Protein AF-0000000083203405 (afdb_homodimer)

Secondary structure (DSSP, 8-state):
---TTTTSS-HHHHHHHHHHHHHHHHHGGGT---HHHHHHHHHHHHHHHHHTT-THHHHHHHHHHHHHHHHHHHTT--HHHHHTTTTTHHHHHHHHHHHHHS---HHHHHHHHHHHHHHHHHHHHHHHHHGGGT---TTHHHHHHHHHHHHHHTTBTTS--TTSPPP-------B-----HHHHHHHHHHHHHGGGT---HHHHHHHHHHHHHH-HHHHHHHHHHHHHHHHHHHHTT-BHHHHHTTTTTHHHHHHHHIIIIISS-SSHHHHHHHHHHHHHHHHHHHHHHHHHTTTT---TTHHHHHHHHHHHTT---SSTT-----S---GGG-HHHHTTSTT----/---TTTTSS-HHHHHHHHHHHHHHHHHGGGT---HHHHHHHHHHHHHHHHHTT-THHHHHHHHHHHHHHHHHHHHT--HHHHHTTTTTHHHHHHHHHHHHHS---HHHHHHHHHHHHHHHHHHHHHHHHHGGGT---TTHHHHHHHHHHHHHHTT-TTS--TTSPPP------PBP----HHHHHHHHHHHHHGGGT---HHHHHHHHHHHHHH-HHHHHHHHHHHHHHHHHHHHTTBBHHHHHTTTTTHHHHHHHHIIIIISS-SSHHHHHHHHHHHHHHHHHHHHHHHHHTTTT---TTHHHHHHHHHHHTT---SSTT-----S---TTT-HHHHTTSTT----

pLDDT: mean 90.59, std 15.43, range [21.64, 98.94]

Organism: NCBI:txid214856

InterPro domains:
  IPR004937 Urea transporter [PF03253] (19-314)
  IPR004937 Urea transporter [PIRSF016502] (16-333)
  IPR004937 Urea transporter [PTHR10464] (16-335)
  IPR017807 Urea transporter, bacteria [TIGR03441] (17-313)
  IPR029020 Ammonium/urea transporter [G3DSA:1.10.3430.10] (13-340)

Radius of gyration: 26.74 Å; Cα contacts (8 Å, |Δi|>4): 1389; chains: 2; bounding box: 56×80×56 Å

Structure (mmCIF, N/CA/C/O backbone):
data_AF-0000000083203405-model_v1
#
loop_
_entity.id
_entity.type
_entity.pdbx_description
1 polymer 'Urea transporter'
#
loop_
_atom_site.group_PDB
_atom_site.id
_atom_site.type_symbol
_atom_site.label_atom_id
_atom_site.label_alt_id
_atom_site.label_comp_id
_atom_site.label_asym_id
_atom_site.label_entity_id
_atom_site.label_seq_id
_atom_site.pdbx_PDB_ins_code
_atom_site.Cartn_x
_atom_site.Cartn_y
_atom_site.Cartn_z
_atom_site.occupancy
_atom_site.B_iso_or_equiv
_atom_site.auth_seq_id
_atom_site.auth_comp_id
_atom_site.auth_asym_id
_atom_site.auth_atom_id
_atom_site.pdbx_PDB_model_num
ATOM 1 N N . MET A 1 1 ? -23.594 -15.969 16.453 1 22.7 1 MET A N 1
ATOM 2 C CA . MET A 1 1 ? -23.453 -17.312 15.914 1 22.7 1 MET A CA 1
ATOM 3 C C . MET A 1 1 ? -21.984 -17.672 15.727 1 22.7 1 MET A C 1
ATOM 5 O O . MET A 1 1 ? -21.328 -17.156 14.812 1 22.7 1 MET A O 1
ATOM 9 N N . ALA A 1 2 ? -21.234 -17.875 16.875 1 31.77 2 ALA A N 1
ATOM 10 C CA . ALA A 1 2 ? -19.938 -18.547 17.016 1 31.77 2 ALA A CA 1
ATOM 11 C C . ALA A 1 2 ? -19.844 -19.734 16.047 1 31.77 2 ALA A C 1
ATOM 13 O O . ALA A 1 2 ? -20.734 -20.594 16.016 1 31.77 2 ALA A O 1
ATOM 14 N N . ASN A 1 3 ? -19.094 -19.547 14.992 1 31.86 3 ASN A N 1
ATOM 15 C CA . ASN A 1 3 ? -18.953 -20.469 13.859 1 31.86 3 ASN A CA 1
ATOM 16 C C . ASN A 1 3 ? -18.766 -21.906 14.32 1 31.86 3 ASN A C 1
ATOM 18 O O . ASN A 1 3 ? -18.031 -22.172 15.266 1 31.86 3 ASN A O 1
ATOM 22 N N . THR A 1 4 ? -19.844 -22.766 14.07 1 33.94 4 THR A N 1
ATOM 23 C CA . THR A 1 4 ? -20.141 -24.172 14.328 1 33.94 4 THR A CA 1
ATOM 24 C C . THR A 1 4 ? -18.938 -25.062 14 1 33.94 4 THR A C 1
ATOM 26 O O 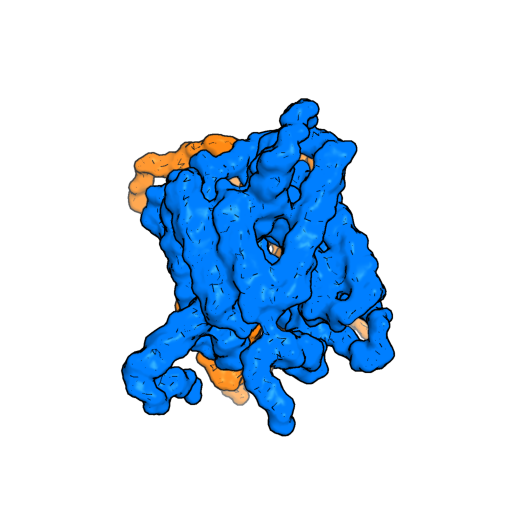. THR A 1 4 ? -19.047 -26.281 14 1 33.94 4 THR A O 1
ATOM 29 N N . ILE A 1 5 ? -17.938 -24.625 13.516 1 35.41 5 ILE A N 1
ATOM 30 C CA . ILE A 1 5 ? -16.938 -25.672 13.375 1 35.41 5 ILE A CA 1
ATOM 31 C C . ILE A 1 5 ? -16.656 -26.297 14.734 1 35.41 5 ILE A C 1
ATOM 33 O O . ILE A 1 5 ? -16.047 -27.375 14.812 1 35.41 5 ILE A O 1
ATOM 37 N N . ALA A 1 6 ? -16.875 -25.562 15.828 1 36.56 6 ALA A N 1
ATOM 38 C CA . ALA A 1 6 ? -16.609 -26.188 17.125 1 36.56 6 ALA A CA 1
ATOM 39 C C . ALA A 1 6 ? -17.656 -27.25 17.438 1 36.56 6 ALA A C 1
ATOM 41 O O . ALA A 1 6 ? -17.516 -27.984 18.422 1 36.56 6 ALA A O 1
ATOM 42 N N . ARG A 1 7 ? -18.859 -27.016 17.141 1 33.47 7 ARG A N 1
ATOM 43 C CA . ARG A 1 7 ? -19.828 -27.812 17.891 1 33.47 7 ARG A CA 1
ATOM 44 C C . ARG A 1 7 ? -19.859 -29.25 17.375 1 33.47 7 ARG A C 1
ATOM 46 O O . ARG A 1 7 ? -20.281 -30.172 18.078 1 33.47 7 ARG A O 1
ATOM 53 N N . SER A 1 8 ? -20.234 -29.453 16.125 1 33.41 8 SER A N 1
ATOM 54 C CA . SER A 1 8 ? -20.828 -30.781 16.047 1 33.41 8 SER A CA 1
ATOM 55 C C . SER A 1 8 ? -19.781 -31.875 16.188 1 33.41 8 SER A C 1
ATOM 57 O O . SER A 1 8 ? -20.016 -32.875 16.844 1 33.41 8 SER A O 1
ATOM 59 N N . GLY A 1 9 ? -18.875 -32.281 15.102 1 36.19 9 GLY A N 1
ATOM 60 C CA . GLY A 1 9 ? -18.234 -33.594 15.18 1 36.19 9 GLY A CA 1
ATOM 61 C C . GLY A 1 9 ? -17.016 -33.594 16.078 1 36.19 9 GLY A C 1
ATOM 62 O O . GLY A 1 9 ? -16.516 -32.531 16.484 1 36.19 9 GLY A O 1
ATOM 63 N N . GLY A 1 10 ? -16.484 -34.812 16.547 1 40.06 10 GLY A N 1
ATOM 64 C CA . GLY A 1 10 ? -15.352 -35.062 17.422 1 40.06 10 GLY A CA 1
ATOM 65 C C . GLY A 1 10 ? -14.156 -34.188 17.109 1 40.06 10 GLY A C 1
ATOM 66 O O . GLY A 1 10 ? -14.055 -33.625 16.016 1 40.06 10 GLY A O 1
ATOM 67 N N . ALA A 1 11 ? -13.469 -33.719 18.172 1 44.75 11 ALA A N 1
ATOM 68 C CA . ALA A 1 11 ? -12.227 -32.938 18.156 1 44.75 11 ALA A CA 1
ATOM 69 C C . ALA A 1 11 ? -11.414 -33.25 16.906 1 44.75 11 ALA A C 1
ATOM 71 O O . ALA A 1 11 ? -10.75 -32.375 16.359 1 44.75 11 ALA A O 1
ATOM 72 N N . GLY A 1 12 ? -11.344 -34.5 16.484 1 45 12 GLY A N 1
ATOM 73 C CA . GLY A 1 12 ? -10.602 -35 15.336 1 45 12 GLY A CA 1
ATOM 74 C C . GLY A 1 12 ? -11.172 -34.531 14.008 1 45 12 GLY A C 1
ATOM 75 O O . GLY A 1 12 ? -10.43 -34.281 13.062 1 45 12 GLY A O 1
ATOM 76 N N . GLY A 1 13 ? -12.398 -34.5 13.828 1 48.53 13 GLY A N 1
ATOM 77 C CA . GLY A 1 13 ? -13.117 -34.031 12.648 1 48.53 13 GLY A CA 1
ATOM 78 C C . GLY A 1 13 ? -12.844 -32.594 12.312 1 48.53 13 GLY A C 1
ATOM 79 O O . GLY A 1 13 ? -12.656 -32.25 11.141 1 48.53 13 GLY A O 1
ATOM 80 N N . GLY A 1 14 ? -12.625 -31.828 13.383 1 63.66 14 GLY A N 1
ATOM 81 C CA . GLY A 1 14 ? -12.383 -30.406 13.25 1 63.66 14 GLY A CA 1
ATOM 82 C C . GLY A 1 14 ? -11.016 -30.078 12.68 1 63.66 14 GLY A C 1
ATOM 83 O O . GLY A 1 14 ? -10.883 -29.234 11.805 1 63.66 14 GLY A O 1
ATOM 84 N N . SER A 1 15 ? -10.109 -30.922 13.156 1 74.5 15 SER A N 1
ATOM 85 C CA . SER A 1 15 ? -8.742 -30.719 12.695 1 74.5 15 SER A CA 1
ATOM 86 C C . SER A 1 15 ? -8.57 -31.156 11.242 1 74.5 15 SER A C 1
ATOM 88 O O . SER A 1 15 ? -7.93 -30.469 10.453 1 74.5 15 SER A O 1
ATOM 90 N N . PHE A 1 16 ? -9.125 -32.344 10.945 1 78.62 16 PHE A N 1
ATOM 91 C CA . PHE A 1 16 ? -9.016 -32.844 9.586 1 78.62 16 PHE A CA 1
ATOM 92 C C . PHE A 1 16 ? -9.711 -31.922 8.602 1 78.62 16 PHE A C 1
ATOM 94 O O . PHE A 1 16 ? -9.219 -31.703 7.496 1 78.62 16 PHE A O 1
ATOM 101 N N . ASP A 1 17 ? -10.734 -31.344 9.039 1 90.31 17 ASP A N 1
ATOM 102 C CA . ASP A 1 17 ? -11.461 -30.391 8.195 1 90.31 17 ASP A CA 1
ATOM 103 C C . ASP A 1 17 ? -10.648 -29.125 7.98 1 90.31 17 ASP A C 1
ATOM 105 O O . ASP A 1 17 ? -10.672 -28.547 6.895 1 90.31 17 ASP A O 1
ATOM 109 N N . PHE A 1 18 ? -9.898 -28.859 9.031 1 95.06 18 PHE A N 1
ATOM 110 C CA . PHE A 1 18 ? -9.07 -27.672 8.922 1 95.06 18 PHE A CA 1
ATOM 111 C C . PHE A 1 18 ? -7.922 -27.891 7.949 1 95.06 18 PHE A C 1
ATOM 113 O O . PHE A 1 18 ? -7.617 -27.016 7.125 1 95.06 18 PHE A O 1
ATOM 120 N N . ILE A 1 19 ? -7.293 -29.062 8.016 1 96.56 19 ILE A N 1
ATOM 121 C CA . ILE A 1 19 ? -6.195 -29.391 7.113 1 96.56 19 ILE A CA 1
ATOM 122 C C . ILE A 1 19 ? -6.703 -29.422 5.672 1 96.56 19 ILE A C 1
ATOM 124 O O . ILE A 1 19 ? -6.02 -28.953 4.758 1 96.56 19 ILE A O 1
ATOM 128 N N . LYS A 1 20 ? -7.848 -29.969 5.48 1 97.06 20 LYS A N 1
ATOM 129 C CA . LYS A 1 20 ? -8.461 -30 4.152 1 97.06 20 LYS A CA 1
ATOM 130 C C . LYS A 1 20 ? -8.664 -28.578 3.609 1 97.06 20 LYS A C 1
ATOM 132 O O . LYS A 1 20 ? -8.422 -28.328 2.43 1 97.06 20 LYS A O 1
ATOM 137 N N . ILE A 1 21 ? -9.07 -27.719 4.461 1 97.19 21 ILE A N 1
ATOM 138 C CA . ILE A 1 21 ? -9.305 -26.328 4.074 1 97.19 21 ILE A CA 1
ATOM 139 C C . ILE A 1 21 ? -7.98 -25.672 3.686 1 97.19 21 ILE A C 1
ATOM 141 O O . ILE A 1 21 ? -7.906 -24.953 2.688 1 97.19 21 ILE A O 1
ATOM 145 N N . LEU A 1 22 ? -6.922 -25.969 4.406 1 98.38 22 LEU A N 1
ATOM 146 C CA . LEU A 1 22 ? -5.602 -25.422 4.105 1 98.38 22 LEU A CA 1
ATOM 147 C C . LEU A 1 22 ? -5.109 -25.922 2.75 1 98.38 22 LEU A C 1
ATOM 149 O O . LEU A 1 22 ? -4.582 -25.125 1.956 1 98.38 22 LEU A O 1
ATOM 153 N N . LEU A 1 23 ? -5.309 -27.188 2.535 1 98.44 23 LEU A N 1
ATOM 154 C CA . LEU A 1 23 ? -4.844 -27.797 1.288 1 98.44 23 LEU A CA 1
ATOM 155 C C . LEU A 1 23 ? -5.66 -27.281 0.105 1 98.44 23 LEU A C 1
ATOM 157 O O . LEU A 1 23 ? -5.113 -27.031 -0.97 1 98.44 23 LEU A O 1
ATOM 161 N N . ARG A 1 24 ? -6.934 -27.094 0.305 1 97.56 24 ARG A N 1
ATOM 162 C CA . ARG A 1 24 ? -7.75 -26.484 -0.742 1 97.56 24 ARG A CA 1
ATOM 163 C C . ARG A 1 24 ? -7.293 -25.062 -1.04 1 97.56 24 ARG A C 1
ATOM 165 O O . ARG A 1 24 ? -7.309 -24.641 -2.193 1 97.56 24 ARG A O 1
ATOM 172 N N . GLY A 1 25 ? -6.902 -24.375 0.038 1 98.25 25 GLY A N 1
ATOM 173 C CA . GLY A 1 25 ? -6.352 -23.047 -0.161 1 98.25 25 GLY A CA 1
ATOM 174 C C . GLY A 1 25 ? -5.129 -23.047 -1.059 1 98.25 25 GLY A C 1
ATOM 175 O O . GLY A 1 25 ? -5 -22.172 -1.927 1 98.25 25 GLY A O 1
ATOM 176 N N . THR A 1 26 ? -4.32 -24 -0.891 1 98.75 26 THR A N 1
ATOM 177 C CA . THR A 1 26 ? -3.127 -24.141 -1.719 1 98.75 26 THR A CA 1
ATOM 178 C C . THR A 1 26 ? -3.5 -24.484 -3.154 1 98.75 26 THR A C 1
ATOM 180 O O . THR A 1 26 ? -2.924 -23.953 -4.102 1 98.75 26 THR A O 1
ATOM 183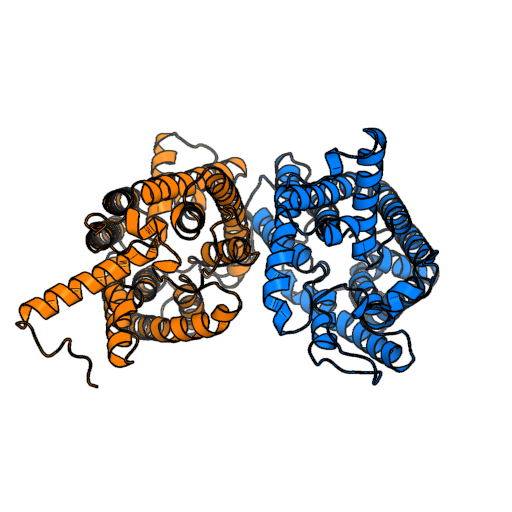 N N . GLY A 1 27 ? -4.504 -25.359 -3.299 1 98.31 27 GLY A N 1
ATOM 184 C CA . GLY A 1 27 ? -4.977 -25.719 -4.625 1 98.31 27 GLY A CA 1
ATOM 185 C C . GLY A 1 27 ? -5.613 -24.562 -5.371 1 98.31 27 GLY A C 1
ATOM 186 O O . GLY A 1 27 ? -5.461 -24.438 -6.586 1 98.31 27 GLY A O 1
ATOM 187 N N . GLN A 1 28 ? -6.191 -23.625 -4.609 1 97.06 28 GLN A N 1
ATOM 188 C CA . GLN A 1 28 ? -6.945 -22.516 -5.18 1 97.06 28 GLN A CA 1
ATOM 189 C C . GLN A 1 28 ? -6.016 -21.5 -5.852 1 97.06 28 GLN A C 1
ATOM 191 O O . GLN A 1 28 ? -6.469 -20.656 -6.617 1 97.06 28 GLN A O 1
ATOM 196 N N . VAL A 1 29 ? -4.727 -21.609 -5.625 1 98.62 29 VAL A N 1
ATOM 197 C CA . VAL A 1 29 ? -3.793 -20.719 -6.316 1 98.62 29 VAL A CA 1
ATOM 198 C C . VAL A 1 29 ? -3.924 -20.906 -7.824 1 98.62 29 VAL A C 1
ATOM 200 O O . VAL A 1 29 ? -3.812 -19.938 -8.586 1 98.62 29 VAL A O 1
ATOM 203 N N . MET A 1 30 ? -4.16 -22.156 -8.195 1 98.19 30 MET A N 1
ATOM 204 C CA . MET A 1 30 ? -4.367 -22.422 -9.617 1 98.19 30 MET A CA 1
ATOM 205 C C . MET A 1 30 ? -5.816 -22.812 -9.891 1 98.19 30 MET A C 1
ATOM 207 O O . MET A 1 30 ? -6.09 -23.656 -10.75 1 98.19 30 MET A O 1
ATOM 211 N N . PHE A 1 31 ? -6.777 -22.359 -9.055 1 96.25 31 PHE A N 1
ATOM 212 C CA . PHE A 1 31 ? -8.219 -22.406 -9.25 1 96.25 31 PHE A CA 1
ATOM 213 C C . PHE A 1 31 ? -8.742 -23.828 -9.047 1 96.25 31 PHE A C 1
ATOM 215 O O . PHE A 1 31 ? -9.719 -24.234 -9.688 1 96.25 31 PHE A O 1
ATOM 222 N N . GLN A 1 32 ? -8.047 -24.625 -8.203 1 95.56 32 GLN A N 1
ATOM 223 C CA . GLN A 1 32 ? -8.508 -25.984 -7.969 1 95.56 32 GLN A CA 1
ATOM 224 C C . GLN A 1 32 ? -9.078 -26.141 -6.562 1 95.56 32 GLN A C 1
ATOM 226 O O . GLN A 1 32 ? -8.344 -26.062 -5.574 1 95.56 32 GLN A O 1
ATOM 231 N N . ASN A 1 33 ? -10.367 -26.375 -6.477 1 94 33 ASN A N 1
ATOM 232 C CA . ASN A 1 33 ? -11 -26.672 -5.195 1 94 33 ASN A CA 1
ATOM 233 C C . ASN A 1 33 ? -10.812 -28.141 -4.809 1 94 33 ASN A C 1
ATOM 235 O O . ASN A 1 33 ? -11.781 -28.906 -4.754 1 94 33 ASN A O 1
ATOM 239 N N . SER A 1 34 ? -9.586 -28.516 -4.531 1 96.25 34 SER A N 1
ATOM 240 C CA . SER A 1 34 ? -9.242 -29.906 -4.234 1 96.25 34 SER A CA 1
ATOM 241 C C . SER A 1 34 ? -8.117 -29.984 -3.215 1 96.25 34 SER A C 1
ATOM 243 O O . SER A 1 34 ? -7.031 -29.438 -3.434 1 96.25 34 SER A O 1
ATOM 245 N N . ALA A 1 35 ? -8.383 -30.688 -2.143 1 97.44 35 ALA A N 1
ATOM 246 C CA . ALA A 1 35 ? -7.363 -30.891 -1.115 1 97.44 35 ALA A CA 1
ATOM 247 C C . ALA A 1 35 ? -6.219 -31.766 -1.637 1 97.44 35 ALA A C 1
ATOM 249 O O . ALA A 1 35 ? -5.062 -31.562 -1.26 1 97.44 35 ALA A O 1
ATOM 250 N N . TRP A 1 36 ? -6.523 -32.688 -2.508 1 97.62 36 TRP A N 1
ATOM 251 C CA . TRP A 1 36 ? -5.496 -33.531 -3.082 1 97.62 36 TRP A CA 1
ATOM 252 C C . TRP A 1 36 ? -4.543 -32.75 -3.961 1 97.62 36 TRP A C 1
ATOM 254 O O . TRP A 1 36 ? -3.328 -32.938 -3.92 1 97.62 36 TRP A O 1
ATOM 264 N N . THR A 1 37 ? -5.125 -31.875 -4.785 1 98.19 37 THR A N 1
ATOM 265 C CA . THR A 1 37 ? -4.297 -30.969 -5.578 1 98.19 37 THR A CA 1
ATOM 266 C C . THR A 1 37 ? -3.402 -30.125 -4.68 1 98.19 37 THR A C 1
ATOM 268 O O . THR A 1 37 ? -2.199 -30.016 -4.918 1 98.19 37 THR A O 1
ATOM 271 N N . GLY A 1 38 ? -3.98 -29.594 -3.592 1 98.69 38 GLY A N 1
ATOM 272 C CA . GLY A 1 38 ? -3.211 -28.797 -2.65 1 98.69 38 GLY A CA 1
ATOM 273 C C . GLY A 1 38 ? -2.088 -29.578 -1.99 1 98.69 38 GLY A C 1
ATOM 274 O O . GLY A 1 38 ? -1.008 -29.031 -1.749 1 98.69 38 GLY A O 1
ATOM 275 N N . LEU A 1 39 ? -2.354 -30.797 -1.694 1 98.56 39 LEU A N 1
ATOM 276 C CA . LEU A 1 39 ? -1.334 -31.641 -1.077 1 98.56 39 LEU A CA 1
ATOM 277 C C . LEU A 1 39 ? -0.151 -31.844 -2.02 1 98.56 39 LEU A C 1
ATOM 279 O O . LEU A 1 39 ? 1.005 -31.734 -1.603 1 98.56 39 LEU A O 1
ATOM 283 N N . LEU A 1 40 ? -0.413 -32.125 -3.256 1 98.75 40 LEU A N 1
ATOM 284 C CA . LEU A 1 40 ? 0.665 -32.344 -4.215 1 98.75 40 LEU A CA 1
ATOM 285 C C . LEU A 1 40 ? 1.427 -31.047 -4.465 1 98.75 40 LEU A C 1
ATOM 287 O O . LEU A 1 40 ? 2.639 -31.062 -4.691 1 98.75 40 LEU A O 1
ATOM 291 N N . PHE A 1 41 ? 0.672 -29.906 -4.449 1 98.88 41 PHE A N 1
ATOM 292 C CA . PHE A 1 41 ? 1.351 -28.625 -4.539 1 98.88 41 PHE A CA 1
ATOM 293 C C . PHE A 1 41 ? 2.293 -28.422 -3.359 1 98.88 41 PHE A C 1
ATOM 295 O O . PHE A 1 41 ? 3.447 -28.031 -3.539 1 98.88 41 PHE A O 1
ATOM 302 N N . MET A 1 42 ? 1.809 -28.766 -2.168 1 98.88 42 MET A N 1
ATOM 303 C CA . MET A 1 42 ? 2.623 -28.578 -0.97 1 98.88 42 MET A CA 1
ATOM 304 C C . MET A 1 42 ? 3.846 -29.5 -0.998 1 98.88 42 MET A C 1
ATOM 306 O O . MET A 1 42 ? 4.945 -29.078 -0.636 1 98.88 42 MET A O 1
ATOM 310 N N . ILE A 1 43 ? 3.688 -30.703 -1.433 1 98.81 43 ILE A N 1
ATOM 311 C CA . ILE A 1 43 ? 4.805 -31.625 -1.581 1 98.81 43 ILE A CA 1
ATOM 312 C C . ILE A 1 43 ? 5.82 -31.062 -2.57 1 98.81 43 ILE A C 1
ATOM 314 O O . ILE A 1 43 ? 7.023 -31.062 -2.305 1 98.81 43 ILE A O 1
ATOM 318 N N . GLY A 1 44 ? 5.328 -30.609 -3.709 1 98.81 44 GLY A N 1
ATOM 319 C CA . GLY A 1 44 ? 6.199 -29.984 -4.691 1 98.81 44 GLY A CA 1
ATOM 320 C C . GLY A 1 44 ? 6.945 -28.781 -4.152 1 98.81 44 GLY A C 1
ATOM 321 O O . GLY A 1 44 ? 8.133 -28.609 -4.426 1 98.81 44 GLY A O 1
ATOM 322 N N . ILE A 1 45 ? 6.309 -27.922 -3.371 1 98.81 45 ILE A N 1
ATOM 323 C CA . ILE A 1 45 ? 6.914 -26.734 -2.771 1 98.81 45 ILE A CA 1
ATOM 324 C C . ILE A 1 45 ? 8.039 -27.156 -1.831 1 98.81 45 ILE A C 1
ATOM 326 O O . ILE A 1 45 ? 9.164 -26.656 -1.946 1 98.81 45 ILE A O 1
ATOM 330 N N . PHE A 1 46 ? 7.734 -28.078 -0.924 1 98.81 46 PHE A N 1
ATOM 331 C CA . PHE A 1 46 ? 8.742 -28.516 0.035 1 98.81 46 PHE A CA 1
ATOM 332 C C . PHE A 1 46 ? 9.922 -29.172 -0.676 1 98.81 46 PHE A C 1
ATOM 334 O O . PHE A 1 46 ? 11.078 -28.859 -0.377 1 98.81 46 PHE A O 1
ATOM 341 N N . TRP A 1 47 ? 9.641 -30.047 -1.641 1 98.56 47 TRP A N 1
ATOM 342 C CA . TRP A 1 47 ? 10.719 -30.719 -2.359 1 98.56 47 TRP A CA 1
ATOM 343 C C . TRP A 1 47 ? 11.609 -29.703 -3.076 1 98.56 47 TRP A C 1
ATOM 345 O O . TRP A 1 47 ? 12.836 -29.719 -2.904 1 98.56 47 TRP A O 1
ATOM 355 N N . GLY A 1 48 ? 10.984 -28.875 -3.869 1 98.56 48 GLY A N 1
ATOM 356 C CA . GLY A 1 48 ? 11.742 -27.906 -4.637 1 98.56 48 GLY A CA 1
ATOM 357 C C . GLY A 1 48 ? 12.492 -26.906 -3.768 1 98.56 48 GLY A C 1
ATOM 358 O O . GLY A 1 48 ? 13.633 -26.547 -4.066 1 98.56 48 GLY A O 1
ATOM 359 N N . ALA A 1 49 ? 11.867 -26.453 -2.727 1 98.19 49 ALA A N 1
ATOM 360 C CA . ALA A 1 49 ? 12.492 -25.5 -1.823 1 98.19 49 ALA A CA 1
ATOM 361 C C . ALA A 1 49 ? 13.766 -26.078 -1.209 1 98.19 49 ALA A C 1
ATOM 363 O O . ALA A 1 49 ? 14.805 -25.422 -1.182 1 98.19 49 ALA A O 1
ATOM 364 N N . TYR A 1 50 ? 13.703 -27.297 -0.733 1 98 50 TYR A N 1
ATOM 365 C CA . TYR A 1 50 ? 14.875 -27.922 -0.129 1 98 50 TYR A CA 1
ATOM 366 C C . TYR A 1 50 ? 15.922 -28.25 -1.186 1 98 50 TYR A C 1
ATOM 368 O O . TYR A 1 50 ? 17.125 -28.078 -0.955 1 98 50 TYR A O 1
ATOM 376 N N . ALA A 1 51 ? 15.492 -28.734 -2.33 1 97.75 51 ALA A N 1
ATOM 377 C CA . ALA A 1 51 ? 16.422 -29.078 -3.408 1 97.75 51 ALA A CA 1
ATOM 378 C C . ALA A 1 51 ? 17.188 -27.859 -3.883 1 97.75 51 ALA A C 1
ATOM 380 O O . ALA A 1 51 ? 18.359 -27.969 -4.281 1 97.75 51 ALA A O 1
ATOM 381 N N . GLU A 1 52 ? 16.547 -26.703 -3.824 1 96.12 52 GLU A N 1
ATOM 382 C CA . GLU A 1 52 ? 17.172 -25.484 -4.332 1 96.12 52 GLU A CA 1
ATOM 383 C C . GLU A 1 52 ? 17.844 -24.703 -3.215 1 96.12 52 GLU A C 1
ATOM 385 O O . GLU A 1 52 ? 18.25 -23.547 -3.412 1 96.12 52 GLU A O 1
ATOM 390 N N . GLY A 1 53 ? 17.906 -25.25 -1.983 1 95.5 53 GLY A N 1
ATOM 391 C CA . GLY A 1 53 ? 18.656 -24.656 -0.889 1 95.5 53 GLY A CA 1
ATOM 392 C C . GLY A 1 53 ? 17.891 -23.562 -0.157 1 95.5 53 GLY A C 1
ATOM 393 O O . GLY A 1 53 ? 18.484 -22.766 0.565 1 95.5 53 GLY A O 1
ATOM 394 N N . GLN A 1 54 ? 16.625 -23.484 -0.392 1 96.44 54 GLN A N 1
ATOM 395 C CA . GLN A 1 54 ? 15.773 -22.5 0.274 1 96.44 54 GLN A CA 1
ATOM 396 C C . GLN A 1 54 ? 14.609 -23.188 0.988 1 96.44 54 GLN A C 1
ATOM 398 O O . GLN A 1 54 ? 13.445 -22.844 0.773 1 96.44 54 GLN A O 1
ATOM 403 N N . GLY A 1 55 ? 14.906 -24.094 1.874 1 97.81 55 GLY A N 1
ATOM 404 C CA . GLY A 1 55 ? 13.914 -24.938 2.514 1 97.81 55 GLY A CA 1
ATOM 405 C C . GLY A 1 55 ? 12.898 -24.156 3.326 1 97.81 55 GLY A C 1
ATOM 406 O O . GLY A 1 55 ? 11.75 -24.578 3.471 1 97.81 55 GLY A O 1
ATOM 407 N N . LEU A 1 56 ? 13.234 -22.953 3.82 1 98.19 56 LEU A N 1
ATOM 408 C CA . LEU A 1 56 ? 12.344 -22.125 4.641 1 98.19 56 LEU A CA 1
ATOM 409 C C . LEU A 1 56 ? 11.102 -21.719 3.852 1 98.19 56 LEU A C 1
ATOM 411 O O . LEU A 1 56 ? 10.07 -21.391 4.441 1 98.19 56 LEU A O 1
ATOM 415 N N . VAL A 1 57 ? 11.188 -21.75 2.523 1 98.56 57 VAL A N 1
ATOM 416 C CA . VAL A 1 57 ? 10.062 -21.375 1.676 1 98.56 57 VAL A CA 1
ATOM 417 C C . VAL A 1 57 ? 8.891 -22.328 1.924 1 98.56 57 VAL A C 1
ATOM 419 O O . VAL A 1 57 ? 7.738 -21.891 1.982 1 98.56 57 VAL A O 1
ATOM 422 N N . GLY A 1 58 ? 9.195 -23.641 2.076 1 98.81 58 GLY A N 1
ATOM 423 C CA . GLY A 1 58 ? 8.141 -24.594 2.385 1 98.81 58 GLY A CA 1
ATOM 424 C C . GLY A 1 58 ? 7.414 -24.281 3.682 1 98.81 58 GLY A C 1
ATOM 425 O O . GLY A 1 58 ? 6.184 -24.312 3.734 1 98.81 58 GLY A O 1
ATOM 426 N N . TRP A 1 59 ? 8.117 -23.922 4.715 1 98.81 59 TRP A N 1
ATOM 427 C CA . TRP A 1 59 ? 7.535 -23.594 6.012 1 98.81 59 TRP A CA 1
ATOM 428 C C . TRP A 1 59 ? 6.801 -22.25 5.961 1 98.81 59 TRP A C 1
ATOM 430 O O . TRP A 1 59 ? 5.785 -22.078 6.637 1 98.81 59 TRP A O 1
ATOM 440 N N . GLY A 1 60 ? 7.348 -21.359 5.199 1 98.88 60 GLY A N 1
ATOM 441 C CA . GLY A 1 60 ? 6.625 -20.125 4.965 1 98.88 60 GLY A CA 1
ATOM 442 C C . GLY A 1 60 ? 5.273 -20.328 4.305 1 98.88 60 GLY A C 1
ATOM 443 O O . GLY A 1 60 ? 4.277 -19.734 4.719 1 98.88 60 GLY A O 1
ATOM 444 N N . ALA A 1 61 ? 5.277 -21.188 3.283 1 98.94 61 ALA A N 1
ATOM 445 C CA . ALA A 1 61 ? 4.027 -21.516 2.602 1 98.94 61 ALA A CA 1
ATOM 446 C C . ALA A 1 61 ? 2.984 -22.031 3.584 1 98.94 61 ALA A C 1
ATOM 448 O O . ALA A 1 61 ? 1.827 -21.609 3.559 1 98.94 61 ALA A O 1
ATOM 449 N N . LEU A 1 62 ? 3.393 -22.906 4.469 1 98.81 62 LEU A N 1
ATOM 450 C CA . LEU A 1 62 ? 2.494 -23.484 5.461 1 98.81 62 LEU A CA 1
ATOM 451 C C . LEU A 1 62 ? 2.004 -22.422 6.434 1 98.81 62 LEU A C 1
ATOM 453 O O . LEU A 1 62 ? 0.815 -22.359 6.758 1 98.81 62 LEU A O 1
ATOM 457 N N . LEU A 1 63 ? 2.904 -21.578 6.887 1 98.88 63 LEU A N 1
ATOM 458 C CA . LEU A 1 63 ? 2.516 -20.516 7.797 1 98.88 63 LEU A CA 1
ATOM 459 C C . LEU A 1 63 ? 1.552 -19.547 7.121 1 98.88 63 LEU A C 1
ATOM 461 O O . LEU A 1 63 ? 0.537 -19.172 7.707 1 98.88 63 LEU A O 1
ATOM 465 N N . GLY A 1 64 ? 1.874 -19.156 5.914 1 98.94 64 GLY A N 1
ATOM 466 C CA . GLY A 1 64 ? 1.055 -18.203 5.195 1 98.94 64 GLY A CA 1
ATOM 467 C C . GLY A 1 64 ? -0.372 -18.672 4.98 1 98.94 64 GLY A C 1
ATOM 468 O O . GLY A 1 64 ? -1.321 -17.922 5.242 1 98.94 64 GLY A O 1
ATOM 469 N N . VAL A 1 65 ? -0.528 -19.938 4.492 1 98.88 65 VAL A N 1
ATOM 470 C CA . VAL A 1 65 ? -1.867 -20.453 4.242 1 98.88 65 VAL A CA 1
ATOM 471 C C . VAL A 1 65 ? -2.619 -20.609 5.566 1 98.88 65 VAL A C 1
ATOM 473 O O . VAL A 1 65 ? -3.828 -20.375 5.625 1 98.88 65 VAL A O 1
ATOM 476 N N . THR A 1 66 ? -1.947 -20.938 6.656 1 98.81 66 THR A N 1
ATOM 477 C CA . THR A 1 66 ? -2.568 -21.094 7.965 1 98.81 66 THR A CA 1
ATOM 478 C C . THR A 1 66 ? -3.047 -19.75 8.508 1 98.81 66 THR A C 1
ATOM 480 O O . THR A 1 66 ? -4.207 -19.609 8.898 1 98.81 66 THR A O 1
ATOM 483 N N . VAL A 1 67 ? -2.199 -18.766 8.438 1 98.81 67 VAL A N 1
ATOM 484 C CA . VAL A 1 67 ? -2.514 -17.469 9.023 1 98.81 67 VAL A CA 1
ATOM 485 C C . VAL A 1 67 ? -3.662 -16.828 8.25 1 98.81 67 VAL A C 1
ATOM 487 O O . VAL A 1 67 ? -4.602 -16.297 8.852 1 98.81 67 VAL A O 1
ATOM 490 N N . SER A 1 68 ? -3.564 -16.828 6.945 1 98.81 68 SER A N 1
ATOM 491 C CA . SER A 1 68 ? -4.629 -16.203 6.164 1 98.81 68 SER A CA 1
ATOM 492 C C . SER A 1 68 ? -5.957 -16.922 6.367 1 98.81 68 SER A C 1
ATOM 494 O O . SER A 1 68 ? -7.008 -16.281 6.445 1 98.81 68 SER A O 1
ATOM 496 N N . THR A 1 69 ? -5.949 -18.266 6.469 1 98.44 69 THR A N 1
ATOM 497 C CA . THR A 1 69 ? -7.16 -19.047 6.711 1 98.44 69 THR A CA 1
ATOM 498 C C . THR A 1 69 ? -7.734 -18.734 8.086 1 98.44 69 THR A C 1
ATOM 500 O O . THR A 1 69 ? -8.938 -18.5 8.227 1 98.44 69 THR A O 1
ATOM 503 N N . VAL A 1 70 ? -6.898 -18.703 9.125 1 98.25 70 VAL A N 1
ATOM 504 C CA . VAL A 1 70 ? -7.34 -18.406 10.484 1 98.25 70 VAL A CA 1
ATOM 505 C C . VAL A 1 70 ? -7.914 -16.984 10.531 1 98.25 70 VAL A C 1
ATOM 507 O O . VAL A 1 70 ? -8.883 -16.734 11.25 1 98.25 70 VAL A O 1
ATOM 510 N N . THR A 1 71 ? -7.34 -16.094 9.773 1 98.12 71 THR A N 1
ATOM 511 C CA . THR A 1 71 ? -7.824 -14.719 9.719 1 98.12 71 THR A CA 1
ATOM 512 C C . THR A 1 71 ? -9.25 -14.672 9.188 1 98.12 71 THR A C 1
ATOM 514 O O . THR A 1 71 ? -10.07 -13.883 9.664 1 98.12 71 THR A O 1
ATOM 517 N N . GLY A 1 72 ? -9.555 -15.469 8.18 1 97.06 72 GLY A N 1
ATOM 518 C CA . GLY A 1 72 ? -10.922 -15.555 7.699 1 97.06 72 GLY A CA 1
ATOM 519 C C . GLY A 1 72 ? -11.914 -15.961 8.773 1 97.06 72 GLY A C 1
ATOM 520 O O . GLY A 1 72 ? -13.008 -15.406 8.867 1 97.06 72 GLY A O 1
ATOM 521 N N . TYR A 1 73 ? -11.477 -16.891 9.656 1 95.19 73 TYR A N 1
ATOM 522 C CA . TYR A 1 73 ? -12.312 -17.328 10.773 1 95.19 73 TYR A CA 1
ATOM 523 C C . TYR A 1 73 ? -12.492 -16.203 11.781 1 95.19 73 TYR A C 1
ATOM 525 O O . TYR A 1 73 ? -13.617 -15.922 12.219 1 95.19 73 TYR A O 1
ATOM 533 N N . LEU A 1 74 ? -11.422 -15.523 12.07 1 94.81 74 LEU A N 1
ATOM 534 C CA . LEU A 1 74 ? -11.438 -14.492 13.102 1 94.81 74 LEU A CA 1
ATOM 535 C C . LEU A 1 74 ? -12.305 -13.312 12.68 1 94.81 74 LEU A C 1
ATOM 537 O O . LEU A 1 74 ? -12.953 -12.68 13.516 1 94.81 74 LEU A O 1
ATOM 541 N N . LEU A 1 75 ? -12.391 -13.047 11.398 1 94.5 75 LEU A N 1
ATOM 542 C CA . LEU A 1 75 ? -13.125 -11.883 10.898 1 94.5 75 LEU A CA 1
ATOM 543 C C . LEU A 1 75 ? -14.562 -12.266 10.547 1 94.5 75 LEU A C 1
ATOM 545 O O . LEU A 1 75 ? -15.352 -11.406 10.156 1 94.5 75 LEU A O 1
ATOM 549 N N . GLY A 1 76 ? -14.945 -13.492 10.602 1 92.69 76 GLY A N 1
ATOM 550 C CA . GLY A 1 76 ? -16.312 -13.953 10.367 1 92.69 76 GLY A CA 1
ATOM 551 C C . GLY A 1 76 ? -16.719 -13.891 8.914 1 92.69 76 GLY A C 1
ATOM 552 O O . GLY A 1 76 ? -17.859 -13.586 8.594 1 92.69 76 GLY A O 1
ATOM 553 N N . PHE A 1 77 ? -15.758 -14.133 8.07 1 93.94 77 PHE A N 1
ATOM 554 C CA . PHE A 1 77 ? -16.078 -14.133 6.648 1 93.94 77 PHE A CA 1
ATOM 555 C C . PHE A 1 77 ? -16.906 -15.352 6.277 1 93.94 77 PHE A C 1
ATOM 557 O O . PHE A 1 77 ? -16.984 -16.312 7.047 1 93.94 77 PHE A O 1
ATOM 564 N N . PRO A 1 78 ? -17.578 -15.383 5.102 1 90.44 78 PRO A N 1
ATOM 565 C CA . PRO A 1 78 ? -18.516 -16.469 4.746 1 90.44 78 PRO A CA 1
ATOM 566 C C . PRO A 1 78 ? -17.844 -17.844 4.766 1 90.44 78 PRO A C 1
ATOM 568 O O . PRO A 1 78 ? -16.844 -18.047 4.094 1 90.44 78 PRO A O 1
ATOM 571 N N . ALA A 1 79 ? -18.422 -18.672 5.418 1 90.44 79 ALA A N 1
ATOM 572 C CA . ALA A 1 79 ? -17.891 -20.016 5.621 1 90.44 79 ALA A CA 1
ATOM 573 C C . ALA A 1 79 ? -17.719 -20.75 4.289 1 90.44 79 ALA A C 1
ATOM 575 O O . ALA A 1 79 ? -16.781 -21.531 4.117 1 90.44 79 ALA A O 1
ATOM 576 N N . LYS A 1 80 ? -18.641 -20.5 3.414 1 89.38 80 LYS A N 1
ATOM 577 C CA . LYS A 1 80 ? -18.578 -21.156 2.111 1 89.38 80 LYS A CA 1
ATOM 578 C C . LYS A 1 80 ? -17.266 -20.844 1.403 1 89.38 80 LYS A C 1
ATOM 580 O O . LYS A 1 80 ? -16.672 -21.719 0.765 1 89.38 80 LYS A O 1
ATOM 585 N N . ASP A 1 81 ? -16.797 -19.625 1.507 1 92 81 ASP A N 1
ATOM 586 C CA . ASP A 1 81 ? -15.516 -19.25 0.921 1 92 81 ASP A CA 1
ATOM 587 C C . ASP A 1 81 ? -14.359 -19.984 1.592 1 92 81 ASP A C 1
ATOM 589 O O . ASP A 1 81 ? -13.438 -20.453 0.917 1 92 81 ASP A O 1
ATOM 593 N N . GLY A 1 82 ? -14.445 -20.062 2.875 1 92.5 82 GLY A N 1
ATOM 594 C CA . GLY A 1 82 ? -13.422 -20.766 3.631 1 92.5 82 GLY A CA 1
ATOM 595 C C . GLY A 1 82 ? -13.336 -22.234 3.301 1 92.5 82 GLY A C 1
ATOM 596 O O . GLY A 1 82 ? -12.242 -22.781 3.115 1 92.5 82 GLY A O 1
ATOM 597 N N . GLU A 1 83 ? -14.492 -22.859 3.176 1 92 83 GLU A N 1
ATOM 598 C CA . GLU A 1 83 ? -14.562 -24.281 2.887 1 92 83 GLU A CA 1
ATOM 599 C C . GLU A 1 83 ? -14.023 -24.594 1.495 1 92 83 GLU A C 1
ATOM 601 O O . GLU A 1 83 ? -13.492 -25.688 1.261 1 92 83 GLU A O 1
ATOM 606 N N . GLN A 1 84 ? -14.102 -23.625 0.681 1 92.44 84 GLN A N 1
ATOM 607 C CA . GLN A 1 84 ? -13.602 -23.812 -0.68 1 92.44 84 GLN A CA 1
ATOM 608 C C . GLN A 1 84 ? -12.133 -23.406 -0.79 1 92.44 84 GLN A C 1
ATOM 610 O O . GLN A 1 84 ? -11.555 -23.469 -1.875 1 92.44 84 GLN A O 1
ATOM 615 N N . GLY A 1 85 ? -11.539 -23 0.295 1 95.12 85 GLY A N 1
ATOM 616 C CA . GLY A 1 85 ? -10.117 -22.672 0.323 1 95.12 85 GLY A CA 1
ATOM 617 C C . GLY A 1 85 ? -9.812 -21.266 -0.132 1 95.12 85 GLY A C 1
ATOM 618 O O . GLY A 1 85 ? -8.648 -20.891 -0.283 1 95.12 85 GLY A O 1
ATOM 619 N N . LEU A 1 86 ? -10.781 -20.391 -0.237 1 95.56 86 LEU A N 1
ATOM 620 C CA . LEU A 1 86 ? -10.602 -19.094 -0.866 1 95.56 86 LEU A CA 1
ATOM 621 C C . LEU A 1 86 ? -9.945 -18.109 0.099 1 95.56 86 LEU A C 1
ATOM 623 O O . LEU A 1 86 ? -9.461 -17.047 -0.317 1 95.56 86 LEU A O 1
ATOM 627 N N . TRP A 1 87 ? -9.844 -18.438 1.369 1 96.88 87 TRP A N 1
ATOM 628 C CA . TRP A 1 87 ? -9.18 -17.578 2.338 1 96.88 87 TRP A CA 1
ATOM 629 C C . TRP A 1 87 ? -7.664 -17.766 2.295 1 96.88 87 TRP A C 1
ATOM 631 O O . TRP A 1 87 ? -6.91 -16.891 2.734 1 96.88 87 TRP A O 1
ATOM 641 N N . GLY A 1 88 ? -7.227 -18.906 1.73 1 97.94 88 GLY A N 1
ATOM 642 C CA . GLY A 1 88 ? -5.859 -19.328 1.986 1 97.94 88 GLY A CA 1
ATOM 643 C C . GLY A 1 88 ? -4.926 -19.062 0.821 1 97.94 88 GLY A C 1
ATOM 644 O O . GLY A 1 88 ? -3.707 -18.984 0.998 1 97.94 88 GLY A O 1
ATOM 645 N N . PHE A 1 89 ? -5.395 -18.922 -0.409 1 98.06 89 PHE A N 1
ATOM 646 C CA . PHE A 1 89 ? -4.535 -19.016 -1.584 1 98.06 89 PHE A CA 1
ATOM 647 C C . PHE A 1 89 ? -3.602 -17.812 -1.675 1 98.06 89 PHE A C 1
ATOM 649 O O . PHE A 1 89 ? -2.461 -17.938 -2.123 1 98.06 89 PHE A O 1
ATOM 656 N N . ASN A 1 90 ? -4.02 -16.609 -1.177 1 98.81 90 ASN A N 1
ATOM 657 C CA . ASN A 1 90 ? -3.098 -15.477 -1.157 1 98.81 90 ASN A CA 1
ATOM 658 C C . ASN A 1 90 ? -2.016 -15.648 -0.097 1 98.81 90 ASN A C 1
ATOM 660 O O . ASN A 1 90 ? -0.856 -15.297 -0.324 1 98.81 90 ASN A O 1
ATOM 664 N N . GLY A 1 91 ? -2.41 -16.203 0.998 1 98.94 91 GLY A N 1
ATOM 665 C CA . GLY A 1 91 ? -1.472 -16.391 2.096 1 98.94 91 GLY A CA 1
ATOM 666 C C . GLY A 1 91 ? -0.353 -17.359 1.775 1 98.94 91 GLY A C 1
ATOM 667 O O . GLY A 1 91 ? 0.8 -17.125 2.148 1 98.94 91 GLY A O 1
ATOM 668 N N . VAL A 1 92 ? -0.659 -18.438 1.121 1 98.94 92 VAL A N 1
ATOM 669 C CA . VAL A 1 92 ? 0.371 -19.422 0.788 1 98.94 92 VAL A CA 1
ATOM 670 C C . VAL A 1 92 ? 1.412 -18.781 -0.129 1 98.94 92 VAL A C 1
ATOM 672 O O . VAL A 1 92 ? 2.607 -19.062 -0.008 1 98.94 92 VAL A O 1
ATOM 675 N N . LEU A 1 93 ? 0.993 -17.938 -1.042 1 98.88 93 LEU A N 1
ATOM 676 C CA . LEU A 1 93 ? 1.915 -17.266 -1.95 1 98.88 93 LEU A CA 1
ATOM 677 C C . LEU A 1 93 ? 2.785 -16.266 -1.197 1 98.88 93 LEU A C 1
ATOM 679 O O . LEU A 1 93 ? 3.979 -16.125 -1.479 1 98.88 93 LEU A O 1
ATOM 683 N N . VAL A 1 94 ? 2.152 -15.539 -0.23 1 98.94 94 VAL A N 1
ATOM 684 C CA . VAL A 1 94 ? 2.951 -14.672 0.631 1 98.94 94 VAL A CA 1
ATOM 685 C C . VAL A 1 94 ? 4.02 -15.5 1.343 1 98.94 94 VAL A C 1
ATOM 687 O O . VAL A 1 94 ? 5.184 -15.094 1.416 1 98.94 94 VAL A O 1
ATOM 690 N N . GLY A 1 95 ? 3.629 -16.609 1.833 1 98.88 95 GLY A N 1
ATOM 691 C CA . GLY A 1 95 ? 4.527 -17.516 2.547 1 98.88 95 GLY A CA 1
ATOM 692 C C . GLY A 1 95 ? 5.695 -17.984 1.7 1 98.88 95 GLY A C 1
ATOM 693 O O . GLY A 1 95 ? 6.801 -18.172 2.209 1 98.88 95 GLY A O 1
ATOM 694 N N . CYS A 1 96 ? 5.449 -18.203 0.447 1 98.81 96 CYS A N 1
ATOM 695 C CA . CYS A 1 96 ? 6.523 -18.562 -0.469 1 98.81 96 CYS A CA 1
ATOM 696 C C . CYS A 1 96 ? 7.422 -17.375 -0.766 1 98.81 96 CYS A C 1
ATOM 698 O O . CYS A 1 96 ? 8.648 -17.516 -0.804 1 98.81 96 CYS A O 1
ATOM 700 N N . ALA A 1 97 ? 6.898 -16.219 -0.889 1 98.75 97 ALA A N 1
ATOM 701 C CA . ALA A 1 97 ? 7.605 -15.039 -1.379 1 98.75 97 ALA A CA 1
ATOM 702 C C . ALA A 1 97 ? 8.578 -14.508 -0.328 1 98.75 97 ALA A C 1
ATOM 704 O O . ALA A 1 97 ? 9.703 -14.133 -0.652 1 98.75 97 ALA A O 1
ATOM 705 N N . PHE A 1 98 ? 8.172 -14.469 0.91 1 98.69 98 PHE A N 1
ATOM 706 C CA . PHE A 1 98 ? 8.953 -13.758 1.916 1 98.69 98 PHE A CA 1
ATOM 707 C C . PHE A 1 98 ? 10.289 -14.438 2.152 1 98.69 98 PHE A C 1
ATOM 709 O O . PHE A 1 98 ? 11.344 -13.812 2.027 1 98.69 98 PHE A O 1
ATOM 716 N N . PRO A 1 99 ? 10.367 -15.758 2.428 1 98.19 99 PRO A N 1
ATOM 717 C CA . PRO A 1 99 ? 11.68 -16.391 2.576 1 98.19 99 PRO A CA 1
ATOM 718 C C . PRO A 1 99 ? 12.461 -16.453 1.265 1 98.19 99 PRO A C 1
ATOM 720 O O . PRO A 1 99 ? 13.688 -16.578 1.276 1 98.19 99 PRO A O 1
ATOM 723 N N . THR A 1 100 ? 11.742 -16.438 0.127 1 97.94 100 THR A N 1
ATOM 724 C CA . THR A 1 100 ? 12.414 -16.422 -1.167 1 97.94 100 THR A CA 1
ATOM 725 C C . THR A 1 100 ? 13.203 -15.133 -1.354 1 97.94 100 THR A C 1
ATOM 727 O O . THR A 1 100 ? 14.312 -15.148 -1.895 1 97.94 100 THR A O 1
ATOM 730 N N . PHE A 1 101 ? 12.688 -13.992 -0.865 1 97.62 101 PHE A N 1
ATOM 731 C CA . PHE A 1 101 ? 13.25 -12.703 -1.252 1 97.62 101 PHE A CA 1
ATOM 732 C C . PHE A 1 101 ? 13.961 -12.039 -0.073 1 97.62 101 PHE A C 1
ATOM 734 O O . PHE A 1 101 ? 14.781 -11.141 -0.259 1 97.62 101 PHE A O 1
ATOM 741 N N . MET A 1 102 ? 13.672 -12.469 1.164 1 97.44 102 MET A N 1
ATOM 742 C CA . MET A 1 102 ? 14.219 -11.781 2.334 1 97.44 102 MET A CA 1
ATOM 743 C C . MET A 1 102 ? 15.047 -12.734 3.188 1 97.44 102 MET A C 1
ATOM 745 O O . MET A 1 102 ? 14.883 -13.953 3.1 1 97.44 102 MET A O 1
ATOM 749 N N . GLY A 1 103 ? 15.93 -12.227 4.039 1 96.88 103 GLY A N 1
ATOM 750 C CA . GLY A 1 103 ? 16.734 -13.008 4.969 1 96.88 103 GLY A CA 1
ATOM 751 C C . GLY A 1 103 ? 15.93 -13.57 6.125 1 96.88 103 GLY A C 1
ATOM 752 O O . GLY A 1 103 ? 14.852 -13.062 6.441 1 96.88 103 GLY A O 1
ATOM 753 N N . ASN A 1 104 ? 16.5 -14.562 6.676 1 97.06 104 ASN A N 1
ATOM 754 C CA . ASN A 1 104 ? 15.852 -15.289 7.77 1 97.06 104 ASN A CA 1
ATOM 755 C C . ASN A 1 104 ? 16.016 -14.555 9.094 1 97.06 104 ASN A C 1
ATOM 757 O O . ASN A 1 104 ? 17.047 -14.68 9.75 1 97.06 104 ASN A O 1
ATOM 761 N N . THR A 1 105 ? 15.055 -13.773 9.547 1 97.88 105 THR A N 1
ATOM 762 C CA . THR A 1 105 ? 14.984 -13.102 10.836 1 97.88 105 THR A CA 1
ATOM 763 C C . THR A 1 105 ? 13.602 -13.273 11.461 1 97.88 105 THR A C 1
ATOM 765 O O . THR A 1 105 ? 12.664 -13.711 10.797 1 97.88 105 THR A O 1
ATOM 768 N N . VAL A 1 106 ? 13.523 -13.031 12.75 1 98.12 106 VAL A N 1
ATOM 769 C CA . VAL A 1 106 ? 12.234 -13.07 13.438 1 98.12 106 VAL A CA 1
ATOM 770 C C . VAL A 1 106 ? 11.289 -12.047 12.812 1 98.12 106 VAL A C 1
ATOM 772 O O . VAL A 1 106 ? 10.086 -12.297 12.688 1 98.12 106 VAL A O 1
ATOM 775 N N . TRP A 1 107 ? 11.812 -10.938 12.367 1 98.06 107 TRP A N 1
ATOM 776 C CA . TRP A 1 107 ? 11.008 -9.867 11.781 1 98.06 107 TRP A CA 1
ATOM 777 C C . TRP A 1 107 ? 10.414 -10.312 10.445 1 98.06 107 TRP A C 1
ATOM 779 O O . TRP A 1 107 ? 9.297 -9.93 10.109 1 98.06 107 TRP A O 1
ATOM 789 N N . MET A 1 108 ? 11.195 -11.07 9.68 1 98.25 108 MET A N 1
ATOM 790 C CA . MET A 1 108 ? 10.68 -11.586 8.414 1 98.25 108 MET A CA 1
ATOM 791 C C . MET A 1 108 ? 9.469 -12.484 8.648 1 98.25 108 MET A C 1
ATOM 793 O O . MET A 1 108 ? 8.445 -12.344 7.973 1 98.25 108 MET A O 1
ATOM 797 N N . TRP A 1 109 ? 9.484 -13.312 9.617 1 98.69 109 TRP A N 1
ATOM 798 C CA . TRP A 1 109 ? 8.391 -14.234 9.906 1 98.69 109 TRP A CA 1
ATOM 799 C C . TRP A 1 109 ? 7.172 -13.477 10.43 1 98.69 109 TRP A C 1
ATOM 801 O O . TRP A 1 109 ? 6.035 -13.812 10.078 1 98.69 109 TRP A O 1
ATOM 811 N N . LEU A 1 110 ? 7.402 -12.453 11.258 1 98.62 110 LEU A N 1
ATOM 812 C CA . LEU A 1 110 ? 6.297 -11.641 11.758 1 98.62 110 LEU A CA 1
ATOM 813 C C . LEU A 1 110 ? 5.652 -10.852 10.617 1 98.62 110 LEU A C 1
ATOM 815 O O . LEU A 1 110 ? 4.426 -10.734 10.555 1 98.62 110 LEU A O 1
ATOM 819 N N . ALA A 1 111 ? 6.508 -10.312 9.766 1 98.62 111 ALA A N 1
ATOM 820 C CA . ALA A 1 111 ? 5.992 -9.602 8.594 1 98.62 111 ALA A CA 1
ATOM 821 C C . ALA A 1 111 ? 5.211 -10.547 7.684 1 98.62 111 ALA A C 1
ATOM 823 O O . ALA A 1 111 ? 4.188 -10.156 7.117 1 98.62 111 ALA A O 1
ATOM 824 N N . LEU A 1 112 ? 5.715 -11.773 7.488 1 98.81 112 LEU A N 1
ATOM 825 C CA . LEU A 1 112 ? 5.027 -12.789 6.703 1 98.81 112 LEU A CA 1
ATOM 826 C C . LEU A 1 112 ? 3.639 -13.07 7.273 1 98.81 112 LEU A C 1
ATOM 828 O O . LEU A 1 112 ? 2.656 -13.117 6.531 1 98.81 112 LEU A O 1
ATOM 832 N N . ALA A 1 113 ? 3.564 -13.211 8.562 1 98.88 113 ALA A N 1
ATOM 833 C CA . ALA A 1 113 ? 2.283 -13.461 9.219 1 98.88 113 ALA A CA 1
ATOM 834 C C . ALA A 1 113 ? 1.333 -12.281 9.031 1 98.88 113 ALA A C 1
ATOM 836 O O . ALA A 1 113 ? 0.164 -12.469 8.68 1 98.88 113 ALA A O 1
ATOM 837 N N . LEU A 1 114 ? 1.857 -11.125 9.203 1 98.69 114 LEU A N 1
ATOM 838 C CA . LEU A 1 114 ? 1.038 -9.922 9.062 1 98.69 114 LEU A CA 1
ATOM 839 C C . LEU A 1 114 ? 0.535 -9.773 7.633 1 98.69 114 LEU A C 1
ATOM 841 O O . LEU A 1 114 ? -0.644 -9.484 7.41 1 98.69 114 LEU A O 1
ATOM 845 N N . CYS A 1 115 ? 1.396 -9.914 6.68 1 98.81 115 CYS A N 1
ATOM 846 C CA . CYS A 1 115 ? 1.033 -9.773 5.273 1 98.81 115 CYS A CA 1
ATOM 847 C C . CYS A 1 115 ? 0.026 -10.844 4.863 1 98.81 115 CYS A C 1
ATOM 849 O O . CYS A 1 115 ? -0.925 -10.555 4.133 1 98.81 115 CYS A O 1
ATOM 851 N N . SER A 1 116 ? 0.248 -12.086 5.316 1 98.88 116 SER A N 1
ATOM 852 C CA . SER A 1 116 ? -0.694 -13.164 5.027 1 98.88 116 SER A CA 1
ATOM 853 C C . SER A 1 116 ? -2.084 -12.844 5.566 1 98.88 116 SER A C 1
ATOM 855 O O . SER A 1 116 ? -3.084 -13.031 4.867 1 98.88 116 SER A O 1
ATOM 857 N N . ALA A 1 117 ? -2.145 -12.359 6.785 1 98.69 117 ALA A N 1
ATOM 858 C CA . ALA A 1 117 ? -3.422 -11.953 7.363 1 98.69 117 ALA A CA 1
ATOM 859 C C . ALA A 1 117 ? -4.059 -10.828 6.551 1 98.69 117 ALA A C 1
ATOM 861 O O . ALA A 1 117 ? -5.25 -10.875 6.238 1 98.69 117 ALA A O 1
ATOM 862 N N . LEU A 1 118 ? -3.27 -9.883 6.207 1 98.62 118 LEU A N 1
ATOM 863 C CA . LEU A 1 118 ? -3.709 -8.703 5.465 1 98.62 118 LEU A CA 1
ATOM 864 C C . LEU A 1 118 ? -4.379 -9.109 4.156 1 98.62 118 LEU A C 1
ATOM 866 O O . LEU A 1 118 ? -5.383 -8.508 3.758 1 98.62 118 LEU A O 1
ATOM 870 N N . THR A 1 119 ? -3.873 -10.125 3.457 1 98.75 119 THR A N 1
ATOM 871 C CA . THR A 1 119 ? -4.402 -10.5 2.15 1 98.75 119 THR A CA 1
ATOM 872 C C . THR A 1 119 ? -5.852 -10.969 2.266 1 98.75 119 THR A C 1
ATOM 874 O O . THR A 1 119 ? -6.625 -10.852 1.314 1 98.75 119 THR A O 1
ATOM 877 N N . THR A 1 120 ? -6.262 -11.438 3.436 1 98.06 120 THR A N 1
ATOM 878 C CA . THR A 1 120 ? -7.602 -11.984 3.609 1 98.06 120 THR A CA 1
ATOM 879 C C . THR A 1 120 ? -8.648 -10.883 3.535 1 98.06 120 THR A C 1
ATOM 881 O O . THR A 1 120 ? -9.594 -10.969 2.748 1 98.06 120 THR A O 1
ATOM 884 N N . TRP A 1 121 ? -8.492 -9.812 4.227 1 96.75 121 TRP A N 1
ATOM 885 C CA . TRP A 1 121 ? -9.531 -8.789 4.156 1 96.75 121 TRP A CA 1
ATOM 886 C C . TRP A 1 121 ? -9.297 -7.855 2.973 1 96.75 121 TRP A C 1
ATOM 888 O O . TRP A 1 121 ? -10.242 -7.254 2.451 1 96.75 121 TRP A O 1
ATOM 898 N N . VAL A 1 122 ? -8.055 -7.727 2.521 1 98.19 122 VAL A N 1
ATOM 899 C CA . VAL A 1 122 ? -7.801 -6.949 1.313 1 98.19 122 VAL A CA 1
ATOM 900 C C . VAL A 1 122 ? -8.492 -7.605 0.121 1 98.19 122 VAL A C 1
ATOM 902 O O . VAL A 1 122 ? -9.016 -6.914 -0.756 1 98.19 122 VAL A O 1
ATOM 905 N N . ARG A 1 123 ? -8.43 -8.953 0.058 1 97.62 123 ARG A N 1
ATOM 906 C CA . ARG A 1 123 ? -9.18 -9.664 -0.972 1 97.62 123 ARG A CA 1
ATOM 907 C C . ARG A 1 123 ? -10.656 -9.289 -0.932 1 97.62 123 ARG A C 1
ATOM 909 O O . ARG A 1 123 ? -11.25 -8.984 -1.968 1 97.62 123 ARG A O 1
ATOM 916 N N . ALA A 1 124 ? -11.266 -9.289 0.26 1 96.12 124 ALA A N 1
ATOM 917 C CA . ALA A 1 124 ? -12.672 -8.898 0.403 1 96.12 124 ALA A CA 1
ATOM 918 C C . ALA A 1 124 ? -12.891 -7.473 -0.088 1 96.12 124 ALA A C 1
ATOM 920 O O . ALA A 1 124 ? -13.867 -7.199 -0.79 1 96.12 124 ALA A O 1
ATOM 921 N N . GLY A 1 125 ? -12.016 -6.559 0.243 1 96.88 125 GLY A N 1
ATOM 922 C CA . GLY A 1 125 ? -12.117 -5.176 -0.197 1 96.88 125 GLY A CA 1
ATOM 923 C C . GLY A 1 125 ? -12.031 -5.02 -1.704 1 96.88 125 GLY A C 1
ATOM 924 O O . GLY A 1 125 ? -12.867 -4.34 -2.309 1 96.88 125 GLY A O 1
ATOM 925 N N . PHE A 1 126 ? -11.008 -5.648 -2.309 1 97.62 126 PHE A N 1
ATOM 926 C CA . PHE A 1 126 ? -10.844 -5.578 -3.756 1 97.62 126 PHE A CA 1
ATOM 927 C C . PHE A 1 126 ? -12.039 -6.203 -4.469 1 97.62 126 PHE A C 1
ATOM 929 O O . PHE A 1 126 ? -12.5 -5.684 -5.488 1 97.62 126 PHE A O 1
ATOM 936 N N . ASN A 1 127 ? -12.516 -7.297 -3.994 1 96 127 ASN A N 1
ATOM 937 C CA . ASN A 1 127 ? -13.68 -7.938 -4.609 1 96 127 ASN A CA 1
ATOM 938 C C . ASN A 1 127 ? -14.922 -7.059 -4.52 1 96 127 ASN A C 1
ATOM 940 O O . ASN A 1 127 ? -15.727 -7.02 -5.449 1 96 127 ASN A O 1
ATOM 944 N N . ASN A 1 128 ? -15.086 -6.324 -3.379 1 94.06 128 ASN A N 1
ATOM 945 C CA . ASN A 1 128 ? -16.203 -5.383 -3.252 1 94.06 128 ASN A CA 1
ATOM 946 C C . ASN A 1 128 ? -16.109 -4.27 -4.293 1 94.06 128 ASN A C 1
ATOM 948 O O . ASN A 1 128 ? -17.125 -3.879 -4.875 1 94.06 128 ASN A O 1
ATOM 952 N N . VAL A 1 129 ? -14.961 -3.791 -4.512 1 94.75 129 VAL A N 1
ATOM 953 C CA . VAL A 1 129 ? -14.727 -2.711 -5.465 1 94.75 129 VAL A CA 1
ATOM 954 C C . VAL A 1 129 ? -14.984 -3.209 -6.887 1 94.75 129 VAL A C 1
ATOM 956 O O . VAL A 1 129 ? -15.523 -2.477 -7.719 1 94.75 129 VAL A O 1
ATOM 959 N N . MET A 1 130 ? -14.648 -4.465 -7.168 1 95.38 130 MET A N 1
ATOM 960 C CA . MET A 1 130 ? -14.648 -4.984 -8.531 1 95.38 130 MET A CA 1
ATOM 961 C C . MET A 1 130 ? -15.984 -5.656 -8.859 1 95.38 130 MET A C 1
ATOM 963 O O . MET A 1 130 ? -16.281 -5.922 -10.023 1 95.38 130 MET A O 1
ATOM 967 N N . ALA A 1 131 ? -16.797 -5.836 -7.867 1 91.69 131 ALA A N 1
ATOM 968 C CA . ALA A 1 131 ? -18.062 -6.551 -8.031 1 91.69 131 ALA A CA 1
ATOM 969 C C . ALA A 1 131 ? -18.922 -5.906 -9.109 1 91.69 131 ALA A C 1
ATOM 971 O O . ALA A 1 131 ? -19.469 -6.598 -9.977 1 91.69 131 ALA A O 1
ATOM 972 N N . PRO A 1 132 ? -19 -4.527 -9.125 1 90.31 132 PRO A N 1
ATOM 973 C CA . PRO A 1 132 ? -19.828 -3.912 -10.172 1 90.31 132 PRO A CA 1
ATOM 974 C C . PRO A 1 132 ? -19.266 -4.148 -11.57 1 90.31 132 PRO A C 1
ATOM 976 O O . PRO A 1 132 ? -20 -4.027 -12.562 1 90.31 132 PRO A O 1
ATOM 979 N N . TRP A 1 133 ? -18.016 -4.5 -11.641 1 92.44 133 TRP A N 1
ATOM 980 C CA . TRP A 1 133 ? -17.375 -4.746 -12.938 1 92.44 133 TRP A CA 1
ATOM 981 C C . TRP A 1 133 ? -17.453 -6.223 -13.305 1 92.44 133 TRP A C 1
ATOM 983 O O . TRP A 1 133 ? -16.969 -6.629 -14.359 1 92.44 133 TRP A O 1
ATOM 993 N N . LYS A 1 134 ? -17.953 -7.051 -12.414 1 92.31 134 LYS A N 1
ATOM 994 C CA . LYS A 1 134 ? -18.219 -8.469 -12.641 1 92.31 134 LYS A CA 1
ATOM 995 C C . LYS A 1 134 ? -16.922 -9.258 -12.781 1 92.31 134 LYS A C 1
ATOM 997 O O . LYS A 1 134 ? -16.859 -10.203 -13.57 1 92.31 134 LYS A O 1
ATOM 1002 N N . VAL A 1 135 ? -15.93 -8.859 -12.164 1 94.44 135 VAL A N 1
ATOM 1003 C CA . VAL A 1 135 ? -14.68 -9.609 -12.062 1 94.44 135 VAL A CA 1
ATOM 1004 C C . VAL A 1 135 ? -14.25 -9.711 -10.602 1 94.44 135 VAL A C 1
ATOM 1006 O O . VAL A 1 135 ? -14.844 -9.07 -9.727 1 94.44 135 VAL A O 1
ATOM 1009 N N . ASN A 1 136 ? -13.328 -10.617 -10.305 1 94.5 136 ASN A N 1
ATOM 1010 C CA . ASN A 1 136 ? -12.781 -10.727 -8.961 1 94.5 136 ASN A CA 1
ATOM 1011 C C . ASN A 1 136 ? -11.289 -10.383 -8.93 1 94.5 136 ASN A C 1
ATOM 1013 O O . ASN A 1 136 ? -10.711 -10.031 -9.953 1 94.5 136 ASN A O 1
ATOM 1017 N N . SER A 1 137 ? -10.664 -10.469 -7.75 1 97.19 137 SER A N 1
ATOM 1018 C CA . SER A 1 137 ? -9.344 -9.883 -7.551 1 97.19 137 SER A CA 1
ATOM 1019 C C . SER A 1 137 ? -8.242 -10.922 -7.777 1 97.19 137 SER A C 1
ATOM 1021 O O . SER A 1 137 ? -7.059 -10.586 -7.777 1 97.19 137 SER A O 1
ATOM 1023 N N . PHE A 1 138 ? -8.516 -12.18 -8 1 97.38 138 PHE A N 1
ATOM 1024 C CA . PHE A 1 138 ? -7.523 -13.227 -8.188 1 97.38 138 PHE A CA 1
ATOM 1025 C C . PHE A 1 138 ? -6.477 -13.188 -7.086 1 97.38 138 PHE A C 1
ATOM 1027 O O . PHE A 1 138 ? -6.816 -13.102 -5.902 1 97.38 138 PHE A O 1
ATOM 1034 N N . THR A 1 139 ? -5.242 -13.32 -7.488 1 98.44 139 THR A N 1
ATOM 1035 C CA . THR A 1 139 ? -4.141 -13.289 -6.531 1 98.44 139 THR A CA 1
ATOM 1036 C C . THR A 1 139 ? -3.631 -11.867 -6.336 1 98.44 139 THR A C 1
ATOM 1038 O O . THR A 1 139 ? -2.574 -11.656 -5.738 1 98.44 139 THR A O 1
ATOM 1041 N N . PHE A 1 140 ? -4.324 -10.844 -6.77 1 98.56 140 PHE A N 1
ATOM 1042 C CA . PHE A 1 140 ? -3.812 -9.477 -6.719 1 98.56 140 PHE A CA 1
ATOM 1043 C C . PHE A 1 140 ? -3.656 -9.008 -5.277 1 98.56 140 PHE A C 1
ATOM 1045 O O . PHE A 1 140 ? -2.762 -8.219 -4.969 1 98.56 140 PHE A O 1
ATOM 1052 N N . PRO A 1 141 ? -4.527 -9.414 -4.309 1 98.81 141 PRO A N 1
ATOM 1053 C CA . PRO A 1 141 ? -4.234 -9.07 -2.914 1 98.81 141 PRO A CA 1
ATOM 1054 C C . PRO A 1 141 ? -2.838 -9.508 -2.48 1 98.81 141 PRO A C 1
ATOM 1056 O O . PRO A 1 141 ? -2.127 -8.75 -1.816 1 98.81 141 PRO A O 1
ATOM 1059 N N . PHE A 1 142 ? -2.426 -10.758 -2.871 1 98.88 142 PHE A N 1
ATOM 1060 C CA . PHE A 1 142 ? -1.064 -11.227 -2.65 1 98.88 142 PHE A CA 1
ATOM 1061 C C . PHE A 1 142 ? -0.057 -10.305 -3.33 1 98.88 142 PHE A C 1
ATOM 1063 O O . PHE A 1 142 ? 0.923 -9.891 -2.711 1 98.88 142 PHE A O 1
ATOM 1070 N N . VAL A 1 143 ? -0.236 -9.938 -4.629 1 98.88 143 VAL A N 1
ATOM 1071 C CA . VAL A 1 143 ? 0.677 -9.133 -5.434 1 98.88 143 VAL A CA 1
ATOM 1072 C C . VAL A 1 143 ? 0.841 -7.75 -4.801 1 98.88 143 VAL A C 1
ATOM 1074 O O . VAL A 1 143 ? 1.958 -7.336 -4.48 1 98.88 143 VAL A O 1
ATOM 1077 N N . PHE A 1 144 ? -0.27 -7.125 -4.523 1 98.62 144 PHE A N 1
ATOM 1078 C CA . PHE A 1 144 ? -0.253 -5.758 -4.012 1 98.62 144 PHE A CA 1
ATOM 1079 C C . PHE A 1 144 ? 0.397 -5.699 -2.635 1 98.62 144 PHE A C 1
ATOM 1081 O O . PHE A 1 144 ? 1.302 -4.895 -2.402 1 98.62 144 PHE A O 1
ATOM 1088 N N . CYS A 1 145 ? -0.041 -6.527 -1.664 1 98.69 145 CYS A N 1
ATOM 1089 C CA . CYS A 1 145 ? 0.483 -6.504 -0.303 1 98.69 145 CYS A CA 1
ATOM 1090 C C . CYS A 1 145 ? 1.964 -6.863 -0.282 1 98.69 145 CYS A C 1
ATOM 1092 O O . CYS A 1 145 ? 2.76 -6.195 0.381 1 98.69 145 CYS A O 1
ATOM 1094 N N . THR A 1 146 ? 2.338 -7.906 -1.021 1 98.75 146 THR A N 1
ATOM 1095 C CA . THR A 1 146 ? 3.73 -8.344 -1.04 1 98.75 146 THR A CA 1
ATOM 1096 C C . THR A 1 146 ? 4.625 -7.27 -1.652 1 98.75 146 THR A C 1
ATOM 1098 O O . THR A 1 146 ? 5.742 -7.039 -1.182 1 98.75 146 THR A O 1
ATOM 1101 N N . TRP A 1 147 ? 4.168 -6.586 -2.773 1 98.38 147 TRP A N 1
ATOM 1102 C CA . TRP A 1 147 ? 4.926 -5.473 -3.336 1 98.38 147 TRP A CA 1
ATOM 1103 C C . TRP A 1 147 ? 5.23 -4.426 -2.268 1 98.38 147 TRP A C 1
ATOM 1105 O O . TRP A 1 147 ? 6.367 -3.965 -2.148 1 98.38 147 TRP A O 1
ATOM 1115 N N . MET A 1 148 ? 4.258 -4.078 -1.445 1 97.56 148 MET A N 1
ATOM 1116 C CA . MET A 1 148 ? 4.441 -3.049 -0.425 1 97.56 148 MET A CA 1
ATOM 1117 C C . MET A 1 148 ? 5.453 -3.498 0.623 1 97.56 148 MET A C 1
ATOM 1119 O O . MET A 1 148 ? 6.309 -2.715 1.04 1 97.56 148 MET A O 1
ATOM 1123 N N . PHE A 1 149 ? 5.406 -4.754 1.015 1 98.38 149 PHE A N 1
ATOM 1124 C CA . PHE A 1 149 ? 6.309 -5.242 2.053 1 98.38 149 PHE A CA 1
ATOM 1125 C C . PHE A 1 149 ? 7.719 -5.418 1.506 1 98.38 149 PHE A C 1
ATOM 1127 O O . PHE A 1 149 ? 8.703 -5.18 2.215 1 98.38 149 PHE A O 1
ATOM 1134 N N . LEU A 1 150 ? 7.844 -5.883 0.185 1 97.75 150 LEU A N 1
ATOM 1135 C CA . LEU A 1 150 ? 9.172 -5.996 -0.419 1 97.75 150 LEU A CA 1
ATOM 1136 C C . LEU A 1 150 ? 9.82 -4.625 -0.554 1 97.75 150 LEU A C 1
ATOM 1138 O O . LEU A 1 150 ? 11.016 -4.473 -0.274 1 97.75 150 LEU A O 1
ATOM 1142 N N . LEU A 1 151 ? 9.055 -3.66 -0.984 1 97.06 151 LEU A N 1
ATOM 1143 C CA . LEU A 1 151 ? 9.562 -2.295 -1.068 1 97.06 151 LEU A CA 1
ATOM 1144 C C . LEU A 1 151 ? 9.945 -1.771 0.312 1 97.06 151 LEU A C 1
ATOM 1146 O O . LEU A 1 151 ? 11 -1.161 0.479 1 97.06 151 LEU A O 1
ATOM 1150 N N . ALA A 1 152 ? 9.109 -1.996 1.342 1 97.31 152 ALA A N 1
ATOM 1151 C CA . ALA A 1 152 ? 9.383 -1.556 2.707 1 97.31 152 ALA A CA 1
ATOM 1152 C C . ALA A 1 152 ? 10.672 -2.178 3.234 1 97.31 152 ALA A C 1
ATOM 1154 O O . ALA A 1 152 ? 11.414 -1.542 3.99 1 97.31 152 ALA A O 1
ATOM 1155 N N . ALA A 1 153 ? 10.891 -3.43 2.863 1 96.5 153 ALA A N 1
ATOM 1156 C CA . ALA A 1 153 ? 12.086 -4.141 3.316 1 96.5 153 ALA A CA 1
ATOM 1157 C C . ALA A 1 153 ? 13.352 -3.391 2.922 1 96.5 153 ALA A C 1
ATOM 1159 O O . ALA A 1 153 ? 14.344 -3.406 3.654 1 96.5 153 ALA A O 1
ATOM 1160 N N . ARG A 1 154 ? 13.344 -2.666 1.819 1 94.25 154 ARG A N 1
ATOM 1161 C CA . ARG A 1 154 ? 14.508 -1.921 1.351 1 94.25 154 ARG A CA 1
ATOM 1162 C C . ARG A 1 154 ? 14.789 -0.723 2.252 1 94.25 154 ARG A C 1
ATOM 1164 O O . ARG A 1 154 ? 15.891 -0.157 2.217 1 94.25 154 ARG A O 1
ATOM 1171 N N . ALA A 1 155 ? 13.828 -0.37 3.066 1 94.25 155 ALA A N 1
ATOM 1172 C CA . ALA A 1 155 ? 13.984 0.779 3.955 1 94.25 155 ALA A CA 1
ATOM 1173 C C . ALA A 1 155 ? 14.188 0.333 5.398 1 94.25 155 ALA A C 1
ATOM 1175 O O . ALA A 1 155 ? 14.133 1.148 6.32 1 94.25 155 ALA A O 1
ATOM 1176 N N . MET A 1 156 ? 14.375 -1.017 5.621 1 95.44 156 MET A N 1
ATOM 1177 C CA . MET A 1 156 ? 14.461 -1.567 6.969 1 95.44 156 MET A CA 1
ATOM 1178 C C . MET A 1 156 ? 15.531 -2.65 7.047 1 95.44 156 MET A C 1
ATOM 1180 O O . MET A 1 156 ? 15.383 -3.723 6.461 1 95.44 156 MET A O 1
ATOM 1184 N N . HIS A 1 157 ? 16.531 -2.514 7.93 1 93.56 157 HIS A N 1
ATOM 1185 C CA . HIS A 1 157 ? 17.594 -3.492 8.055 1 93.56 157 HIS A CA 1
ATOM 1186 C C . HIS A 1 157 ? 17.109 -4.77 8.719 1 93.56 157 HIS A C 1
ATOM 1188 O O . HIS A 1 157 ? 17.703 -5.836 8.547 1 93.56 157 HIS A O 1
ATOM 1194 N N . GLY A 1 158 ? 15.969 -4.645 9.453 1 95 158 GLY A N 1
ATOM 1195 C CA . GLY A 1 158 ? 15.383 -5.812 10.086 1 95 158 GLY A CA 1
ATOM 1196 C C . GLY A 1 158 ? 14.82 -6.812 9.094 1 95 158 GLY A C 1
ATOM 1197 O O . GLY A 1 158 ? 14.555 -7.965 9.445 1 95 158 GLY A O 1
ATOM 1198 N N . LEU A 1 159 ? 14.586 -6.445 7.895 1 96.75 159 LEU A N 1
ATOM 1199 C CA . LEU A 1 159 ? 14.117 -7.27 6.789 1 96.75 159 LEU A CA 1
ATOM 1200 C C . LEU A 1 159 ? 15.148 -7.316 5.668 1 96.75 159 LEU A C 1
ATOM 1202 O O . LEU A 1 159 ? 14.961 -6.68 4.625 1 96.75 159 LEU A O 1
ATOM 1206 N N . PRO A 1 160 ? 16.188 -8.156 5.824 1 95.56 160 PRO A N 1
ATOM 1207 C CA . PRO A 1 160 ? 17.281 -8.164 4.844 1 95.56 160 PRO A CA 1
ATOM 1208 C C . PRO A 1 160 ? 16.812 -8.57 3.447 1 95.56 160 PRO A C 1
ATOM 1210 O O . PRO A 1 160 ? 16.125 -9.57 3.291 1 95.56 160 PRO A O 1
ATOM 1213 N N . THR A 1 161 ? 17.172 -7.766 2.477 1 93.75 161 THR A N 1
ATOM 1214 C CA . THR A 1 161 ? 16.766 -7.98 1.093 1 93.75 161 THR A CA 1
ATOM 1215 C C . THR A 1 161 ? 17.828 -8.75 0.327 1 93.75 161 THR A C 1
ATOM 1217 O O . THR A 1 161 ? 18.094 -8.477 -0.848 1 93.75 161 THR A O 1
ATOM 1220 N N . THR A 1 162 ? 18.453 -9.695 0.918 1 87.06 162 THR A N 1
ATOM 1221 C CA . THR A 1 162 ? 19.641 -10.367 0.421 1 87.06 162 THR A CA 1
ATOM 1222 C C . THR A 1 162 ? 19.328 -11.164 -0.844 1 87.06 162 THR A C 1
ATOM 1224 O O . THR A 1 162 ? 20.219 -11.383 -1.675 1 87.06 162 THR A O 1
ATOM 1227 N N . HIS A 1 163 ? 18.062 -11.492 -1.08 1 90.62 163 HIS A N 1
ATOM 1228 C CA . HIS A 1 163 ? 17.75 -12.352 -2.213 1 90.62 163 HIS A CA 1
ATOM 1229 C C . HIS A 1 163 ? 16.938 -11.602 -3.262 1 90.62 163 HIS A C 1
ATOM 1231 O O . HIS A 1 163 ? 16.453 -12.195 -4.223 1 90.62 163 HIS A O 1
ATOM 1237 N N . MET A 1 164 ? 16.766 -10.312 -3.039 1 92.31 164 MET A N 1
ATOM 1238 C CA . MET A 1 164 ? 16.078 -9.469 -4.012 1 92.31 164 MET A CA 1
ATOM 1239 C C . MET A 1 164 ? 17.062 -8.914 -5.039 1 92.31 164 MET A C 1
ATOM 1241 O O . MET A 1 164 ? 18.25 -8.727 -4.738 1 92.31 164 MET A O 1
ATOM 1245 N N . ALA A 1 165 ? 16.562 -8.711 -6.281 1 90.94 165 ALA A N 1
ATOM 1246 C CA . ALA A 1 165 ? 17.375 -8.031 -7.281 1 90.94 165 ALA A CA 1
ATOM 1247 C C . ALA A 1 165 ? 17.75 -6.621 -6.824 1 90.94 165 ALA A C 1
ATOM 1249 O O . ALA A 1 165 ? 16.953 -5.949 -6.16 1 90.94 165 ALA A O 1
ATOM 1250 N N . ASP A 1 166 ? 18.953 -6.145 -7.195 1 91 166 ASP A N 1
ATOM 1251 C CA . ASP A 1 166 ? 19.344 -4.77 -6.91 1 91 166 ASP A CA 1
ATOM 1252 C C . ASP A 1 166 ? 18.578 -3.781 -7.789 1 91 166 ASP A C 1
ATOM 1254 O O . ASP A 1 166 ? 18.359 -4.047 -8.977 1 91 166 ASP A O 1
ATOM 1258 N N . PRO A 1 167 ? 18.172 -2.682 -7.145 1 92.44 167 PRO A N 1
ATOM 1259 C CA . PRO A 1 167 ? 17.609 -1.632 -8 1 92.44 167 PRO A CA 1
ATOM 1260 C C . PRO A 1 167 ? 18.578 -1.187 -9.094 1 92.44 167 PRO A C 1
ATOM 1262 O O . PRO A 1 167 ? 19.766 -0.949 -8.82 1 92.44 167 PRO A O 1
ATOM 1265 N N . ALA A 1 168 ? 18.141 -1.137 -10.367 1 91 168 ALA A N 1
ATOM 1266 C CA . ALA A 1 168 ? 18.953 -0.744 -11.516 1 91 168 ALA A CA 1
ATOM 1267 C C . ALA A 1 168 ? 18.078 -0.25 -12.664 1 91 168 ALA A C 1
ATOM 1269 O O . ALA A 1 168 ? 16.906 -0.624 -12.773 1 91 168 ALA A O 1
ATOM 1270 N N . LEU A 1 169 ? 18.656 0.611 -13.359 1 88.19 169 LEU A N 1
ATOM 1271 C CA . LEU A 1 169 ? 17.984 0.943 -14.609 1 88.19 169 LEU A CA 1
ATOM 1272 C C . LEU A 1 169 ? 18.125 -0.193 -15.617 1 88.19 169 LEU A C 1
ATOM 1274 O O . LEU A 1 169 ? 19.078 -0.965 -15.562 1 88.19 169 LEU A O 1
ATOM 1278 N N . PRO A 1 170 ? 17.094 -0.331 -16.484 1 83 170 PRO A N 1
ATOM 1279 C CA . PRO A 1 170 ? 17.219 -1.379 -17.5 1 83 170 PRO A CA 1
ATOM 1280 C C . PRO A 1 170 ? 18.531 -1.303 -18.281 1 83 170 PRO A C 1
ATOM 1282 O O . PRO A 1 170 ? 18.984 -0.21 -18.625 1 83 170 PRO A O 1
ATOM 1285 N N . ALA A 1 171 ? 19.125 -2.434 -18.297 1 82.69 171 ALA A N 1
ATOM 1286 C CA . ALA A 1 171 ? 20.438 -2.48 -18.953 1 82.69 171 ALA A CA 1
ATOM 1287 C C . ALA A 1 171 ? 20.516 -3.617 -19.953 1 82.69 171 ALA A C 1
ATOM 1289 O O . ALA A 1 171 ? 19.547 -4.375 -20.125 1 82.69 171 ALA A O 1
ATOM 1290 N N . ALA A 1 172 ? 21.641 -3.699 -20.609 1 78.81 172 ALA A N 1
ATOM 1291 C CA . ALA A 1 172 ? 21.891 -4.75 -21.594 1 78.81 172 ALA A CA 1
ATOM 1292 C C . ALA A 1 172 ? 21.875 -6.129 -20.938 1 78.81 172 ALA A C 1
ATOM 1294 O O . ALA A 1 172 ? 22.156 -6.266 -19.75 1 78.81 172 ALA A O 1
ATOM 1295 N N . PHE A 1 173 ? 21.297 -7.098 -21.672 1 82.69 173 PHE A N 1
ATOM 1296 C CA . PHE A 1 173 ? 21.25 -8.477 -21.188 1 82.69 173 PHE A CA 1
ATOM 1297 C C . PHE A 1 173 ? 21.734 -9.438 -22.266 1 82.69 173 PHE A C 1
ATOM 1299 O O . PHE A 1 173 ? 21.875 -9.062 -23.438 1 82.69 173 PHE A O 1
ATOM 1306 N N . SER A 1 174 ? 22.109 -10.664 -21.828 1 78.69 174 SER A N 1
ATOM 1307 C CA . SER A 1 174 ? 22.547 -11.711 -22.75 1 78.69 174 SER A CA 1
ATOM 1308 C C . SER A 1 174 ? 21.406 -12.68 -23.047 1 78.69 174 SER A C 1
ATOM 1310 O O . SER A 1 174 ? 20.656 -13.07 -22.156 1 78.69 174 SER A O 1
ATOM 1312 N N . SER A 1 175 ? 21.25 -12.938 -24.281 1 82.81 175 SER A N 1
ATOM 1313 C CA . SER A 1 175 ? 20.266 -13.922 -24.703 1 82.81 175 SER A CA 1
ATOM 1314 C C . SER A 1 175 ? 20.812 -15.336 -24.609 1 82.81 175 SER A C 1
ATOM 1316 O O . SER A 1 175 ? 22.016 -15.539 -24.438 1 82.81 175 SER A O 1
ATOM 1318 N N . LEU A 1 176 ? 19.844 -16.234 -24.703 1 76.31 176 LEU A N 1
ATOM 1319 C CA . LEU A 1 176 ? 20.219 -17.656 -24.703 1 76.31 176 LEU A CA 1
ATOM 1320 C C . LEU A 1 176 ? 20.938 -18.031 -25.984 1 76.31 176 LEU A C 1
ATOM 1322 O O . LEU A 1 176 ? 20.422 -17.781 -27.078 1 76.31 176 LEU A O 1
ATOM 1326 N N . GLU A 1 177 ? 22.141 -18.406 -25.984 1 73.38 177 GLU A N 1
ATOM 1327 C CA . GLU A 1 177 ? 22.875 -18.703 -27.203 1 73.38 177 GLU A CA 1
ATOM 1328 C C . GLU A 1 177 ? 22.578 -20.125 -27.688 1 73.38 177 GLU A C 1
ATOM 1330 O O . GLU A 1 177 ? 22.297 -20.344 -28.875 1 73.38 177 GLU A O 1
ATOM 1335 N N . SER A 1 178 ? 22.797 -21.156 -26.828 1 76.12 178 SER A N 1
ATOM 1336 C CA . SER A 1 178 ? 22.578 -22.531 -27.234 1 76.12 178 SER A CA 1
ATOM 1337 C C . SER A 1 178 ? 21.656 -23.266 -26.266 1 76.12 178 SER A C 1
ATOM 1339 O O . SER A 1 178 ? 21.844 -23.203 -25.047 1 76.12 178 SER A O 1
ATOM 1341 N N . ILE A 1 179 ? 20.484 -23.641 -26.953 1 77.69 179 ILE A N 1
ATOM 1342 C CA . ILE A 1 179 ? 19.516 -24.344 -26.109 1 77.69 179 ILE A CA 1
ATOM 1343 C C . ILE A 1 179 ? 19.406 -25.797 -26.547 1 77.69 179 ILE A C 1
ATOM 1345 O O . ILE A 1 179 ? 19.125 -26.078 -27.719 1 77.69 179 ILE A O 1
ATOM 1349 N N . ARG A 1 180 ? 19.781 -26.75 -25.625 1 76.38 180 ARG A N 1
ATOM 1350 C CA . ARG A 1 180 ? 19.531 -28.172 -25.844 1 76.38 180 ARG A CA 1
ATOM 1351 C C . ARG A 1 180 ? 18.094 -28.531 -25.5 1 76.38 180 ARG A C 1
ATOM 1353 O O . ARG A 1 180 ? 17.5 -27.938 -24.594 1 76.38 180 ARG A O 1
ATOM 1360 N N . PHE A 1 181 ? 17.547 -29.5 -26.125 1 77.44 181 PHE A N 1
ATOM 1361 C CA . PHE A 1 181 ? 16.156 -29.938 -25.953 1 77.44 181 PHE A CA 1
ATOM 1362 C C . PHE A 1 181 ? 15.875 -30.266 -24.5 1 77.44 181 PHE A C 1
ATOM 1364 O O . PHE A 1 181 ? 14.836 -29.891 -23.969 1 77.44 181 PHE A O 1
ATOM 1371 N N . GLY A 1 182 ? 16.656 -31.172 -23.859 1 84.94 182 GLY A N 1
ATOM 1372 C CA . GLY A 1 182 ? 16.5 -31.5 -22.453 1 84.94 182 GLY A CA 1
ATOM 1373 C C . GLY A 1 182 ? 16.406 -30.281 -21.562 1 84.94 182 GLY A C 1
ATOM 1374 O O . GLY A 1 182 ? 15.641 -30.281 -20.594 1 84.94 182 GLY A O 1
ATOM 1375 N N . ASP A 1 183 ? 17.047 -29.344 -21.953 1 92 183 ASP A N 1
ATOM 1376 C CA . ASP A 1 183 ? 17.016 -28.094 -21.188 1 92 183 ASP A CA 1
ATOM 1377 C C . ASP A 1 183 ? 15.656 -27.406 -21.344 1 92 183 ASP A C 1
ATOM 1379 O O . ASP A 1 183 ? 15.148 -26.812 -20.391 1 92 183 ASP A O 1
ATOM 1383 N N . LEU A 1 184 ? 15.094 -27.609 -22.516 1 94.75 184 LEU A N 1
ATOM 1384 C CA . LEU A 1 184 ? 13.805 -26.969 -22.766 1 94.75 184 LEU A CA 1
ATOM 1385 C C . LEU A 1 184 ? 12.719 -27.578 -21.891 1 94.75 184 LEU A C 1
ATOM 1387 O O . LEU A 1 184 ? 11.844 -26.859 -21.391 1 94.75 184 LEU A O 1
ATOM 1391 N N . ALA A 1 185 ? 12.742 -28.875 -21.734 1 96.69 185 ALA A N 1
ATOM 1392 C CA . ALA A 1 185 ? 11.773 -29.547 -20.875 1 96.69 185 ALA A CA 1
ATOM 1393 C C . ALA A 1 185 ? 11.914 -29.078 -19.422 1 96.69 185 ALA A C 1
ATOM 1395 O O . ALA A 1 185 ? 10.914 -28.891 -18.734 1 96.69 185 ALA A O 1
ATOM 1396 N N . VAL A 1 186 ? 13.117 -28.922 -19.031 1 97.44 186 VAL A N 1
ATOM 1397 C CA . VAL A 1 186 ? 13.398 -28.453 -17.672 1 97.44 186 VAL A CA 1
ATOM 1398 C C . VAL A 1 186 ? 12.891 -27.031 -17.5 1 97.44 186 VAL A C 1
ATOM 1400 O O . VAL A 1 186 ? 12.211 -26.719 -16.516 1 97.44 186 VAL A O 1
ATOM 1403 N N . TYR A 1 187 ? 13.203 -26.125 -18.484 1 97.62 187 TYR A N 1
ATOM 1404 C CA . TYR A 1 187 ? 12.742 -24.734 -18.438 1 97.62 187 TYR A CA 1
ATOM 1405 C C . TYR A 1 187 ? 11.219 -24.672 -18.422 1 97.62 187 TYR A C 1
ATOM 1407 O O . TYR A 1 187 ? 10.633 -23.875 -17.688 1 97.62 187 TYR A O 1
ATOM 1415 N N . TRP A 1 188 ? 10.617 -25.547 -19.219 1 98.31 188 TRP A N 1
ATOM 1416 C CA . TRP A 1 188 ? 9.172 -25.656 -19.344 1 98.31 188 TRP A CA 1
ATOM 1417 C C . TRP A 1 188 ? 8.539 -26.016 -18 1 98.31 188 TRP A C 1
ATOM 1419 O O . TRP A 1 188 ? 7.605 -25.344 -17.547 1 98.31 188 TRP A O 1
ATOM 1429 N N . LEU A 1 189 ? 9.078 -26.984 -17.328 1 98.62 189 LEU A N 1
ATOM 1430 C CA . LEU A 1 189 ? 8.555 -27.453 -16.062 1 98.62 189 LEU A CA 1
ATOM 1431 C C . LEU A 1 189 ? 8.844 -26.438 -14.945 1 98.62 189 LEU A C 1
ATOM 1433 O O . LEU A 1 189 ? 8.023 -26.25 -14.047 1 98.62 189 LEU A O 1
ATOM 1437 N N . LYS A 1 190 ? 9.984 -25.797 -15.047 1 98.5 190 LYS A N 1
ATOM 1438 C CA . LYS A 1 190 ? 10.297 -24.75 -14.07 1 98.5 190 LYS A CA 1
ATOM 1439 C C . LYS A 1 190 ? 9.297 -23.594 -14.164 1 98.5 190 LYS A C 1
ATOM 1441 O O . LYS A 1 190 ? 8.953 -22.984 -13.148 1 98.5 190 LYS A O 1
ATOM 1446 N N . GLY A 1 191 ? 8.859 -23.312 -15.414 1 98.75 191 GLY A N 1
ATOM 1447 C CA . GLY A 1 191 ? 7.828 -22.297 -15.578 1 98.75 191 GLY A CA 1
ATOM 1448 C C . GLY A 1 191 ? 6.578 -22.578 -14.766 1 98.75 191 GLY A C 1
ATOM 1449 O O . GLY A 1 191 ? 5.988 -21.672 -14.188 1 98.75 191 GLY A O 1
ATOM 1450 N N . ILE A 1 192 ? 6.203 -23.781 -14.664 1 98.81 192 ILE A N 1
ATOM 1451 C CA . ILE A 1 192 ? 5.039 -24.203 -13.891 1 98.81 192 ILE A CA 1
ATOM 1452 C C . ILE A 1 192 ? 5.359 -24.141 -12.398 1 98.81 192 ILE A C 1
ATOM 1454 O O . ILE A 1 192 ? 4.539 -23.672 -11.602 1 98.81 192 ILE A O 1
ATOM 1458 N N . GLY A 1 193 ? 6.598 -24.594 -12.039 1 98.81 193 GLY A N 1
ATOM 1459 C CA . GLY A 1 193 ? 7.023 -24.516 -10.648 1 98.81 193 GLY A CA 1
ATOM 1460 C C . GLY A 1 193 ? 7.07 -23.094 -10.117 1 98.81 193 GLY A C 1
ATOM 1461 O O . GLY A 1 193 ? 6.75 -22.844 -8.953 1 98.81 193 GLY A O 1
ATOM 1462 N N . GLN A 1 194 ? 7.328 -22.125 -10.992 1 98.5 194 GLN A N 1
ATOM 1463 C CA . GLN A 1 194 ? 7.512 -20.719 -10.633 1 98.5 194 GLN A CA 1
ATOM 1464 C C . GLN A 1 194 ? 6.191 -20.078 -10.219 1 98.5 194 GLN A C 1
ATOM 1466 O O . GLN A 1 194 ? 6.176 -18.984 -9.656 1 98.5 194 GLN A O 1
ATOM 1471 N N . VAL A 1 195 ? 5.066 -20.75 -10.414 1 98.81 195 VAL A N 1
ATOM 1472 C CA . VAL A 1 195 ? 3.795 -20.219 -9.93 1 98.81 195 VAL A CA 1
ATOM 1473 C C . VAL A 1 195 ? 3.871 -20 -8.422 1 98.81 195 VAL A C 1
ATOM 1475 O O . VAL A 1 195 ? 3.291 -19.031 -7.906 1 98.81 195 VAL A O 1
ATOM 1478 N N . PHE A 1 196 ? 4.59 -20.891 -7.73 1 98.75 196 PHE A N 1
ATOM 1479 C CA . PHE A 1 196 ? 4.773 -20.75 -6.293 1 98.75 196 PHE A CA 1
ATOM 1480 C C . PHE A 1 196 ? 6.184 -20.25 -5.977 1 98.75 196 PHE A C 1
ATOM 1482 O O . PHE A 1 196 ? 6.684 -20.469 -4.867 1 98.75 196 PHE A O 1
ATOM 1489 N N . LEU A 1 197 ? 6.941 -19.75 -6.973 1 97.88 197 LEU A N 1
ATOM 1490 C CA . LEU A 1 197 ? 8.273 -19.172 -6.816 1 97.88 197 LEU A CA 1
ATOM 1491 C C . LEU A 1 197 ? 9.305 -20.266 -6.535 1 97.88 197 LEU A C 1
ATOM 1493 O O . LEU A 1 197 ? 10.273 -20.031 -5.805 1 97.88 197 LEU A O 1
ATOM 1497 N N . ILE A 1 198 ? 9.078 -21.438 -7.043 1 98.25 198 ILE A N 1
ATOM 1498 C CA . ILE A 1 198 ? 10.016 -22.547 -6.848 1 98.25 198 ILE A CA 1
ATOM 1499 C C . ILE A 1 198 ? 10.734 -22.844 -8.156 1 98.25 198 ILE A C 1
ATOM 1501 O O . ILE A 1 198 ? 10.102 -23.219 -9.148 1 98.25 198 ILE A O 1
ATOM 1505 N N . ASN A 1 199 ? 12.039 -22.656 -8.133 1 97.5 199 ASN A N 1
ATOM 1506 C CA . ASN A 1 199 ? 12.867 -22.906 -9.305 1 97.5 199 ASN A CA 1
ATOM 1507 C C . ASN A 1 199 ? 13.289 -24.375 -9.398 1 97.5 199 ASN A C 1
ATOM 1509 O O . ASN A 1 199 ? 14.469 -24.688 -9.289 1 97.5 199 ASN A O 1
ATOM 1513 N N . SER A 1 200 ? 12.234 -25.25 -9.656 1 98.31 200 SER A N 1
ATOM 1514 C CA . SER A 1 200 ? 12.477 -26.688 -9.719 1 98.31 200 SER A CA 1
ATOM 1515 C C . SER A 1 200 ? 11.578 -27.344 -10.758 1 98.31 200 SER A C 1
ATOM 1517 O O . SER A 1 200 ? 10.352 -27.172 -10.727 1 98.31 200 SER A O 1
ATOM 1519 N N . TRP A 1 201 ? 12.18 -28.125 -11.625 1 97.69 201 TRP A N 1
ATOM 1520 C CA . TRP A 1 201 ? 11.406 -28.844 -12.625 1 97.69 201 TRP A CA 1
ATOM 1521 C C . TRP A 1 201 ? 10.609 -29.969 -11.984 1 97.69 201 TRP A C 1
ATOM 1523 O O . TRP A 1 201 ? 9.508 -30.297 -12.438 1 97.69 201 TRP A O 1
ATOM 1533 N N . VAL A 1 202 ? 11.094 -30.547 -10.836 1 98.62 202 VAL A N 1
ATOM 1534 C CA . VAL A 1 202 ? 10.367 -31.594 -10.133 1 98.62 202 VAL A CA 1
ATOM 1535 C C . VAL A 1 202 ? 9.078 -31.031 -9.539 1 98.62 202 VAL A C 1
ATOM 1537 O O . VAL A 1 202 ? 8.031 -31.688 -9.578 1 98.62 202 VAL A O 1
ATOM 1540 N N . THR A 1 203 ? 9.211 -29.859 -8.984 1 98.75 203 THR A N 1
ATOM 1541 C CA . THR A 1 203 ? 8.023 -29.156 -8.508 1 98.75 203 THR A CA 1
ATOM 1542 C C . THR A 1 203 ? 7.004 -28.984 -9.633 1 98.75 203 THR A C 1
ATOM 1544 O O . THR A 1 203 ? 5.805 -29.188 -9.422 1 98.75 203 THR A O 1
ATOM 1547 N N . GLY A 1 204 ? 7.484 -28.625 -10.836 1 98.88 204 GLY A N 1
ATOM 1548 C CA . GLY A 1 204 ? 6.594 -28.531 -11.984 1 98.88 204 GLY A CA 1
ATOM 1549 C C . GLY A 1 204 ? 5.824 -29.812 -12.258 1 98.88 204 GLY A C 1
ATOM 1550 O O . GLY A 1 204 ? 4.633 -29.766 -12.57 1 98.88 204 GLY A O 1
ATOM 1551 N N . ILE A 1 205 ? 6.465 -30.922 -12.094 1 98.75 205 ILE A N 1
ATOM 1552 C CA . ILE A 1 205 ? 5.828 -32.219 -12.297 1 98.75 205 ILE A CA 1
ATOM 1553 C C . ILE A 1 205 ? 4.762 -32.438 -11.227 1 98.75 205 ILE A C 1
ATOM 1555 O O . ILE A 1 205 ? 3.652 -32.875 -11.523 1 98.75 205 ILE A O 1
ATOM 1559 N N . CYS A 1 206 ? 5.113 -32.156 -10 1 98.75 206 CYS A N 1
ATOM 1560 C CA . CYS A 1 206 ? 4.164 -32.312 -8.906 1 98.75 206 CYS A CA 1
ATOM 1561 C C . CYS A 1 206 ? 2.92 -31.469 -9.141 1 98.75 206 CYS A C 1
ATOM 1563 O O . CYS A 1 206 ? 1.798 -31.922 -8.914 1 98.75 206 CYS A O 1
ATOM 1565 N N . PHE A 1 207 ? 3.148 -30.25 -9.609 1 98.88 207 PHE A N 1
ATOM 1566 C CA . PHE A 1 207 ? 2.029 -29.344 -9.836 1 98.88 207 PHE A CA 1
ATOM 1567 C C . PHE A 1 207 ? 1.146 -29.844 -10.977 1 98.88 207 PHE A C 1
ATOM 1569 O O . PHE A 1 207 ? -0.082 -29.812 -10.875 1 98.88 207 PHE A O 1
ATOM 1576 N N . LEU A 1 208 ? 1.748 -30.328 -12.094 1 98.81 208 LEU A N 1
ATOM 1577 C CA . LEU A 1 208 ? 0.963 -30.875 -13.188 1 98.81 208 LEU A CA 1
ATOM 1578 C C . LEU A 1 208 ? 0.166 -32.094 -12.734 1 98.81 208 LEU A C 1
ATOM 1580 O O . LEU A 1 208 ? -0.998 -32.25 -13.109 1 98.81 208 LEU A O 1
ATOM 1584 N N . ALA A 1 209 ? 0.785 -32.938 -11.938 1 98.75 209 ALA A N 1
ATOM 1585 C CA . ALA A 1 209 ? 0.089 -34.094 -11.398 1 98.75 209 ALA A CA 1
ATOM 1586 C C . ALA A 1 209 ? -1.079 -33.688 -10.508 1 98.75 209 ALA A C 1
ATOM 1588 O O . ALA A 1 209 ? -2.16 -34.281 -10.578 1 98.75 209 ALA A O 1
ATOM 1589 N N . GLY A 1 210 ? -0.831 -32.688 -9.641 1 98.56 210 GLY A N 1
ATOM 1590 C CA . GLY A 1 210 ? -1.904 -32.156 -8.812 1 98.56 210 GLY A CA 1
ATOM 1591 C C . GLY A 1 210 ? -3.066 -31.625 -9.625 1 98.56 210 GLY A C 1
ATOM 1592 O O . GLY A 1 210 ? -4.227 -31.906 -9.32 1 98.56 210 GLY A O 1
ATOM 1593 N N . LEU A 1 211 ? -2.771 -30.828 -10.648 1 98.38 211 LEU A N 1
ATOM 1594 C CA . LEU A 1 211 ? -3.814 -30.297 -11.516 1 98.38 211 LEU A CA 1
ATOM 1595 C C . LEU A 1 211 ? -4.586 -31.422 -12.195 1 98.38 211 LEU A C 1
ATOM 1597 O O . LEU A 1 211 ? -5.812 -31.391 -12.273 1 98.38 211 LEU A O 1
ATOM 1601 N N . PHE A 1 212 ? -3.867 -32.438 -12.656 1 97.88 212 PHE A N 1
ATOM 1602 C CA . PHE A 1 212 ? -4.473 -33.531 -13.383 1 97.88 212 PHE A CA 1
ATOM 1603 C C . PHE A 1 212 ? -5.457 -34.281 -12.5 1 97.88 212 PHE A C 1
ATOM 1605 O O . PHE A 1 212 ? -6.488 -34.781 -12.969 1 97.88 212 PHE A O 1
ATOM 1612 N N . LEU A 1 213 ? -5.18 -34.406 -11.258 1 96.44 213 LEU A N 1
ATOM 1613 C CA . LEU A 1 213 ? -6.039 -35.125 -10.328 1 96.44 213 LEU A CA 1
ATOM 1614 C C . LEU A 1 213 ? -7.387 -34.438 -10.18 1 96.44 213 LEU A C 1
ATOM 1616 O O . LEU A 1 213 ? -8.406 -35.094 -9.945 1 96.44 213 LEU A O 1
ATOM 1620 N N . CYS A 1 214 ? -7.332 -33.156 -10.305 1 94.56 214 CYS A N 1
ATOM 1621 C CA . CYS A 1 214 ? -8.562 -32.375 -10.141 1 94.56 214 CYS A CA 1
ATOM 1622 C C . CYS A 1 214 ? -9.227 -32.125 -11.484 1 94.56 214 CYS A C 1
ATOM 1624 O O . CYS A 1 214 ? -10.438 -32.281 -11.633 1 94.56 214 CYS A O 1
ATOM 1626 N N . SER A 1 215 ? -8.484 -31.734 -12.453 1 94.94 215 SER A N 1
ATOM 1627 C CA . SER A 1 215 ? -8.977 -31.391 -13.781 1 94.94 215 SER A CA 1
ATOM 1628 C C . SER A 1 215 ? -7.918 -31.656 -14.852 1 94.94 215 SER A C 1
ATOM 1630 O O . SER A 1 215 ? -6.898 -30.953 -14.898 1 94.94 215 SER A O 1
ATOM 1632 N N . ARG A 1 216 ? -8.219 -32.531 -15.781 1 95.5 216 ARG A N 1
ATOM 1633 C CA . ARG A 1 216 ? -7.297 -32.812 -16.875 1 95.5 216 ARG A CA 1
ATOM 1634 C C . ARG A 1 216 ? -7.125 -31.594 -17.781 1 95.5 216 ARG A C 1
ATOM 1636 O O . ARG A 1 216 ? -6.047 -31.359 -18.328 1 95.5 216 ARG A O 1
ATOM 1643 N N . TRP A 1 217 ? -8.172 -30.766 -17.891 1 95.38 217 TRP A N 1
ATOM 1644 C CA . TRP A 1 217 ? -8.102 -29.578 -18.734 1 95.38 217 TRP A CA 1
ATOM 1645 C C . TRP A 1 217 ? -7.215 -28.516 -18.078 1 95.38 217 TRP A C 1
ATOM 1647 O O . TRP A 1 217 ? -6.469 -27.812 -18.781 1 95.38 217 TRP A O 1
ATOM 1657 N N . ALA A 1 218 ? -7.336 -28.406 -16.766 1 96.62 218 ALA A N 1
ATOM 1658 C CA . ALA A 1 218 ? -6.461 -27.469 -16.078 1 96.62 218 ALA A CA 1
ATOM 1659 C C . ALA A 1 218 ? -4.992 -27.859 -16.25 1 96.62 218 ALA A C 1
ATOM 1661 O O . ALA A 1 218 ? -4.141 -27 -16.484 1 96.62 218 ALA A O 1
ATOM 1662 N N . ALA A 1 219 ? -4.715 -29.141 -16.156 1 98.31 219 ALA A N 1
ATOM 1663 C CA . ALA A 1 219 ? -3.354 -29.641 -16.328 1 98.31 219 ALA A CA 1
ATOM 1664 C C . ALA A 1 219 ? -2.852 -29.359 -17.75 1 98.31 219 ALA A C 1
ATOM 1666 O O . ALA A 1 219 ? -1.725 -28.906 -17.922 1 98.31 219 ALA A O 1
ATOM 1667 N N . LEU A 1 220 ? -3.658 -29.641 -18.688 1 98.12 220 LEU A N 1
ATOM 1668 C CA . LEU A 1 220 ? -3.293 -29.438 -20.078 1 98.12 220 LEU A CA 1
ATOM 1669 C C . LEU A 1 220 ? -2.996 -27.969 -20.359 1 98.12 220 LEU A C 1
ATOM 1671 O O . LEU A 1 220 ? -1.982 -27.641 -20.984 1 98.12 220 LEU A O 1
ATOM 1675 N N . TRP A 1 221 ? -3.811 -27.078 -19.906 1 98.31 221 TRP A N 1
ATOM 1676 C CA . TRP A 1 221 ? -3.658 -25.656 -20.219 1 98.31 221 TRP A CA 1
ATOM 1677 C C . TRP A 1 221 ? -2.541 -25.031 -19.406 1 98.31 221 TRP A C 1
ATOM 1679 O O . TRP A 1 221 ? -1.891 -24.078 -19.859 1 98.31 221 TRP A O 1
ATOM 1689 N N . ALA A 1 222 ? -2.299 -25.578 -18.203 1 98.81 222 ALA A N 1
ATOM 1690 C CA . ALA A 1 222 ? -1.077 -25.172 -17.516 1 98.81 222 ALA A CA 1
ATOM 1691 C C . ALA A 1 222 ? 0.16 -25.5 -18.344 1 98.81 222 ALA A C 1
ATOM 1693 O O . ALA A 1 222 ? 1.051 -24.672 -18.5 1 98.81 222 ALA A O 1
ATOM 1694 N N . ALA A 1 223 ? 0.172 -26.703 -18.891 1 98.81 223 ALA A N 1
ATOM 1695 C CA . ALA A 1 223 ? 1.283 -27.156 -19.734 1 98.81 223 ALA A CA 1
ATOM 1696 C C . ALA A 1 223 ? 1.405 -26.297 -20.984 1 98.81 223 ALA A C 1
ATOM 1698 O O . ALA A 1 223 ? 2.506 -25.906 -21.375 1 98.81 223 ALA A O 1
ATOM 1699 N N . ILE A 1 224 ? 0.321 -26 -21.625 1 98.75 224 ILE A N 1
ATOM 1700 C CA . ILE A 1 224 ? 0.308 -25.203 -22.844 1 98.75 224 ILE A CA 1
ATOM 1701 C C . ILE A 1 224 ? 0.753 -23.766 -22.531 1 98.75 224 ILE A C 1
ATOM 1703 O O . ILE A 1 224 ? 1.544 -23.188 -23.281 1 98.75 224 ILE A O 1
ATOM 1707 N N . GLY A 1 225 ? 0.242 -23.234 -21.422 1 98.88 225 GLY A N 1
ATOM 1708 C CA . GLY A 1 225 ? 0.639 -21.891 -21.031 1 98.88 225 GLY A CA 1
ATOM 1709 C C . GLY A 1 225 ? 2.139 -21.734 -20.875 1 98.88 225 GLY A C 1
ATOM 1710 O O . GLY A 1 225 ? 2.738 -20.812 -21.438 1 98.88 225 GLY A O 1
ATOM 1711 N N . SER A 1 226 ? 2.717 -22.625 -20.156 1 98.81 226 SER A N 1
ATOM 1712 C CA . SER A 1 226 ? 4.16 -22.594 -19.938 1 98.81 226 SER A CA 1
ATOM 1713 C C . SER A 1 226 ? 4.914 -22.828 -21.234 1 98.81 226 SER A C 1
ATOM 1715 O O . SER A 1 226 ? 5.922 -22.156 -21.5 1 98.81 226 SER A O 1
ATOM 1717 N N . ALA A 1 227 ? 4.477 -23.734 -22.062 1 98.62 227 ALA A N 1
ATOM 1718 C CA . ALA A 1 227 ? 5.152 -24.078 -23.312 1 98.62 227 ALA A CA 1
ATOM 1719 C C . ALA A 1 227 ? 5.117 -22.906 -24.297 1 98.62 227 ALA A C 1
ATOM 1721 O O . ALA A 1 227 ? 6.137 -22.562 -24.906 1 98.62 227 ALA A O 1
ATOM 1722 N N . LEU A 1 228 ? 3.947 -22.328 -24.484 1 98.62 228 LEU A N 1
ATOM 1723 C CA . LEU A 1 228 ? 3.812 -21.219 -25.422 1 98.62 228 LEU A CA 1
ATOM 1724 C C . LEU A 1 228 ? 4.609 -20.016 -24.969 1 98.62 228 LEU A C 1
ATOM 1726 O O . LEU A 1 228 ? 5.176 -19.281 -25.781 1 98.62 228 LEU A O 1
ATOM 1730 N N . ALA A 1 229 ? 4.613 -19.812 -23.672 1 98.69 229 ALA A N 1
ATOM 1731 C CA . ALA A 1 229 ? 5.434 -18.734 -23.141 1 98.69 229 ALA A CA 1
ATOM 1732 C C . ALA A 1 229 ? 6.91 -18.969 -23.438 1 98.69 229 ALA A C 1
ATOM 1734 O O . ALA A 1 229 ? 7.613 -18.062 -23.891 1 98.69 229 ALA A O 1
ATOM 1735 N N . LEU A 1 230 ? 7.363 -20.156 -23.172 1 97.62 230 LEU A N 1
ATOM 1736 C CA . LEU A 1 230 ? 8.758 -20.516 -23.391 1 97.62 230 LEU A CA 1
ATOM 1737 C C . LEU A 1 230 ? 9.125 -20.344 -24.859 1 97.62 230 LEU A C 1
ATOM 1739 O O . LEU A 1 230 ? 10.148 -19.734 -25.188 1 97.62 230 LEU A O 1
ATOM 1743 N N . LEU A 1 231 ? 8.328 -20.859 -25.719 1 96.81 231 LEU A N 1
ATOM 1744 C CA . LEU A 1 231 ? 8.586 -20.75 -27.156 1 96.81 231 LEU A CA 1
ATOM 1745 C C . LEU A 1 231 ? 8.633 -19.297 -27.594 1 96.81 231 LEU A C 1
ATOM 1747 O O . LEU A 1 231 ? 9.484 -18.906 -28.406 1 96.81 231 LEU A O 1
ATOM 1751 N N . THR A 1 232 ? 7.719 -18.484 -27.078 1 97 232 THR A N 1
ATOM 1752 C CA . THR A 1 232 ? 7.641 -17.078 -27.438 1 97 232 THR A CA 1
ATOM 1753 C C . THR A 1 232 ? 8.914 -16.344 -27.031 1 97 232 THR A C 1
ATOM 1755 O O . THR A 1 232 ? 9.492 -15.609 -27.828 1 97 232 THR A O 1
ATOM 1758 N N . VAL A 1 233 ? 9.406 -16.578 -25.844 1 96.44 233 VAL A N 1
ATOM 1759 C CA . VAL A 1 233 ? 10.523 -15.781 -25.344 1 96.44 233 VAL A CA 1
ATOM 1760 C C . VAL A 1 233 ? 11.836 -16.312 -25.938 1 96.44 233 VAL A C 1
ATOM 1762 O O . VAL A 1 233 ? 12.805 -15.562 -26.078 1 96.44 233 VAL A O 1
ATOM 1765 N N . VAL A 1 234 ? 11.891 -17.609 -26.281 1 94 234 VAL A N 1
ATOM 1766 C CA . VAL A 1 234 ? 13.047 -18.109 -27 1 94 234 VAL A CA 1
ATOM 1767 C C . VAL A 1 234 ? 13.109 -17.469 -28.391 1 94 234 VAL A C 1
ATOM 1769 O O . VAL A 1 234 ? 14.172 -17.016 -28.812 1 94 234 VAL A O 1
ATOM 1772 N N . ALA A 1 235 ? 12.016 -17.406 -29.062 1 93.56 235 ALA A N 1
ATOM 1773 C CA . ALA A 1 235 ? 11.961 -16.828 -30.406 1 93.56 235 ALA A CA 1
ATOM 1774 C C . ALA A 1 235 ? 12.312 -15.344 -30.375 1 93.56 235 ALA A C 1
ATOM 1776 O O . ALA A 1 235 ? 12.938 -14.828 -31.312 1 93.56 235 ALA A O 1
ATOM 1777 N N . LEU A 1 236 ? 11.93 -14.695 -29.312 1 94.75 236 LEU A N 1
ATOM 1778 C CA . LEU A 1 236 ? 12.141 -13.25 -29.234 1 94.75 236 LEU A CA 1
ATOM 1779 C C . LEU A 1 236 ? 13.461 -12.938 -28.531 1 94.75 236 LEU A C 1
ATOM 1781 O O . LEU A 1 236 ? 13.789 -11.773 -28.312 1 94.75 236 LEU A O 1
ATOM 1785 N N . LYS A 1 237 ? 14.188 -13.93 -28.125 1 93.5 237 LYS A N 1
ATOM 1786 C CA . LYS A 1 237 ? 15.547 -13.836 -27.609 1 93.5 237 LYS A CA 1
ATOM 1787 C C . LYS A 1 237 ? 15.578 -13.023 -26.312 1 93.5 237 LYS A C 1
ATOM 1789 O O . LYS A 1 237 ? 16.391 -12.102 -26.172 1 93.5 237 LYS A O 1
ATOM 1794 N N . ALA A 1 238 ? 14.758 -13.398 -25.359 1 93.75 238 ALA A N 1
ATOM 1795 C CA . ALA A 1 238 ? 14.766 -12.797 -24.031 1 93.75 238 ALA A CA 1
ATOM 1796 C C . ALA A 1 238 ? 15.984 -13.242 -23.234 1 93.75 238 ALA A C 1
ATOM 1798 O O . ALA A 1 238 ? 16.812 -14.008 -23.719 1 93.75 238 ALA A O 1
ATOM 1799 N N . SER A 1 239 ? 16.219 -12.68 -22.016 1 92 239 SER A N 1
ATOM 1800 C CA . SER A 1 239 ? 17.344 -13 -21.141 1 92 239 SER A CA 1
ATOM 1801 C C . SER A 1 239 ? 17.469 -14.508 -20.938 1 92 239 SER A C 1
ATOM 1803 O O . SER A 1 239 ? 16.5 -15.164 -20.547 1 92 239 SER A O 1
ATOM 1805 N N . GLY A 1 240 ? 18.656 -15.016 -21.094 1 91.81 240 GLY A N 1
ATOM 1806 C CA . GLY A 1 240 ? 18.891 -16.438 -20.938 1 91.81 240 GLY A CA 1
ATOM 1807 C C . GLY A 1 240 ? 18.656 -16.938 -19.531 1 91.81 240 GLY A C 1
ATOM 1808 O O . GLY A 1 240 ? 18.094 -18.016 -19.328 1 91.81 240 GLY A O 1
ATOM 1809 N N . SER A 1 241 ? 19.078 -16.141 -18.594 1 91.94 241 SER A N 1
ATOM 1810 C CA . SER A 1 241 ? 18.891 -16.516 -17.188 1 91.94 241 SER A CA 1
ATOM 1811 C C . SER A 1 241 ? 17.422 -16.578 -16.828 1 91.94 241 SER A C 1
ATOM 1813 O O . SER A 1 241 ? 16.969 -17.5 -16.141 1 91.94 241 SER A O 1
ATOM 1815 N N . ASP A 1 242 ? 16.609 -15.625 -17.297 1 94.38 242 ASP A N 1
ATOM 1816 C CA . ASP A 1 242 ? 15.18 -15.609 -17 1 94.38 242 ASP A CA 1
ATOM 1817 C C . ASP A 1 242 ? 14.484 -16.797 -17.656 1 94.38 242 ASP A C 1
ATOM 1819 O O . ASP A 1 242 ? 13.578 -17.391 -17.062 1 94.38 242 ASP A O 1
ATOM 1823 N N . ILE A 1 243 ? 14.906 -17.125 -18.875 1 94.94 243 ILE A N 1
ATOM 1824 C CA . ILE A 1 243 ? 14.336 -18.25 -19.594 1 94.94 243 ILE A CA 1
ATOM 1825 C C . ILE A 1 243 ? 14.672 -19.547 -18.859 1 94.94 243 ILE A C 1
ATOM 1827 O O . ILE A 1 243 ? 13.797 -20.375 -18.609 1 94.94 243 ILE A O 1
ATOM 1831 N N . SER A 1 244 ? 15.938 -19.719 -18.453 1 94.94 244 SER A N 1
ATOM 1832 C CA . SER A 1 244 ? 16.391 -20.969 -17.828 1 94.94 244 SER A CA 1
ATOM 1833 C C . SER A 1 244 ? 15.758 -21.156 -16.453 1 94.94 244 SER A C 1
ATOM 1835 O O . SER A 1 244 ? 15.547 -22.281 -16.016 1 94.94 244 SER A O 1
ATOM 1837 N N . ASP A 1 245 ? 15.422 -20.062 -15.859 1 95.44 245 ASP A N 1
ATOM 1838 C CA . ASP A 1 245 ? 14.828 -20.141 -14.523 1 95.44 245 ASP A CA 1
ATOM 1839 C C . ASP A 1 245 ? 13.305 -20.281 -14.617 1 95.44 245 ASP A C 1
ATOM 1841 O O . ASP A 1 245 ? 12.633 -20.453 -13.594 1 95.44 245 ASP A O 1
ATOM 1845 N N . GLY A 1 246 ? 12.758 -20.25 -15.797 1 96.44 246 GLY A N 1
ATOM 1846 C CA . GLY A 1 246 ? 11.328 -20.438 -16.016 1 96.44 246 GLY A CA 1
ATOM 1847 C C . GLY A 1 246 ? 10.5 -19.234 -15.633 1 96.44 246 GLY A C 1
ATOM 1848 O O . GLY A 1 246 ? 9.289 -19.344 -15.406 1 96.44 246 GLY A O 1
ATOM 1849 N N . LEU A 1 247 ? 11.039 -18.062 -15.648 1 96.62 247 LEU A N 1
ATOM 1850 C CA . LEU A 1 247 ? 10.422 -16.891 -15.047 1 96.62 247 LEU A CA 1
ATOM 1851 C C . LEU A 1 247 ? 9.359 -16.297 -15.961 1 96.62 247 LEU A C 1
ATOM 1853 O O . LEU A 1 247 ? 8.531 -15.492 -15.523 1 96.62 247 LEU A O 1
ATOM 1857 N N . TYR A 1 248 ? 9.281 -16.703 -17.172 1 97.19 248 TYR A N 1
ATOM 1858 C CA . TYR A 1 248 ? 8.258 -16.203 -18.078 1 97.19 248 TYR A CA 1
ATOM 1859 C C . TYR A 1 248 ? 7.062 -17.141 -18.141 1 97.19 248 TYR A C 1
ATOM 1861 O O . TYR A 1 248 ? 6.043 -16.828 -18.75 1 97.19 248 TYR A O 1
ATOM 1869 N N . GLY A 1 249 ? 7.125 -18.25 -17.484 1 98.31 249 GLY A N 1
ATOM 1870 C CA . GLY A 1 249 ? 6.121 -19.281 -17.656 1 98.31 249 GLY A CA 1
ATOM 1871 C C . GLY A 1 249 ? 4.996 -19.203 -16.641 1 98.31 249 GLY A C 1
ATOM 1872 O O . GLY A 1 249 ? 3.865 -19.609 -16.938 1 98.31 249 GLY A O 1
ATOM 1873 N N . TYR A 1 250 ? 5.191 -18.719 -15.445 1 98.12 250 TYR A N 1
ATOM 1874 C CA . TYR A 1 250 ? 4.27 -18.906 -14.336 1 98.12 250 TYR A CA 1
ATOM 1875 C C . TYR A 1 250 ? 3.002 -18.094 -14.523 1 98.12 250 TYR A C 1
ATOM 1877 O O . TYR A 1 250 ? 1.894 -18.578 -14.297 1 98.12 250 TYR A O 1
ATOM 1885 N N . SER A 1 251 ? 3.1 -16.828 -14.984 1 98.81 251 SER A N 1
ATOM 1886 C CA . SER A 1 251 ? 1.897 -16.016 -15.18 1 98.81 251 SER A CA 1
ATOM 1887 C C . SER A 1 251 ? 1.07 -16.547 -16.344 1 98.81 251 SER A C 1
ATOM 1889 O O . SER A 1 251 ? -0.151 -16.672 -16.25 1 98.81 251 SER A O 1
ATOM 1891 N N . PRO A 1 252 ? 1.703 -16.891 -17.422 1 98.88 252 PRO A N 1
ATOM 1892 C CA . PRO A 1 252 ? 0.951 -17.484 -18.531 1 98.88 252 PRO A CA 1
ATOM 1893 C C . PRO A 1 252 ? 0.244 -18.781 -18.141 1 98.88 252 PRO A C 1
ATOM 1895 O O . PRO A 1 252 ? -0.846 -19.078 -18.625 1 98.88 252 PRO A O 1
ATOM 1898 N N . VAL A 1 253 ? 0.844 -19.578 -17.281 1 98.88 253 VAL A N 1
ATOM 1899 C CA . VAL A 1 253 ? 0.216 -20.797 -16.781 1 98.88 253 VAL A CA 1
ATOM 1900 C C . VAL A 1 253 ? -1.129 -20.453 -16.141 1 98.88 253 VAL A C 1
ATOM 1902 O O . VAL A 1 253 ? -2.148 -21.062 -16.453 1 98.88 253 VAL A O 1
ATOM 1905 N N . LEU A 1 254 ? -1.135 -19.469 -15.289 1 98.81 254 LEU A N 1
ATOM 1906 C CA . LEU A 1 254 ? -2.35 -19.062 -14.586 1 98.81 254 LEU A CA 1
ATOM 1907 C C . LEU A 1 254 ? -3.365 -18.469 -15.562 1 98.81 254 LEU A C 1
ATOM 1909 O O . LEU A 1 254 ? -4.559 -18.766 -15.477 1 98.81 254 LEU A O 1
ATOM 1913 N N . THR A 1 255 ? -2.908 -17.641 -16.484 1 98.75 255 THR A N 1
ATOM 1914 C CA . THR A 1 255 ? -3.787 -17.047 -17.484 1 98.75 255 THR A CA 1
ATOM 1915 C C . THR A 1 255 ? -4.465 -18.125 -18.328 1 98.75 255 THR A C 1
ATOM 1917 O O . THR A 1 255 ? -5.664 -18.047 -18.594 1 98.75 255 THR A O 1
ATOM 1920 N N . ALA A 1 256 ? -3.689 -19.078 -18.703 1 98.75 256 ALA A N 1
ATOM 1921 C CA . ALA A 1 256 ? -4.207 -20.188 -19.516 1 98.75 256 ALA A CA 1
ATOM 1922 C C . ALA A 1 256 ? -5.328 -20.922 -18.797 1 98.75 256 ALA A C 1
ATOM 1924 O O . ALA A 1 256 ? -6.406 -21.125 -19.344 1 98.75 256 ALA A O 1
ATOM 1925 N N . ILE A 1 257 ? -5.086 -21.297 -17.547 1 97.88 257 ILE A N 1
ATOM 1926 C CA . ILE A 1 257 ? -6.09 -22.016 -16.781 1 97.88 257 ILE A CA 1
ATOM 1927 C C . ILE A 1 257 ? -7.332 -21.141 -16.609 1 97.88 257 ILE A C 1
ATOM 1929 O O . ILE A 1 257 ? -8.461 -21.609 -16.812 1 97.88 257 ILE A O 1
ATOM 1933 N N . ALA A 1 258 ? -7.18 -19.906 -16.266 1 97.06 258 ALA A N 1
ATOM 1934 C CA . ALA A 1 258 ? -8.281 -18.984 -15.984 1 97.06 258 ALA A CA 1
ATOM 1935 C C . ALA A 1 258 ? -9.188 -18.828 -17.203 1 97.06 258 ALA A C 1
ATOM 1937 O O . ALA A 1 258 ? -10.414 -18.953 -17.094 1 97.06 258 ALA A O 1
ATOM 1938 N N . LEU A 1 259 ? -8.617 -18.609 -18.391 1 95.81 259 LEU A N 1
ATOM 1939 C CA . LEU A 1 259 ? -9.398 -18.219 -19.562 1 95.81 259 LEU A CA 1
ATOM 1940 C C . LEU A 1 259 ? -9.922 -19.453 -20.297 1 95.81 259 LEU A C 1
ATOM 1942 O O . LEU A 1 259 ? -10.992 -19.406 -20.906 1 95.81 259 LEU A O 1
ATOM 1946 N N . ALA A 1 260 ? -9.25 -20.547 -20.109 1 95.69 260 ALA A N 1
ATOM 1947 C CA . ALA A 1 260 ? -9.633 -21.703 -20.906 1 95.69 260 ALA A CA 1
ATOM 1948 C C . ALA A 1 260 ? -10.555 -22.625 -20.109 1 95.69 260 ALA A C 1
ATOM 1950 O O . ALA A 1 260 ? -11.312 -23.406 -20.703 1 95.69 260 ALA A O 1
ATOM 1951 N N . THR A 1 261 ? -10.469 -22.562 -18.797 1 93.38 261 THR A N 1
ATOM 1952 C CA . THR A 1 261 ? -11.141 -23.641 -18.078 1 93.38 261 THR A CA 1
ATOM 1953 C C . THR A 1 261 ? -11.984 -23.094 -16.938 1 93.38 261 THR A C 1
ATOM 1955 O O . THR A 1 261 ? -12.883 -23.766 -16.438 1 93.38 261 THR A O 1
ATOM 1958 N N . VAL A 1 262 ? -11.75 -21.906 -16.453 1 92.94 262 VAL A N 1
ATOM 1959 C CA . VAL A 1 262 ? -12.383 -21.469 -15.219 1 92.94 262 VAL A CA 1
ATOM 1960 C C . VAL A 1 262 ? -13.477 -20.438 -15.539 1 92.94 262 VAL A C 1
ATOM 1962 O O . VAL A 1 262 ? -14.648 -20.656 -15.211 1 92.94 262 VAL A O 1
ATOM 1965 N N . PHE A 1 263 ? -13.156 -19.438 -16.25 1 92 263 PHE A N 1
ATOM 1966 C CA . PHE A 1 263 ? -14.094 -18.344 -16.422 1 92 263 PHE A CA 1
ATOM 1967 C C . PHE A 1 263 ? -14.906 -18.516 -17.703 1 92 263 PHE A C 1
ATOM 1969 O O . PHE A 1 263 ? -15.93 -17.859 -17.891 1 92 263 PHE A O 1
ATOM 1976 N N . TYR A 1 264 ? -14.391 -19.406 -18.562 1 88.81 264 TYR A N 1
ATOM 1977 C CA . TYR A 1 264 ? -15.125 -19.844 -19.734 1 88.81 264 TYR A CA 1
ATOM 1978 C C . TYR A 1 264 ? -15.203 -21.375 -19.797 1 88.81 264 TYR A C 1
ATOM 1980 O O . TYR A 1 264 ? -14.305 -22.062 -19.312 1 88.81 264 TYR A O 1
ATOM 1988 N N . LYS A 1 265 ? -16.281 -21.844 -20.391 1 87.12 265 LYS A N 1
ATOM 1989 C CA . LYS A 1 265 ? -16.359 -23.266 -20.688 1 87.12 265 LYS A CA 1
ATOM 1990 C C . LYS A 1 265 ? -15.328 -23.656 -21.75 1 87.12 265 LYS A C 1
ATOM 1992 O O . LYS A 1 265 ? -15.141 -22.938 -22.734 1 87.12 265 LYS A O 1
ATOM 1997 N N . PRO A 1 266 ? -14.648 -24.75 -21.469 1 88.88 266 PRO A N 1
ATOM 1998 C CA . PRO A 1 266 ? -13.672 -25.203 -22.469 1 88.88 266 PRO A CA 1
ATOM 1999 C C . PRO A 1 266 ? -14.305 -25.469 -23.828 1 88.88 266 PRO A C 1
ATOM 2001 O O . PRO A 1 266 ? -15.258 -26.25 -23.922 1 88.88 266 PRO A O 1
ATOM 2004 N N . ASN A 1 267 ? -13.961 -24.797 -24.828 1 90.69 267 ASN A N 1
ATOM 2005 C CA . ASN A 1 267 ? -14.32 -24.953 -26.234 1 90.69 267 ASN A CA 1
ATOM 2006 C C . ASN A 1 267 ? -13.281 -24.312 -27.156 1 90.69 267 ASN A C 1
ATOM 2008 O O . ASN A 1 267 ? -12.234 -23.859 -26.688 1 90.69 267 ASN A O 1
ATOM 2012 N N . PHE A 1 268 ? -13.562 -24.391 -28.359 1 93.06 268 PHE A N 1
ATOM 2013 C CA . PHE A 1 268 ? -12.586 -23.906 -29.328 1 93.06 268 PHE A CA 1
ATOM 2014 C C . PHE A 1 268 ? -12.383 -22.406 -29.203 1 93.06 268 PHE A C 1
ATOM 2016 O O . PHE A 1 268 ? -11.25 -21.906 -29.281 1 93.06 268 PHE A O 1
ATOM 2023 N N . ARG A 1 269 ? -13.422 -21.641 -28.969 1 93.19 269 ARG A N 1
ATOM 2024 C CA . ARG A 1 269 ? -13.336 -20.188 -28.875 1 93.19 269 ARG A CA 1
ATOM 2025 C C . ARG A 1 269 ? -12.594 -19.766 -27.609 1 93.19 269 ARG A C 1
ATOM 2027 O O . ARG A 1 269 ? -11.758 -18.859 -27.656 1 93.19 269 ARG A O 1
ATOM 2034 N N . SER A 1 270 ? -12.93 -20.422 -26.531 1 93.12 270 SER A N 1
ATOM 2035 C CA . SER A 1 270 ? -12.219 -20.125 -25.297 1 93.12 270 SER A CA 1
ATOM 2036 C C . SER A 1 270 ? -10.75 -20.516 -25.391 1 93.12 270 SER A C 1
ATOM 2038 O O . SER A 1 270 ? -9.883 -19.859 -24.812 1 93.12 270 SER A O 1
ATOM 2040 N N . ALA A 1 271 ? -10.477 -21.531 -26.172 1 96.19 271 ALA A N 1
ATOM 2041 C CA . ALA A 1 271 ? -9.094 -21.953 -26.375 1 96.19 271 ALA A CA 1
ATOM 2042 C C . ALA A 1 271 ? -8.312 -20.859 -27.125 1 96.19 271 ALA A C 1
ATOM 2044 O O . ALA A 1 271 ? -7.188 -20.531 -26.734 1 96.19 271 ALA A O 1
ATOM 2045 N N . LEU A 1 272 ? -8.875 -20.344 -28.156 1 96.94 272 LEU A N 1
ATOM 2046 C CA . LEU A 1 272 ? -8.227 -19.281 -28.922 1 96.94 272 LEU A CA 1
ATOM 2047 C C . LEU A 1 272 ? -8.031 -18.031 -28.062 1 96.94 272 LEU A C 1
ATOM 2049 O O . LEU A 1 272 ? -6.988 -17.375 -28.141 1 96.94 272 LEU A O 1
ATOM 2053 N N . TRP A 1 273 ? -9.031 -17.75 -27.281 1 96.19 273 TRP A N 1
ATOM 2054 C CA . TRP A 1 273 ? -8.984 -16.641 -26.344 1 96.19 273 TRP A CA 1
ATOM 2055 C C . TRP A 1 273 ? -7.859 -16.812 -25.328 1 96.19 273 TRP A C 1
ATOM 2057 O O . TRP A 1 273 ? -7.133 -15.867 -25.031 1 96.19 273 TRP A O 1
ATOM 2067 N N . ALA A 1 274 ? -7.68 -18.016 -24.875 1 97.94 274 ALA A N 1
ATOM 2068 C CA . ALA A 1 274 ? -6.629 -18.344 -23.922 1 97.94 274 ALA A CA 1
ATOM 2069 C C . ALA A 1 274 ? -5.25 -18.234 -24.562 1 97.94 274 ALA A C 1
ATOM 2071 O O . ALA A 1 274 ? -4.309 -17.734 -23.938 1 97.94 274 ALA A O 1
ATOM 2072 N N . VAL A 1 275 ? -5.125 -18.656 -25.797 1 98.56 275 VAL A N 1
ATOM 2073 C CA . VAL A 1 275 ? -3.85 -18.578 -26.5 1 98.56 275 VAL A CA 1
ATOM 2074 C C . VAL A 1 275 ? -3.439 -17.109 -26.641 1 98.56 275 VAL A C 1
ATOM 2076 O O . VAL A 1 275 ? -2.291 -16.75 -26.359 1 98.56 275 VAL A O 1
ATOM 2079 N N . LEU A 1 276 ? -4.359 -16.281 -27.031 1 98 276 LEU A N 1
ATOM 2080 C CA . LEU A 1 276 ? -4.09 -14.852 -27.125 1 98 276 LEU A CA 1
ATOM 2081 C C . LEU A 1 276 ? -3.717 -14.281 -25.766 1 98 276 LEU A C 1
ATOM 2083 O O . LEU A 1 276 ? -2.803 -13.453 -25.656 1 98 276 LEU A O 1
ATOM 2087 N N . GLY A 1 277 ? -4.461 -14.734 -24.75 1 98.69 277 GLY A N 1
ATOM 2088 C CA . GLY A 1 277 ? -4.148 -14.297 -23.406 1 98.69 277 GLY A CA 1
ATOM 2089 C C . GLY A 1 277 ? -2.748 -14.68 -22.953 1 98.69 277 GLY A C 1
ATOM 2090 O O . GLY A 1 277 ? -2.053 -13.891 -22.312 1 98.69 277 GLY A O 1
ATOM 2091 N N . ILE A 1 278 ? -2.344 -15.875 -23.281 1 98.75 278 ILE A N 1
ATOM 2092 C CA . ILE A 1 278 ? -1.008 -16.359 -22.953 1 98.75 278 ILE A CA 1
ATOM 2093 C C . ILE A 1 278 ? 0.041 -15.445 -23.578 1 98.75 278 ILE A C 1
ATOM 2095 O O . ILE A 1 278 ? 0.966 -14.992 -22.906 1 98.75 278 ILE A O 1
ATOM 2099 N N . LEU A 1 279 ? -0.093 -15.156 -24.844 1 98.44 279 LEU A N 1
ATOM 2100 C CA . LEU A 1 279 ? 0.869 -14.344 -25.578 1 98.44 279 LEU A CA 1
ATOM 2101 C C . LEU A 1 279 ? 0.928 -12.93 -25 1 98.44 279 LEU A C 1
ATOM 2103 O O . LEU A 1 279 ? 2.014 -12.383 -24.797 1 98.44 279 LEU A O 1
ATOM 2107 N N . VAL A 1 280 ? -0.232 -12.375 -24.719 1 98.62 280 VAL A N 1
ATOM 2108 C CA . VAL A 1 280 ? -0.288 -11.031 -24.156 1 98.62 280 VAL A CA 1
ATOM 2109 C C . VAL A 1 280 ? 0.371 -11.031 -22.781 1 98.62 280 VAL A C 1
ATOM 2111 O O . VAL A 1 280 ? 1.069 -10.078 -22.422 1 98.62 280 VAL A O 1
ATOM 2114 N N . THR A 1 281 ? 0.15 -12.078 -21.984 1 98.75 281 THR A N 1
ATOM 2115 C CA . THR A 1 281 ? 0.745 -12.172 -20.656 1 98.75 281 THR A CA 1
ATOM 2116 C C . THR A 1 281 ? 2.268 -12.125 -20.734 1 98.75 281 THR A C 1
ATOM 2118 O O . THR A 1 281 ? 2.922 -11.516 -19.891 1 98.75 281 THR A O 1
ATOM 2121 N N . VAL A 1 282 ? 2.84 -12.773 -21.75 1 98.38 282 VAL A N 1
ATOM 2122 C CA . VAL A 1 282 ? 4.289 -12.781 -21.922 1 98.38 282 VAL A CA 1
ATOM 2123 C C . VAL A 1 282 ? 4.789 -11.352 -22.094 1 98.38 282 VAL A C 1
ATOM 2125 O O . VAL A 1 282 ? 5.777 -10.953 -21.469 1 98.38 282 VAL A O 1
ATOM 2128 N N . PHE A 1 283 ? 4.133 -10.523 -22.922 1 97.75 283 PHE A N 1
ATOM 2129 C CA . PHE A 1 283 ? 4.543 -9.148 -23.172 1 97.75 283 PHE A CA 1
ATOM 2130 C C . PHE A 1 283 ? 4.352 -8.289 -21.922 1 97.75 283 PHE A C 1
ATOM 2132 O O . PHE A 1 283 ? 5.199 -7.453 -21.609 1 97.75 283 PHE A O 1
ATOM 2139 N N . ILE A 1 284 ? 3.229 -8.531 -21.234 1 98 284 ILE A N 1
ATOM 2140 C CA . ILE A 1 284 ? 2.992 -7.773 -20 1 98 284 ILE A CA 1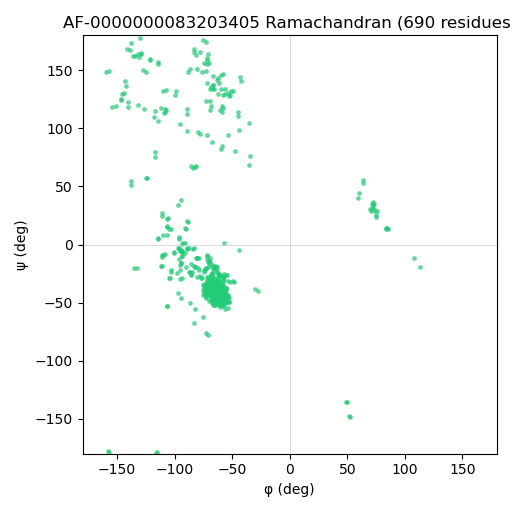
ATOM 2141 C C . ILE A 1 284 ? 4.039 -8.148 -18.953 1 98 284 ILE A C 1
ATOM 2143 O O . ILE A 1 284 ? 4.547 -7.285 -18.25 1 98 284 ILE A O 1
ATOM 2147 N N . GLN A 1 285 ? 4.328 -9.438 -18.859 1 97.81 285 GLN A N 1
ATOM 2148 C CA . GLN A 1 285 ? 5.359 -9.906 -17.953 1 97.81 285 GLN A CA 1
ATOM 2149 C C . GLN A 1 285 ? 6.703 -9.25 -18.25 1 97.81 285 GLN A C 1
ATOM 2151 O O . GLN A 1 285 ? 7.359 -8.727 -17.344 1 97.81 285 GLN A O 1
ATOM 2156 N N . ALA A 1 286 ? 7.141 -9.242 -19.5 1 96.31 286 ALA A N 1
ATOM 2157 C CA . ALA A 1 286 ? 8.398 -8.617 -19.922 1 96.31 286 ALA A CA 1
ATOM 2158 C C . ALA A 1 286 ? 8.391 -7.121 -19.625 1 96.31 286 ALA A C 1
ATOM 2160 O O . ALA A 1 286 ? 9.383 -6.578 -19.109 1 96.31 286 ALA A O 1
ATOM 2161 N N . GLY A 1 287 ? 7.309 -6.438 -19.969 1 96.25 287 GLY A N 1
ATOM 2162 C CA . GLY A 1 287 ? 7.18 -5.02 -19.688 1 96.25 287 GLY A CA 1
ATOM 2163 C C . GLY A 1 287 ? 7.289 -4.703 -18.203 1 96.25 287 GLY A C 1
ATOM 2164 O O . GLY A 1 287 ? 7.918 -3.719 -17.812 1 96.25 287 GLY A O 1
ATOM 2165 N N . MET A 1 288 ? 6.676 -5.512 -17.312 1 96.69 288 MET A N 1
ATOM 2166 C CA . MET A 1 288 ? 6.688 -5.273 -15.883 1 96.69 288 MET A CA 1
ATOM 2167 C C . MET A 1 288 ? 8.07 -5.547 -15.297 1 96.69 288 MET A C 1
ATOM 2169 O O . MET A 1 288 ? 8.469 -4.926 -14.305 1 96.69 288 MET A O 1
ATOM 2173 N N . TYR A 1 289 ? 8.812 -6.547 -15.867 1 94.94 289 TYR A N 1
ATOM 2174 C CA . TYR A 1 289 ? 10.195 -6.723 -15.445 1 94.94 289 TYR A CA 1
ATOM 2175 C C . TYR A 1 289 ? 10.969 -5.418 -15.562 1 94.94 289 TYR A C 1
ATOM 2177 O O . TYR A 1 289 ? 11.68 -5.027 -14.633 1 94.94 289 TYR A O 1
ATOM 2185 N N . MET A 1 290 ? 10.812 -4.73 -16.703 1 93 290 MET A N 1
ATOM 2186 C CA . MET A 1 290 ? 11.539 -3.486 -16.969 1 93 290 MET A CA 1
ATOM 2187 C C . MET A 1 290 ? 11.016 -2.359 -16.078 1 93 290 MET A C 1
ATOM 2189 O O . MET A 1 290 ? 11.789 -1.543 -15.578 1 93 290 MET A O 1
ATOM 2193 N N . LEU A 1 291 ? 9.727 -2.33 -15.883 1 92.69 291 LEU A N 1
ATOM 2194 C CA . LEU A 1 291 ? 9.102 -1.297 -15.062 1 92.69 291 LEU A CA 1
ATOM 2195 C C . LEU A 1 291 ? 9.57 -1.395 -13.617 1 92.69 291 LEU A C 1
ATOM 2197 O O . LEU A 1 291 ? 9.719 -0.375 -12.938 1 92.69 291 LEU A O 1
ATOM 2201 N N . MET A 1 292 ? 9.773 -2.576 -13.109 1 94.81 292 MET A N 1
ATOM 2202 C CA . MET A 1 292 ? 10.055 -2.799 -11.695 1 94.81 292 MET A CA 1
ATOM 2203 C C . MET A 1 292 ? 11.555 -2.838 -11.445 1 94.81 292 MET A C 1
ATOM 2205 O O . MET A 1 292 ? 12 -2.785 -10.297 1 94.81 292 MET A O 1
ATOM 2209 N N . ALA A 1 293 ? 12.375 -2.801 -12.477 1 92.44 293 ALA A N 1
ATOM 2210 C CA . ALA A 1 293 ? 13.828 -2.93 -12.375 1 92.44 293 ALA A CA 1
ATOM 2211 C C . ALA A 1 293 ? 14.414 -1.81 -11.516 1 92.44 293 ALA A C 1
ATOM 2213 O O . ALA A 1 293 ? 15.297 -2.049 -10.688 1 92.44 293 ALA A O 1
ATOM 2214 N N . PRO A 1 294 ? 13.898 -0.529 -11.609 1 91.88 294 PRO A N 1
ATOM 2215 C CA . PRO A 1 294 ? 14.508 0.562 -10.844 1 91.88 294 PRO A CA 1
ATOM 2216 C C . PRO A 1 294 ? 14.328 0.397 -9.336 1 91.88 294 PRO A C 1
ATOM 2218 O O . PRO A 1 294 ? 15.109 0.943 -8.555 1 91.88 294 PRO A O 1
ATOM 2221 N N . VAL A 1 295 ? 13.312 -0.366 -8.93 1 93.56 295 VAL A N 1
ATOM 2222 C CA . VAL A 1 295 ? 13.109 -0.547 -7.492 1 93.56 295 VAL A CA 1
ATOM 2223 C C . VAL A 1 295 ? 13.484 -1.973 -7.094 1 93.56 295 VAL A C 1
ATOM 2225 O O . VAL A 1 295 ? 13.453 -2.32 -5.91 1 93.56 295 VAL A O 1
ATOM 2228 N N . GLY A 1 296 ? 13.75 -2.854 -8.023 1 94.06 296 GLY A N 1
ATOM 2229 C CA . GLY A 1 296 ? 14.359 -4.152 -7.797 1 94.06 296 GLY A CA 1
ATOM 2230 C C . GLY A 1 296 ? 13.422 -5.152 -7.152 1 94.06 296 GLY A C 1
ATOM 2231 O O . GLY A 1 296 ? 13.828 -5.934 -6.293 1 94.06 296 GLY A O 1
ATOM 2232 N N . ILE A 1 297 ? 12.172 -5.133 -7.449 1 95.06 297 ILE A N 1
ATOM 2233 C CA . ILE A 1 297 ? 11.266 -6.117 -6.875 1 95.06 297 ILE A CA 1
ATOM 2234 C C . ILE A 1 297 ? 10.719 -7.02 -7.977 1 95.06 297 ILE A C 1
ATOM 2236 O O . ILE A 1 297 ? 10.734 -6.652 -9.156 1 95.06 297 ILE A O 1
ATOM 2240 N N . ALA A 1 298 ? 10.312 -8.211 -7.609 1 96.62 298 ALA A N 1
ATOM 2241 C CA . ALA A 1 298 ? 9.727 -9.188 -8.531 1 96.62 298 ALA A CA 1
ATOM 2242 C C . ALA A 1 298 ? 8.32 -8.766 -8.953 1 96.62 298 ALA A C 1
ATOM 2244 O O . ALA A 1 298 ? 7.645 -8.023 -8.234 1 96.62 298 ALA A O 1
ATOM 2245 N N . THR A 1 299 ? 7.883 -9.242 -10.109 1 97.81 299 THR A N 1
ATOM 2246 C CA . THR A 1 299 ? 6.555 -8.914 -10.625 1 97.81 299 THR A CA 1
ATOM 2247 C C . THR A 1 299 ? 5.488 -9.758 -9.945 1 97.81 299 THR A C 1
ATOM 2249 O O . THR A 1 299 ? 4.301 -9.422 -9.977 1 97.81 299 THR A O 1
ATOM 2252 N N . LEU A 1 300 ? 5.938 -10.859 -9.367 1 98.19 300 LEU A N 1
ATOM 2253 C CA . LEU A 1 300 ? 4.984 -11.828 -8.836 1 98.19 300 LEU A CA 1
ATOM 2254 C C . LEU A 1 300 ? 3.945 -12.203 -9.883 1 98.19 300 LEU A C 1
ATOM 2256 O O . LEU A 1 300 ? 4.27 -12.336 -11.062 1 98.19 300 LEU A O 1
ATOM 2260 N N . THR A 1 301 ? 2.734 -12.492 -9.555 1 98.62 301 THR A N 1
ATOM 2261 C CA . THR A 1 301 ? 1.728 -12.906 -10.523 1 98.62 301 THR A CA 1
ATOM 2262 C C . THR A 1 301 ? 0.984 -11.695 -11.078 1 98.62 301 THR A C 1
ATOM 2264 O O . THR A 1 301 ? -0.124 -11.828 -11.609 1 98.62 301 THR A O 1
ATOM 2267 N N . GLY A 1 302 ? 1.574 -10.484 -10.977 1 98.69 302 GLY A N 1
ATOM 2268 C CA . GLY A 1 302 ? 0.977 -9.266 -11.492 1 98.69 302 GLY A CA 1
ATOM 2269 C C . GLY A 1 302 ? 0.573 -9.367 -12.953 1 98.69 302 GLY A C 1
ATOM 2270 O O . GLY A 1 302 ? -0.545 -9.008 -13.32 1 98.69 302 GLY A O 1
ATOM 2271 N N . PRO A 1 303 ? 1.428 -9.828 -13.82 1 98.69 303 PRO A N 1
ATOM 2272 C CA . PRO A 1 303 ? 1.102 -9.961 -15.242 1 98.69 303 PRO A CA 1
ATOM 2273 C C . PRO A 1 303 ? -0.124 -10.836 -15.492 1 98.69 303 PRO A C 1
ATOM 2275 O O . PRO A 1 303 ? -0.95 -10.516 -16.344 1 98.69 303 PRO A O 1
ATOM 2278 N N . PHE A 1 304 ? -0.233 -11.883 -14.789 1 98.81 304 PHE A N 1
ATOM 2279 C CA . PHE A 1 304 ? -1.417 -12.734 -14.875 1 98.81 304 PHE A CA 1
ATOM 2280 C C . PHE A 1 304 ? -2.676 -11.945 -14.547 1 98.81 304 PHE A C 1
ATOM 2282 O O . PHE A 1 304 ? -3.656 -11.984 -15.289 1 98.81 304 PHE A O 1
ATOM 2289 N N . CYS A 1 305 ? -2.662 -11.273 -13.398 1 98.69 305 CYS A N 1
ATOM 2290 C CA . CYS A 1 305 ? -3.832 -10.531 -12.953 1 98.69 305 CYS A CA 1
ATOM 2291 C C . CYS A 1 305 ? -4.238 -9.484 -13.984 1 98.69 305 CYS A C 1
ATOM 2293 O O . CYS A 1 305 ? -5.398 -9.422 -14.391 1 98.69 305 CYS A O 1
ATOM 2295 N N . ILE A 1 306 ? -3.271 -8.727 -14.461 1 98 306 ILE A N 1
ATOM 2296 C CA . ILE A 1 306 ? -3.543 -7.641 -15.398 1 98 306 ILE A CA 1
ATOM 2297 C C . ILE A 1 306 ? -4.102 -8.211 -16.703 1 98 306 ILE A C 1
ATOM 2299 O O . ILE A 1 306 ? -5.137 -7.754 -17.188 1 98 306 ILE A O 1
ATOM 2303 N N . THR A 1 307 ? -3.482 -9.211 -17.234 1 98.38 307 THR A N 1
ATOM 2304 C CA . THR A 1 307 ? -3.928 -9.789 -18.5 1 98.38 307 THR A CA 1
ATOM 2305 C C . THR A 1 307 ? -5.328 -10.383 -18.359 1 98.38 307 THR A C 1
ATOM 2307 O O . THR A 1 307 ? -6.199 -10.133 -19.188 1 98.38 307 THR A O 1
ATOM 2310 N N . THR A 1 308 ? -5.512 -11.141 -17.297 1 98.12 308 THR A N 1
ATOM 2311 C CA . THR A 1 308 ? -6.801 -11.805 -17.141 1 98.12 308 THR A CA 1
ATOM 2312 C C . THR A 1 308 ? -7.922 -10.789 -16.984 1 98.12 308 THR A C 1
ATOM 2314 O O . THR A 1 308 ? -9 -10.945 -17.562 1 98.12 308 THR A O 1
ATOM 2317 N N . TRP A 1 309 ? -7.723 -9.727 -16.281 1 97.31 309 TRP A N 1
ATOM 2318 C CA . TRP A 1 309 ? -8.711 -8.656 -16.203 1 97.31 309 TRP A CA 1
ATOM 2319 C C . TRP A 1 309 ? -9.016 -8.078 -17.578 1 97.31 309 TRP A C 1
ATOM 2321 O O . TRP A 1 309 ? -10.18 -7.883 -17.922 1 97.31 309 TRP A O 1
ATOM 2331 N N . LEU A 1 310 ? -7.973 -7.781 -18.344 1 95.75 310 LEU A N 1
ATOM 2332 C CA . LEU A 1 310 ? -8.148 -7.203 -19.672 1 95.75 310 LEU A CA 1
ATOM 2333 C C . LEU A 1 310 ? -9 -8.109 -20.562 1 95.75 310 LEU A C 1
ATOM 2335 O O . LEU A 1 310 ? -9.734 -7.625 -21.422 1 95.75 310 LEU A O 1
ATOM 2339 N N . PHE A 1 311 ? -8.961 -9.375 -20.312 1 95.75 311 PHE A N 1
ATOM 2340 C CA . PHE A 1 311 ? -9.664 -10.336 -21.156 1 95.75 311 PHE A CA 1
ATOM 2341 C C . PHE A 1 311 ? -11.039 -10.648 -20.594 1 95.75 311 PHE A C 1
ATOM 2343 O O . PHE A 1 311 ? -11.883 -11.219 -21.297 1 95.75 311 PHE A O 1
ATOM 2350 N N . LEU A 1 312 ? -11.32 -10.312 -19.328 1 94.94 312 LEU A N 1
ATOM 2351 C CA . LEU A 1 312 ? -12.609 -10.633 -18.734 1 94.94 312 LEU A CA 1
ATOM 2352 C C . LEU A 1 312 ? -13.5 -9.398 -18.656 1 94.94 312 LEU A C 1
ATOM 2354 O O . LEU A 1 312 ? -14.727 -9.5 -18.75 1 94.94 312 LEU A O 1
ATOM 2358 N N . LEU A 1 313 ? -12.945 -8.172 -18.531 1 93.12 313 LEU A N 1
ATOM 2359 C CA . LEU A 1 313 ? -13.68 -6.941 -18.297 1 93.12 313 LEU A CA 1
ATOM 2360 C C . LEU A 1 313 ? -14.594 -6.613 -19.469 1 93.12 313 LEU A C 1
ATOM 2362 O O . LEU A 1 313 ? -15.688 -6.078 -19.281 1 93.12 313 LEU A O 1
ATOM 2366 N N . PRO A 1 314 ? -14.258 -6.957 -20.75 1 92.19 314 PRO A N 1
ATOM 2367 C CA . PRO A 1 314 ? -15.172 -6.684 -21.859 1 92.19 314 PRO A CA 1
ATOM 2368 C C . PRO A 1 314 ? -16.422 -7.555 -21.828 1 92.19 314 PRO A C 1
ATOM 2370 O O . PRO A 1 314 ? -17.375 -7.297 -22.562 1 92.19 314 PRO A O 1
ATOM 2373 N N . LEU A 1 315 ? -16.391 -8.648 -21 1 89.81 315 LEU A N 1
ATOM 2374 C CA . LEU A 1 315 ? -17.531 -9.539 -20.812 1 89.81 315 LEU A CA 1
ATOM 2375 C C . LEU A 1 315 ? -17.953 -10.18 -22.125 1 89.81 315 LEU A C 1
ATOM 2377 O O . LEU A 1 315 ? -19.141 -10.242 -22.438 1 89.81 315 LEU A O 1
ATOM 2381 N N . VAL A 1 316 ? -16.875 -10.625 -22.844 1 87.69 316 VAL A N 1
ATOM 2382 C CA . VAL A 1 316 ? -17.109 -11.32 -24.109 1 87.69 316 VAL A CA 1
ATOM 2383 C C . VAL A 1 316 ? -17.797 -12.656 -23.844 1 87.69 316 VAL A C 1
ATOM 2385 O O . VAL A 1 316 ? -17.438 -13.367 -22.906 1 87.69 316 VAL A O 1
ATOM 2388 N N . ARG A 1 317 ? -18.797 -13 -24.641 1 86.75 317 ARG A N 1
ATOM 2389 C CA . ARG A 1 317 ? -19.547 -14.25 -24.516 1 86.75 317 ARG A CA 1
ATOM 2390 C C . ARG A 1 317 ? -19.188 -15.211 -25.641 1 86.75 317 ARG A C 1
ATOM 2392 O O . ARG A 1 317 ? -19.062 -14.805 -26.812 1 86.75 317 ARG A O 1
ATOM 2399 N N . PHE A 1 318 ? -18.953 -16.391 -25.234 1 84.38 318 PHE A N 1
ATOM 2400 C CA . PHE A 1 318 ? -18.641 -17.391 -26.25 1 84.38 318 PHE A CA 1
ATOM 2401 C C . PHE A 1 318 ? -19.766 -18.406 -26.391 1 84.38 318 PHE A C 1
ATOM 2403 O O . PHE A 1 318 ? -19.734 -19.281 -27.25 1 84.38 318 PHE A O 1
ATOM 2410 N N . ASP A 1 319 ? -20.688 -18.297 -25.453 1 75.62 319 ASP A N 1
ATOM 2411 C CA . ASP A 1 319 ? -21.891 -19.125 -25.531 1 75.62 319 ASP A CA 1
ATOM 2412 C C . ASP A 1 319 ? -23.125 -18.344 -25.047 1 75.62 319 ASP A C 1
ATOM 2414 O O . ASP A 1 319 ? -23 -17.469 -24.188 1 75.62 319 ASP A O 1
ATOM 2418 N N . ASP A 1 320 ? -24.203 -18.562 -25.75 1 65.81 320 ASP A N 1
ATOM 2419 C CA . ASP A 1 320 ? -25.438 -17.828 -25.5 1 65.81 320 ASP A CA 1
ATOM 2420 C C . ASP A 1 320 ? -25.906 -18.031 -24.062 1 65.81 320 ASP A C 1
ATOM 2422 O O . ASP A 1 320 ? -26.625 -17.188 -23.516 1 65.81 320 ASP A O 1
ATOM 2426 N N . GLU A 1 321 ? -25.594 -19.062 -23.516 1 63.34 321 GLU A N 1
ATOM 2427 C CA . GLU A 1 321 ? -26.094 -19.375 -22.172 1 63.34 321 GLU A CA 1
ATOM 2428 C C . GLU A 1 321 ? -25.25 -18.719 -21.094 1 63.34 321 GLU A C 1
ATOM 2430 O O . GLU A 1 321 ? -25.656 -18.625 -19.938 1 63.34 321 GLU A O 1
ATOM 2435 N N . GLU A 1 322 ? -24.25 -18.094 -21.578 1 64.31 322 GLU A N 1
ATOM 2436 C CA . GLU A 1 322 ? -23.281 -17.609 -20.594 1 64.31 322 GLU A CA 1
ATOM 2437 C C . GLU A 1 322 ? -23.656 -16.203 -20.109 1 64.31 322 GLU A C 1
ATOM 2439 O O . GLU A 1 322 ? -24.031 -15.352 -20.906 1 64.31 322 GLU A O 1
ATOM 2444 N N . LYS A 1 323 ? -24.062 -15.953 -18.875 1 66.69 323 LYS A N 1
ATOM 2445 C CA . LYS A 1 323 ? -24.094 -14.656 -18.219 1 66.69 323 LYS A CA 1
ATOM 2446 C C . LYS A 1 323 ? -22.781 -14.367 -17.516 1 66.69 323 LYS A C 1
ATOM 2448 O O . LYS A 1 323 ? -22.516 -14.898 -16.422 1 66.69 323 LYS A O 1
ATOM 2453 N N . PRO A 1 324 ? -22.062 -13.633 -18.25 1 75.5 324 PRO A N 1
ATOM 2454 C CA . PRO A 1 324 ? -20.688 -13.523 -17.75 1 75.5 324 PRO A CA 1
ATOM 2455 C C . PRO A 1 324 ? -20.609 -12.766 -16.422 1 75.5 324 PRO A C 1
ATOM 2457 O O . PRO A 1 324 ? -20.812 -11.547 -16.391 1 75.5 324 PRO A O 1
ATOM 2460 N N . ASP A 1 325 ? -20.734 -13.375 -15.281 1 81 325 ASP A N 1
ATOM 2461 C CA . ASP A 1 325 ? -20.391 -12.812 -13.977 1 81 325 ASP A CA 1
ATOM 2462 C C . ASP A 1 325 ? -19.234 -13.562 -13.336 1 81 325 ASP A C 1
ATOM 2464 O O . ASP A 1 325 ? -19.406 -14.656 -12.797 1 81 325 ASP A O 1
ATOM 2468 N N . HIS A 1 326 ? -18.188 -12.898 -13.383 1 83.31 326 HIS A N 1
ATOM 2469 C CA . HIS A 1 326 ? -16.953 -13.516 -12.93 1 83.31 326 HIS A CA 1
ATOM 2470 C C . HIS A 1 326 ? -16.562 -13.023 -11.539 1 83.31 326 HIS A C 1
ATOM 2472 O O . HIS A 1 326 ? -15.438 -13.227 -11.094 1 83.31 326 HIS A O 1
ATOM 2478 N N . SER A 1 327 ? -17.484 -12.367 -10.859 1 82.44 327 SER A N 1
ATOM 2479 C CA . SER A 1 327 ? -17.188 -11.75 -9.578 1 82.44 327 SER A CA 1
ATOM 2480 C C . SER A 1 327 ? -17.281 -12.758 -8.438 1 82.44 327 SER A C 1
ATOM 2482 O O . SER A 1 327 ? -16.781 -12.508 -7.34 1 82.44 327 SER A O 1
ATOM 2484 N N . ASN A 1 328 ? -17.984 -13.898 -8.727 1 73.69 328 ASN A N 1
ATOM 2485 C CA . ASN A 1 328 ? -18.172 -14.867 -7.652 1 73.69 328 ASN A CA 1
ATOM 2486 C C . ASN A 1 328 ? -18 -16.297 -8.148 1 73.69 328 ASN A C 1
ATOM 2488 O O . ASN A 1 328 ? -17.781 -16.516 -9.344 1 73.69 328 ASN A O 1
ATOM 2492 N N . TRP A 1 329 ? -17.906 -17.188 -7.195 1 70.56 329 TRP A N 1
ATOM 2493 C CA . TRP A 1 329 ? -17.641 -18.594 -7.496 1 70.56 329 TRP A CA 1
ATOM 2494 C C . TRP A 1 329 ? -18.891 -19.438 -7.312 1 70.56 329 TRP A C 1
ATOM 2496 O O . TRP A 1 329 ? -18.797 -20.641 -7.094 1 70.56 329 TRP A O 1
ATOM 2506 N N . TYR A 1 330 ? -19.953 -18.859 -7.375 1 67.5 330 TYR A N 1
ATOM 2507 C CA . TYR A 1 330 ? -21.203 -19.578 -7.184 1 67.5 330 TYR A CA 1
ATOM 2508 C C . TYR A 1 330 ? -21.469 -20.531 -8.344 1 67.5 330 TYR A C 1
ATOM 2510 O O . TYR A 1 330 ? -21.203 -20.203 -9.5 1 67.5 330 TYR A O 1
ATOM 2518 N N . PRO A 1 331 ? -21.828 -21.672 -7.918 1 66.25 331 PRO A N 1
ATOM 2519 C CA . PRO A 1 331 ? -22.031 -22.719 -8.914 1 66.25 331 PRO A CA 1
ATOM 2520 C C . PRO A 1 331 ? -22.969 -22.281 -10.055 1 66.25 331 PRO A C 1
ATOM 2522 O O . PRO A 1 331 ? -22.828 -22.766 -11.18 1 66.25 331 PRO A O 1
ATOM 2525 N N . GLU A 1 332 ? -23.906 -21.438 -9.719 1 67.62 332 GLU A N 1
ATOM 2526 C CA . GLU A 1 332 ? -24.828 -20.984 -10.758 1 67.62 332 GLU A CA 1
ATOM 2527 C C . GLU A 1 332 ? -24.078 -20.281 -11.891 1 67.62 332 GLU A C 1
ATOM 2529 O O . GLU A 1 332 ? -24.516 -20.328 -13.047 1 67.62 332 GLU A O 1
ATOM 2534 N N . ASN A 1 333 ? -22.969 -19.766 -11.5 1 64.38 333 ASN A N 1
ATOM 2535 C CA . ASN A 1 333 ? -22.203 -19 -12.477 1 64.38 333 ASN A CA 1
ATOM 2536 C C . ASN A 1 333 ? -21.047 -19.828 -13.055 1 64.38 333 ASN A C 1
ATOM 2538 O O . ASN A 1 333 ? -20.406 -19.406 -14.016 1 64.38 333 ASN A O 1
ATOM 2542 N N . LYS A 1 334 ? -20.875 -21.016 -12.484 1 72.38 334 LYS A N 1
ATOM 2543 C CA . LYS A 1 334 ? -19.766 -21.875 -12.906 1 72.38 334 LYS A CA 1
ATOM 2544 C C . LYS A 1 334 ? -20.219 -23.328 -13.016 1 72.38 334 LYS A C 1
ATOM 2546 O O . LYS A 1 334 ? -19.547 -24.219 -12.5 1 72.38 334 LYS A O 1
ATOM 2551 N N . LYS A 1 335 ? -21.219 -23.641 -13.734 1 70.88 335 LYS A N 1
ATOM 2552 C CA . LYS A 1 335 ? -21.797 -24.969 -13.859 1 70.88 335 LYS A CA 1
ATOM 2553 C C . LYS A 1 335 ? -20.797 -25.953 -14.461 1 70.88 335 LYS A C 1
ATOM 2555 O O . LYS A 1 335 ? -20.766 -27.125 -14.086 1 70.88 335 LYS A O 1
ATOM 2560 N N . HIS A 1 336 ? -19.984 -25.453 -15.281 1 74.25 336 HIS A N 1
ATOM 2561 C CA . HIS A 1 336 ? -19.047 -26.344 -15.969 1 74.25 336 HIS A CA 1
ATOM 2562 C C . HIS A 1 336 ? -17.938 -26.797 -15.039 1 74.25 336 HIS A C 1
ATOM 2564 O O . HIS A 1 336 ? -17.25 -27.797 -15.32 1 74.25 336 HIS A O 1
ATOM 2570 N N . LEU A 1 337 ? -17.672 -26.031 -13.992 1 72.94 337 LEU A N 1
ATOM 2571 C CA . LEU A 1 337 ? -16.688 -26.469 -13.016 1 72.94 337 LEU A CA 1
ATOM 2572 C C . LEU A 1 337 ? -17.234 -27.594 -12.148 1 72.94 337 LEU A C 1
ATOM 2574 O O . LEU A 1 337 ? -16.484 -28.453 -11.672 1 72.94 337 LEU A O 1
ATOM 2578 N N . ALA A 1 338 ? -18.469 -27.516 -11.883 1 64.44 338 ALA A N 1
ATOM 2579 C CA . ALA A 1 338 ? -19.125 -28.562 -11.078 1 64.44 338 ALA A CA 1
ATOM 2580 C C . ALA A 1 338 ? -19.031 -29.922 -11.766 1 64.44 338 ALA A C 1
ATOM 2582 O O . ALA A 1 338 ? -18.875 -30.938 -11.102 1 64.44 338 ALA A O 1
ATOM 2583 N N . ALA A 1 339 ? -19.078 -29.953 -13.016 1 56.47 339 ALA A N 1
ATOM 2584 C CA . ALA A 1 339 ? -19.047 -31.188 -13.789 1 56.47 339 ALA A CA 1
ATOM 2585 C C . ALA A 1 339 ? -17.656 -31.812 -13.773 1 56.47 339 ALA A C 1
ATOM 2587 O O . ALA A 1 339 ? -17.5 -33 -14.023 1 56.47 339 ALA A O 1
ATOM 2588 N N . GLN A 1 340 ? -16.75 -30.984 -13.469 1 53.47 340 GLN A N 1
ATOM 2589 C CA . GLN A 1 340 ? -15.359 -31.438 -13.547 1 53.47 340 GLN A CA 1
ATOM 2590 C C . GLN A 1 340 ? -14.906 -32.031 -12.227 1 53.47 340 GLN A C 1
ATOM 2592 O O . GLN A 1 340 ? -13.867 -32.719 -12.164 1 53.47 340 GLN A O 1
ATOM 2597 N N . GLN A 1 341 ? -15.625 -31.703 -11.125 1 51.88 341 GLN A N 1
ATOM 2598 C CA . GLN A 1 341 ? -15.195 -32.25 -9.844 1 51.88 341 GLN A CA 1
ATOM 2599 C C . GLN A 1 341 ? -15.508 -33.719 -9.742 1 51.88 341 GLN A C 1
ATOM 2601 O O . GLN A 1 341 ? -16.625 -34.156 -10.047 1 51.88 341 GLN A O 1
ATOM 2606 N N . PRO A 1 342 ? -14.562 -34.594 -9.5 1 45.31 342 PRO A N 1
ATOM 2607 C CA . PRO A 1 342 ? -14.82 -36 -9.281 1 45.31 342 PRO A CA 1
ATOM 2608 C C . PRO A 1 342 ? -15.711 -36.281 -8.07 1 45.31 342 PRO A C 1
ATOM 2610 O O . PRO A 1 342 ? -15.492 -35.688 -7.004 1 45.31 342 PRO A O 1
ATOM 2613 N N . GLY A 1 343 ? -17.219 -36.969 -8.18 1 41.28 343 GLY A N 1
ATOM 2614 C CA . GLY A 1 343 ? -18.25 -37.375 -7.227 1 41.28 343 GLY A CA 1
ATOM 2615 C C . GLY A 1 343 ? -19.469 -36.469 -7.246 1 41.28 343 GLY A C 1
ATOM 2616 O O . GLY A 1 343 ? -20.344 -36.562 -6.383 1 41.28 343 GLY A O 1
ATOM 2617 N N . ALA A 1 344 ? -19.422 -35.438 -7.836 1 42.03 344 ALA A N 1
ATOM 2618 C CA . ALA A 1 344 ? -20.703 -34.75 -7.883 1 42.03 344 ALA A CA 1
ATOM 2619 C C . ALA A 1 344 ? -21.766 -35.594 -8.555 1 42.03 344 ALA A C 1
ATOM 2621 O O . ALA A 1 344 ? -21.688 -35.875 -9.75 1 42.03 344 ALA A O 1
ATOM 2622 N N . LYS A 1 345 ? -22.375 -36.531 -7.77 1 33 345 LYS A N 1
ATOM 2623 C CA . LYS A 1 345 ? -23.594 -37.219 -8.18 1 33 345 LYS A CA 1
ATOM 2624 C C . LYS A 1 345 ? -24.641 -36.25 -8.711 1 33 345 LYS A C 1
ATOM 2626 O O . LYS A 1 345 ? -25 -35.281 -8.023 1 33 345 LYS A O 1
ATOM 2631 N N . THR A 1 346 ? -24.562 -35.781 -10 1 32.31 346 THR A N 1
ATOM 2632 C CA . THR A 1 346 ? -25.875 -35.312 -10.438 1 32.31 346 THR A CA 1
ATOM 2633 C C . THR A 1 346 ? -26.984 -36.188 -9.828 1 32.31 346 THR A C 1
ATOM 2635 O O . THR A 1 346 ? -27.094 -37.375 -10.141 1 32.31 346 THR A O 1
ATOM 2638 N N . GLU A 1 347 ? -27.266 -35.938 -8.461 1 25.62 347 GLU A N 1
ATOM 2639 C CA . GLU A 1 347 ? -28.641 -36.406 -8.219 1 25.62 347 GLU A CA 1
ATOM 2640 C C . GLU A 1 347 ? -29.656 -35.5 -8.93 1 25.62 347 GLU A C 1
ATOM 2642 O O . GLU A 1 347 ? -29.469 -34.281 -9 1 25.62 347 GLU A O 1
ATOM 2647 N N . MET B 1 1 ? -30.016 30.562 -7.059 1 21.64 1 MET B N 1
ATOM 2648 C CA . MET B 1 1 ? -30.078 30.812 -5.625 1 21.64 1 MET B CA 1
ATOM 2649 C C . MET B 1 1 ? -28.703 31.156 -5.07 1 21.64 1 MET B C 1
ATOM 2651 O O . MET B 1 1 ? -27.828 30.281 -4.973 1 21.64 1 MET B O 1
ATOM 2655 N N . ALA B 1 2 ? -28.141 32.406 -5.332 1 34.59 2 ALA B N 1
ATOM 2656 C CA . ALA B 1 2 ? -26.969 33.125 -4.879 1 34.59 2 ALA B CA 1
ATOM 2657 C C . ALA B 1 2 ? -26.781 33 -3.369 1 34.59 2 ALA B C 1
ATOM 2659 O O . ALA B 1 2 ? -27.703 33.344 -2.602 1 34.59 2 ALA B O 1
ATOM 2660 N N . ASN B 1 3 ? -25.891 32.062 -2.91 1 33.19 3 ASN B N 1
ATOM 2661 C CA . ASN B 1 3 ? -25.688 31.547 -1.556 1 33.19 3 ASN B CA 1
ATOM 2662 C C . ASN B 1 3 ? -25.672 32.688 -0.535 1 33.19 3 ASN B C 1
ATOM 2664 O O . ASN B 1 3 ? -25.094 33.75 -0.785 1 33.19 3 ASN B O 1
ATOM 2668 N N . THR B 1 4 ? -26.625 32.812 0.387 1 34.72 4 THR B N 1
ATOM 2669 C CA . THR B 1 4 ? -27.109 33.719 1.403 1 34.72 4 THR B CA 1
ATOM 2670 C C . THR B 1 4 ? -26.016 34.031 2.428 1 34.72 4 THR B C 1
ATOM 2672 O O . THR B 1 4 ? -26.281 34.094 3.631 1 34.72 4 THR B O 1
ATOM 2675 N N . ILE B 1 5 ? -24.875 33.594 2.377 1 36.81 5 ILE B N 1
ATOM 2676 C CA . ILE B 1 5 ? -23.984 34.156 3.391 1 36.81 5 ILE B CA 1
ATOM 2677 C C . ILE B 1 5 ? -24.016 35.688 3.299 1 36.81 5 ILE B C 1
ATOM 2679 O O . ILE B 1 5 ? -23.406 36.375 4.121 1 36.81 5 ILE B O 1
ATOM 2683 N N . ALA B 1 6 ? -24.359 36.156 1.991 1 39.44 6 ALA B N 1
ATOM 2684 C CA . ALA B 1 6 ? -24.359 37.594 1.926 1 39.44 6 ALA B CA 1
ATOM 2685 C C . ALA B 1 6 ? -25.5 38.188 2.758 1 39.44 6 ALA B C 1
ATOM 2687 O O . ALA B 1 6 ? -25.625 39.406 2.885 1 39.44 6 ALA B O 1
ATOM 2688 N N . ARG B 1 7 ? -26.516 37.531 2.867 1 35.69 7 ARG B N 1
ATOM 2689 C CA . ARG B 1 7 ? -27.641 38.406 3.191 1 35.69 7 ARG B CA 1
ATOM 2690 C C . ARG B 1 7 ? -27.703 38.688 4.688 1 35.69 7 ARG B C 1
ATOM 2692 O O . ARG B 1 7 ? -28.203 39.719 5.109 1 35.69 7 ARG B O 1
ATOM 2699 N N . SER B 1 8 ? -28.016 37.625 5.625 1 36.12 8 SER B N 1
ATOM 2700 C CA . SER B 1 8 ? -28.734 38.188 6.762 1 36.12 8 SER B CA 1
ATOM 2701 C C . SER B 1 8 ? -27.828 39 7.668 1 36.12 8 SER B C 1
ATOM 2703 O O . SER B 1 8 ? -28.219 40.062 8.156 1 36.12 8 SER B O 1
ATOM 2705 N N . GLY B 1 9 ? -26.844 38.344 8.641 1 39.09 9 GLY B N 1
ATOM 2706 C CA . GLY B 1 9 ? -26.406 39.188 9.742 1 39.09 9 GLY B CA 1
ATOM 2707 C C . GLY B 1 9 ? -25.344 40.188 9.328 1 39.09 9 GLY B C 1
ATOM 2708 O O . GLY B 1 9 ? -24.781 40.094 8.242 1 39.09 9 GLY B O 1
ATOM 2709 N N . GLY B 1 10 ? -25 41.25 10.117 1 41.16 10 GLY B N 1
ATOM 2710 C CA . GLY B 1 10 ? -24.016 42.312 9.961 1 41.16 10 GLY B CA 1
ATOM 2711 C C . GLY B 1 10 ? -22.672 41.812 9.453 1 41.16 10 GLY B C 1
ATOM 2712 O O . GLY B 1 10 ? -22.391 40.625 9.531 1 41.16 10 GLY B O 1
ATOM 2713 N N . ALA B 1 11 ? -21.922 42.562 8.602 1 45 11 ALA B N 1
ATOM 2714 C CA . ALA B 1 11 ? -20.609 42.406 7.973 1 45 11 ALA B CA 1
ATOM 2715 C C . ALA B 1 11 ? -19.672 41.594 8.867 1 45 11 ALA B C 1
ATOM 2717 O O . ALA B 1 11 ? -18.875 40.781 8.383 1 45 11 ALA B O 1
ATOM 2718 N N . GLY B 1 12 ? -19.75 41.812 10.148 1 47.25 12 GLY B N 1
ATOM 2719 C CA . GLY B 1 12 ? -18.859 41.219 11.117 1 47.25 12 GLY B CA 1
ATOM 2720 C C . GLY B 1 12 ? -19.141 39.719 11.336 1 47.25 12 GLY B C 1
ATOM 2721 O O . GLY B 1 12 ? -18.234 38.938 11.531 1 47.25 12 GLY B O 1
ATOM 2722 N N . GLY B 1 13 ? -20.375 39.344 11.336 1 51.12 13 GLY B N 1
ATOM 2723 C CA . GLY B 1 13 ? -20.828 37.969 11.5 1 51.12 13 GLY B CA 1
ATOM 2724 C C . GLY B 1 13 ? -20.344 37.062 10.398 1 51.12 13 GLY B C 1
ATOM 2725 O O . GLY B 1 13 ? -19.922 35.938 10.664 1 51.12 13 GLY B O 1
ATOM 2726 N N . GLY B 1 14 ? -20.25 37.719 9.281 1 62.25 14 GLY B N 1
ATOM 2727 C CA . GLY B 1 14 ? -19.844 36.969 8.094 1 62.25 14 GLY B CA 1
ATOM 2728 C C . GLY B 1 14 ? -18.375 36.594 8.086 1 62.25 14 GLY B C 1
ATOM 2729 O O . GLY B 1 14 ? -18.031 35.469 7.754 1 62.25 14 GLY B O 1
ATOM 2730 N N . SER B 1 15 ? -17.688 37.594 8.609 1 74.56 15 SER B N 1
ATOM 2731 C CA . SER B 1 15 ? -16.25 37.375 8.617 1 74.56 15 SER B CA 1
ATOM 2732 C C . SER B 1 15 ? -15.852 36.344 9.672 1 74.56 15 SER B C 1
ATOM 2734 O O . SER B 1 15 ? -15.008 35.5 9.422 1 74.56 15 SER B O 1
ATOM 2736 N N . PHE B 1 16 ? -16.438 36.531 10.859 1 79.81 16 PHE B N 1
ATOM 2737 C CA . PHE B 1 16 ? -16.141 35.625 11.945 1 79.81 16 PHE B CA 1
ATOM 2738 C C . PHE B 1 16 ? -16.562 34.188 11.57 1 79.81 16 PHE B C 1
ATOM 2740 O O . PHE B 1 16 ? -15.867 33.219 11.914 1 79.81 16 PHE B O 1
ATOM 2747 N N . ASP B 1 17 ? -17.609 34.125 10.828 1 89.19 17 ASP B N 1
ATOM 2748 C CA . ASP B 1 17 ? -18.078 32.812 10.391 1 89.19 17 ASP B CA 1
ATOM 2749 C C . ASP B 1 17 ? -17.156 32.219 9.344 1 89.19 17 ASP B C 1
ATOM 2751 O O . ASP B 1 17 ? -16.938 31 9.32 1 89.19 17 ASP B O 1
ATOM 2755 N N . PHE B 1 18 ? -16.594 33.125 8.625 1 94.88 18 PHE B N 1
ATOM 2756 C CA . PHE B 1 18 ? -15.664 32.688 7.598 1 94.88 18 PHE B CA 1
ATOM 2757 C C . PHE B 1 18 ? -14.375 32.156 8.227 1 94.88 18 PHE B C 1
ATOM 2759 O O . PHE B 1 18 ? -13.859 31.109 7.828 1 94.88 18 PHE B O 1
ATOM 2766 N N . ILE B 1 19 ? -13.891 32.875 9.227 1 96.56 19 ILE B N 1
ATOM 2767 C CA . ILE B 1 19 ? -12.68 32.469 9.93 1 96.56 19 ILE B CA 1
ATOM 2768 C C . ILE B 1 19 ? -12.922 31.109 10.617 1 96.56 19 ILE B C 1
ATOM 2770 O O . ILE B 1 19 ? -12.039 30.25 10.625 1 96.56 19 ILE B O 1
ATOM 2774 N N . LYS B 1 20 ? -14.031 30.969 11.164 1 96.94 20 LYS B N 1
ATOM 2775 C CA . LYS B 1 20 ? -14.383 29.703 11.805 1 96.94 20 LYS B CA 1
ATOM 2776 C C . LYS B 1 20 ? -14.375 28.562 10.805 1 96.94 20 LYS B C 1
ATOM 2778 O O . LYS B 1 20 ? -13.906 27.453 11.125 1 96.94 20 LYS B O 1
ATOM 2783 N N . ILE B 1 21 ? -14.898 28.812 9.648 1 97.12 21 ILE B N 1
ATOM 2784 C CA . ILE B 1 21 ? -14.945 27.797 8.594 1 97.12 21 ILE B CA 1
ATOM 2785 C C . ILE B 1 21 ? -13.523 27.422 8.18 1 97.12 21 ILE B C 1
ATOM 2787 O O . ILE B 1 21 ? -13.219 26.25 7.973 1 97.12 21 ILE B O 1
ATOM 2791 N N . LEU B 1 22 ? -12.641 28.422 8.133 1 98.31 22 LEU B N 1
ATOM 2792 C CA . LEU B 1 22 ? -11.242 28.172 7.777 1 98.31 22 LEU B CA 1
ATOM 2793 C C . LEU B 1 22 ? -10.555 27.312 8.828 1 98.31 22 LEU B C 1
ATOM 2795 O O . LEU B 1 22 ? -9.82 26.391 8.492 1 98.31 22 LEU B O 1
ATOM 2799 N N . LEU B 1 23 ? -10.836 27.656 10.039 1 98.38 23 LEU B N 1
ATOM 2800 C CA . LEU B 1 23 ? -10.203 26.938 11.141 1 98.38 23 LEU B CA 1
ATOM 2801 C C . LEU B 1 23 ? -10.742 25.516 11.234 1 98.38 23 LEU B C 1
ATOM 2803 O O . LEU B 1 23 ? -9.992 24.578 11.523 1 98.38 23 LEU B O 1
ATOM 2807 N N . ARG B 1 24 ? -11.984 25.344 11.016 1 97.5 24 ARG B N 1
ATOM 2808 C CA . ARG B 1 24 ? -12.547 24 10.969 1 97.5 24 ARG B CA 1
ATOM 2809 C C . ARG B 1 24 ? -11.922 23.188 9.836 1 97.5 24 ARG B C 1
ATOM 2811 O O . ARG B 1 24 ? -11.703 21.984 9.984 1 97.5 24 ARG B O 1
ATOM 2818 N N . GLY B 1 25 ? -11.711 23.859 8.656 1 98.19 25 GLY B N 1
ATOM 2819 C CA . GLY B 1 25 ? -11.016 23.188 7.566 1 98.19 25 GLY B CA 1
ATOM 2820 C C . GLY B 1 25 ? -9.656 22.656 7.961 1 98.19 25 GLY B C 1
ATOM 2821 O O . GLY B 1 25 ? -9.289 21.531 7.57 1 98.19 25 GLY B O 1
ATOM 2822 N N . THR B 1 26 ? -8.977 23.406 8.789 1 98.69 26 THR B N 1
ATOM 2823 C CA . THR B 1 26 ? -7.672 22.984 9.281 1 98.69 26 THR B CA 1
ATOM 2824 C C . THR B 1 26 ? -7.812 21.828 10.266 1 98.69 26 THR B C 1
ATOM 2826 O O . THR B 1 26 ? -7.027 20.875 10.227 1 98.69 26 THR B O 1
ATOM 2829 N N . GLY B 1 27 ? -8.828 21.922 11.078 1 98.31 27 GLY B N 1
ATOM 2830 C CA . GLY B 1 27 ? -9.086 20.828 12.023 1 98.31 27 GLY B CA 1
ATOM 2831 C C . GLY B 1 27 ? -9.469 19.531 11.344 1 98.31 27 GLY B C 1
ATOM 2832 O O . GLY B 1 27 ? -9.094 18.453 11.805 1 98.31 27 GLY B O 1
ATOM 2833 N N . GLN B 1 28 ? -10.117 19.594 10.188 1 97 28 GLN B N 1
ATOM 2834 C CA . GLN B 1 28 ? -10.656 18.453 9.461 1 97 28 GLN B CA 1
ATOM 2835 C C . GLN B 1 28 ? -9.539 17.594 8.883 1 97 28 GLN B C 1
ATOM 2837 O O . GLN B 1 28 ? -9.766 16.453 8.484 1 97 28 GLN B O 1
ATOM 2842 N N . VAL B 1 29 ? -8.312 18.125 8.859 1 98.62 29 VAL B N 1
ATOM 2843 C CA . VAL B 1 29 ? -7.191 17.328 8.391 1 98.62 29 VAL B CA 1
ATOM 2844 C C . VAL B 1 29 ? -7.059 16.062 9.25 1 98.62 29 VAL B C 1
ATOM 2846 O O . VAL B 1 29 ? -6.703 15 8.75 1 98.62 29 VAL B O 1
ATOM 2849 N N . MET B 1 30 ? -7.344 16.266 10.523 1 98.25 30 MET B N 1
ATOM 2850 C CA . MET B 1 30 ? -7.301 15.117 11.422 1 98.25 30 MET B CA 1
ATOM 2851 C C . MET B 1 30 ? -8.703 14.742 11.898 1 98.25 30 MET B C 1
ATOM 2853 O O . MET B 1 30 ? -8.883 14.32 13.039 1 98.25 30 MET B O 1
ATOM 2857 N N . PHE B 1 31 ? -9.766 15.055 11.18 1 96 31 PHE B N 1
ATOM 2858 C CA . PHE B 1 31 ? -11.148 14.617 11.32 1 96 31 PHE B CA 1
ATOM 2859 C C . PHE B 1 31 ? -11.82 15.328 12.484 1 96 31 PHE B C 1
ATOM 2861 O O . PHE B 1 31 ? -12.688 14.758 13.156 1 96 31 PHE B O 1
ATOM 2868 N N . GLN B 1 32 ? -11.352 16.578 12.781 1 95.31 32 GLN B N 1
ATOM 2869 C CA . GLN B 1 32 ? -11.969 17.328 13.875 1 95.31 32 GLN B CA 1
ATOM 2870 C C . GLN B 1 32 ? -12.797 18.484 13.352 1 95.31 32 GLN B C 1
ATOM 2872 O O . GLN B 1 32 ? -12.25 19.453 12.812 1 95.31 32 GLN B O 1
ATOM 2877 N N . ASN B 1 33 ? -14.094 18.438 13.547 1 93.62 33 ASN B N 1
ATOM 2878 C CA . ASN B 1 33 ? -14.984 19.547 13.234 1 93.62 33 ASN B CA 1
ATOM 2879 C C . ASN B 1 33 ? -15 20.594 14.352 1 93.62 33 ASN B C 1
ATOM 2881 O O . ASN B 1 33 ? -16.016 20.781 15.008 1 93.62 33 ASN B O 1
ATOM 2885 N N . SER B 1 34 ? -13.844 21.266 14.531 1 96.19 34 SER B N 1
ATOM 2886 C CA . SER B 1 34 ? -13.68 22.234 15.625 1 96.19 34 SER B CA 1
ATOM 2887 C C . SER B 1 34 ? -12.766 23.375 15.219 1 96.19 34 SER B C 1
ATOM 2889 O O . SER B 1 34 ? -11.617 23.156 14.82 1 96.19 34 SER B O 1
ATOM 2891 N N . ALA B 1 35 ? -13.281 24.578 15.359 1 97.25 35 ALA B N 1
ATOM 2892 C CA . ALA B 1 35 ? -12.492 25.766 15.062 1 97.25 35 ALA B CA 1
ATOM 2893 C C . ALA B 1 35 ? -11.359 25.938 16.062 1 97.25 35 ALA B C 1
ATOM 2895 O O . ALA B 1 35 ? -10.273 26.422 15.719 1 97.25 35 ALA B O 1
ATOM 2896 N N . TRP B 1 36 ? -11.578 25.531 17.297 1 97.56 36 TRP B N 1
ATOM 2897 C CA . TRP B 1 36 ? -10.547 25.625 18.328 1 97.56 36 TRP B CA 1
ATOM 2898 C C . TRP B 1 36 ? -9.375 24.688 18.016 1 97.56 36 TRP B C 1
ATOM 2900 O O . TRP B 1 36 ? -8.219 25.062 18.188 1 97.56 36 TRP B O 1
ATOM 2910 N N . THR B 1 37 ? -9.711 23.484 17.594 1 98.12 37 THR B N 1
ATOM 2911 C CA . THR B 1 37 ? -8.68 22.562 17.156 1 98.12 37 THR B CA 1
ATOM 2912 C C . THR B 1 37 ? -7.887 23.141 15.992 1 98.12 37 THR B C 1
ATOM 2914 O O . THR B 1 37 ? -6.656 23.109 15.992 1 98.12 37 THR B O 1
ATOM 2917 N N . GLY B 1 38 ? -8.609 23.703 15.008 1 98.69 38 GLY B N 1
ATOM 2918 C CA . GLY B 1 38 ? -7.957 24.312 13.859 1 98.69 38 GLY B CA 1
ATOM 2919 C C . GLY B 1 38 ? -7.043 25.469 14.234 1 98.69 38 GLY B C 1
ATOM 2920 O O . GLY B 1 38 ? -5.984 25.641 13.625 1 98.69 38 GLY B O 1
ATOM 2921 N N . LEU B 1 39 ? -7.48 26.219 15.211 1 98.62 39 LEU B N 1
ATOM 2922 C CA . LEU B 1 39 ? -6.668 27.344 15.672 1 98.62 39 LEU B CA 1
ATOM 2923 C C . LEU B 1 39 ? -5.355 26.844 16.281 1 98.62 39 LEU B C 1
ATOM 2925 O O . LEU B 1 39 ? -4.293 27.391 15.992 1 98.62 39 LEU B O 1
ATOM 2929 N N . LEU B 1 40 ? -5.41 25.828 17.141 1 98.75 40 LEU B N 1
ATOM 2930 C CA . LEU B 1 40 ? -4.199 25.297 17.766 1 98.75 40 LEU B CA 1
ATOM 2931 C C . LEU B 1 40 ? -3.293 24.656 16.719 1 98.75 40 LEU B C 1
ATOM 2933 O O . LEU B 1 40 ? -2.066 24.703 16.844 1 98.75 40 LEU B O 1
ATOM 2937 N N . PHE B 1 41 ? -3.947 24.031 15.656 1 98.88 41 PHE B N 1
ATOM 2938 C CA . PHE B 1 41 ? -3.152 23.5 14.562 1 98.88 41 PHE B CA 1
ATOM 2939 C C . PHE B 1 41 ? -2.422 24.625 13.828 1 98.88 41 PHE B C 1
ATOM 2941 O O . PHE B 1 41 ? -1.227 24.516 13.547 1 98.88 41 PHE B O 1
ATOM 2948 N N . MET B 1 42 ? -3.166 25.719 13.617 1 98.81 42 MET B N 1
ATOM 2949 C CA . MET B 1 42 ? -2.564 26.844 12.898 1 98.81 42 MET B CA 1
ATOM 2950 C C . MET B 1 42 ? -1.441 27.469 13.719 1 98.81 42 MET B C 1
ATOM 2952 O O . MET B 1 42 ? -0.396 27.828 13.172 1 98.81 42 MET B O 1
ATOM 2956 N N . ILE B 1 43 ? -1.615 27.609 14.992 1 98.81 43 ILE B N 1
ATOM 2957 C CA . ILE B 1 43 ? -0.578 28.125 15.875 1 98.81 43 ILE B CA 1
ATOM 2958 C C . ILE B 1 43 ? 0.645 27.203 15.828 1 98.81 43 ILE B C 1
ATOM 2960 O O . ILE B 1 43 ? 1.777 27.688 15.719 1 98.81 43 ILE B O 1
ATOM 2964 N N . GLY B 1 44 ? 0.421 25.906 15.93 1 98.81 44 GLY B N 1
ATOM 2965 C CA . GLY B 1 44 ? 1.508 24.938 15.836 1 98.81 44 GLY B CA 1
ATOM 2966 C C . GLY B 1 44 ? 2.252 25.016 14.516 1 98.81 44 GLY B C 1
ATOM 2967 O O . GLY B 1 44 ? 3.48 24.906 14.484 1 98.81 44 GLY B O 1
ATOM 2968 N N . ILE B 1 45 ? 1.517 25.172 13.383 1 98.88 45 ILE B N 1
ATOM 2969 C CA . ILE B 1 45 ? 2.105 25.281 12.047 1 98.88 45 ILE B CA 1
ATOM 2970 C C . ILE B 1 45 ? 3.012 26.5 11.977 1 98.88 45 ILE B C 1
ATOM 2972 O O . ILE B 1 45 ? 4.176 26.406 11.578 1 98.88 45 ILE B O 1
ATOM 2976 N N . PHE B 1 46 ? 2.471 27.688 12.391 1 98.81 46 PHE B N 1
ATOM 2977 C CA . PHE B 1 46 ? 3.254 28.906 12.328 1 98.81 46 PHE B CA 1
ATOM 2978 C C . PHE B 1 46 ? 4.473 28.812 13.242 1 98.81 46 PHE B C 1
ATOM 2980 O O . PHE B 1 46 ? 5.582 29.188 12.836 1 98.81 46 PHE B O 1
ATOM 2987 N N . TRP B 1 47 ? 4.305 28.312 14.477 1 98.62 47 TRP B N 1
ATOM 2988 C CA . TRP B 1 47 ? 5.422 28.203 15.406 1 98.62 47 TRP B CA 1
ATOM 2989 C C . TRP B 1 47 ? 6.516 27.312 14.844 1 98.62 47 TRP B C 1
ATOM 2991 O O . TRP B 1 47 ? 7.684 27.703 14.789 1 98.62 47 TRP B O 1
ATOM 3001 N N . GLY B 1 48 ? 6.105 26.141 14.43 1 98.56 48 GLY B N 1
ATOM 3002 C CA . GLY B 1 48 ? 7.074 25.172 13.93 1 98.56 48 GLY B CA 1
ATOM 3003 C C . GLY B 1 48 ? 7.746 25.625 12.641 1 98.56 48 GLY B C 1
ATOM 3004 O O . GLY B 1 48 ? 8.945 25.422 12.453 1 98.56 48 GLY B O 1
ATOM 3005 N N . ALA B 1 49 ? 6.984 26.172 11.758 1 98.25 49 ALA B N 1
ATOM 3006 C CA . ALA B 1 49 ? 7.527 26.641 10.484 1 98.25 49 ALA B CA 1
ATOM 3007 C C . ALA B 1 49 ? 8.617 27.688 10.711 1 98.25 49 ALA B C 1
ATOM 3009 O O . ALA B 1 49 ? 9.688 27.625 10.094 1 98.25 49 ALA B O 1
ATOM 3010 N N . TYR B 1 50 ? 8.328 28.688 11.609 1 98.19 50 TYR B N 1
ATOM 3011 C CA . TYR B 1 50 ? 9.312 29.734 11.875 1 98.19 50 TYR B CA 1
ATOM 3012 C C . TYR B 1 50 ? 10.492 29.172 12.656 1 98.19 50 TYR B C 1
ATOM 3014 O O . TYR B 1 50 ? 11.648 29.531 12.406 1 98.19 50 TYR B O 1
ATOM 3022 N N . ALA B 1 51 ? 10.273 28.297 13.617 1 97.81 51 ALA B N 1
ATOM 3023 C CA . ALA B 1 51 ? 11.336 27.688 14.422 1 97.81 51 ALA B CA 1
ATOM 3024 C C . ALA B 1 51 ? 12.289 26.875 13.555 1 97.81 51 ALA B C 1
ATOM 3026 O O . ALA B 1 51 ? 13.492 26.812 13.836 1 97.81 51 ALA B O 1
ATOM 3027 N N . GLU B 1 52 ? 11.75 26.281 12.5 1 96.06 52 GLU B N 1
ATOM 3028 C CA . GLU B 1 52 ? 12.555 25.406 11.648 1 96.06 52 GLU B CA 1
ATOM 3029 C C . GLU B 1 52 ? 13.094 26.141 10.438 1 96.06 52 GLU B C 1
ATOM 3031 O O . GLU B 1 52 ? 13.664 25.531 9.523 1 96.06 52 GLU B O 1
ATOM 3036 N N . GLY B 1 53 ? 12.875 27.469 10.336 1 95.44 53 GLY B N 1
ATOM 3037 C CA . GLY B 1 53 ? 13.477 28.297 9.297 1 95.44 53 GLY B CA 1
ATOM 3038 C C . GLY B 1 53 ? 12.695 28.297 8 1 95.44 53 GLY B C 1
ATOM 3039 O O . GLY B 1 53 ? 13.211 28.688 6.953 1 95.44 53 GLY B O 1
ATOM 3040 N N . GLN B 1 54 ? 11.477 27.797 8.047 1 96.38 54 GLN B N 1
ATOM 3041 C CA . GLN B 1 54 ? 10.602 27.766 6.875 1 96.38 54 GLN B CA 1
ATOM 3042 C C . GLN B 1 54 ? 9.273 28.453 7.156 1 96.38 54 GLN B C 1
ATOM 3044 O O . GLN B 1 54 ? 8.211 27.875 6.953 1 96.38 54 GLN B O 1
ATOM 3049 N N . GLY B 1 55 ? 9.328 29.688 7.543 1 97.81 55 GLY B N 1
ATOM 3050 C CA . GLY B 1 55 ? 8.164 30.438 8.008 1 97.81 55 GLY B CA 1
ATOM 3051 C C . GLY B 1 55 ? 7.094 30.578 6.945 1 97.81 55 GLY B C 1
ATOM 3052 O O . GLY B 1 55 ? 5.906 30.656 7.266 1 97.81 55 GLY B O 1
ATOM 3053 N N . LEU B 1 56 ? 7.43 30.531 5.609 1 98.19 56 LEU B N 1
ATOM 3054 C CA . LEU B 1 56 ? 6.492 30.688 4.504 1 98.19 56 LEU B CA 1
ATOM 3055 C C . LEU B 1 56 ? 5.453 29.578 4.5 1 98.19 56 LEU B C 1
ATOM 3057 O O . LEU B 1 56 ? 4.363 29.734 3.943 1 98.19 56 LEU B O 1
ATOM 3061 N N . VAL B 1 57 ? 5.77 28.453 5.207 1 98.62 57 VAL B N 1
ATOM 3062 C CA . VAL B 1 57 ? 4.848 27.312 5.27 1 98.62 57 VAL B CA 1
ATOM 3063 C C . VAL B 1 57 ? 3.572 27.734 6 1 98.62 57 VAL B C 1
ATOM 3065 O O . VAL B 1 57 ? 2.471 27.344 5.602 1 98.62 57 VAL B O 1
ATOM 3068 N N . GLY B 1 58 ? 3.686 28.516 7.043 1 98.81 58 GLY B N 1
ATOM 3069 C CA . GLY B 1 58 ? 2.516 29 7.754 1 98.81 58 GLY B CA 1
ATOM 3070 C C . GLY B 1 58 ? 1.604 29.859 6.887 1 98.81 58 GLY B C 1
ATOM 3071 O O . GLY B 1 58 ? 0.383 29.688 6.906 1 98.81 58 GLY B O 1
ATOM 3072 N N . TRP B 1 59 ? 2.219 30.719 6.117 1 98.81 59 TRP B N 1
ATOM 3073 C CA . TRP B 1 59 ? 1.453 31.578 5.23 1 98.81 59 TRP B CA 1
ATOM 3074 C C . TRP B 1 59 ? 0.858 30.797 4.074 1 98.81 59 TRP B C 1
ATOM 3076 O O . TRP B 1 59 ? -0.235 31.109 3.596 1 98.81 59 TRP B O 1
ATOM 3086 N N . GLY B 1 60 ? 1.563 29.812 3.574 1 98.88 60 GLY B N 1
ATOM 3087 C CA . GLY B 1 60 ? 1.011 28.906 2.58 1 98.88 60 GLY B CA 1
ATOM 3088 C C . GLY B 1 60 ? -0.211 28.156 3.072 1 98.88 60 GLY B C 1
ATOM 3089 O O . GLY B 1 60 ? -1.198 28.016 2.346 1 98.88 60 GLY B O 1
ATOM 3090 N N . ALA B 1 61 ? -0.097 27.656 4.312 1 98.94 61 ALA B N 1
ATOM 3091 C CA . ALA B 1 61 ? -1.229 26.953 4.918 1 98.94 61 ALA B CA 1
ATOM 3092 C C . ALA B 1 61 ? -2.473 27.844 4.938 1 98.94 61 ALA B C 1
ATOM 3094 O O . ALA B 1 61 ? -3.566 27.391 4.59 1 98.94 61 ALA B O 1
ATOM 3095 N N . LEU B 1 62 ? -2.305 29.109 5.336 1 98.81 62 LEU B N 1
ATOM 3096 C CA . LEU B 1 62 ? -3.414 30.062 5.391 1 98.81 62 LEU B CA 1
ATOM 3097 C C . LEU B 1 62 ? -3.971 30.328 3.998 1 98.81 62 LEU B C 1
ATOM 3099 O O . LEU B 1 62 ? -5.188 30.359 3.807 1 98.81 62 LEU B O 1
ATOM 3103 N N . LEU B 1 63 ? -3.098 30.5 3.008 1 98.81 63 LEU B N 1
ATOM 3104 C CA . LEU B 1 63 ? -3.539 30.75 1.637 1 98.81 63 LEU B CA 1
ATOM 3105 C C . LEU B 1 63 ? -4.277 29.531 1.087 1 98.81 63 LEU B C 1
ATOM 3107 O O . LEU B 1 63 ? -5.336 29.656 0.47 1 98.81 63 LEU B O 1
ATOM 3111 N N . GLY B 1 64 ? -3.723 28.344 1.322 1 98.94 64 GLY B N 1
ATOM 3112 C CA . GLY B 1 64 ? -4.309 27.125 0.801 1 98.94 64 GLY B CA 1
ATOM 3113 C C . GLY B 1 64 ? -5.711 26.859 1.321 1 98.94 64 GLY B C 1
ATOM 3114 O O . GLY B 1 64 ? -6.621 26.562 0.546 1 98.94 64 GLY B O 1
ATOM 3115 N N . VAL B 1 65 ? -5.875 26.969 2.645 1 98.88 65 VAL B N 1
ATOM 3116 C CA . VAL B 1 65 ? -7.184 26.719 3.232 1 98.88 65 VAL B CA 1
ATOM 3117 C C . VAL B 1 65 ? -8.172 27.797 2.762 1 98.88 65 VAL B C 1
ATOM 3119 O O . VAL B 1 65 ? -9.352 27.5 2.541 1 98.88 65 VAL B O 1
ATOM 3122 N N . THR B 1 66 ? -7.758 29.031 2.59 1 98.75 66 THR B N 1
ATOM 3123 C CA . THR B 1 66 ? -8.617 30.125 2.137 1 98.75 66 THR B CA 1
ATOM 3124 C C . THR B 1 66 ? -9.062 29.891 0.695 1 98.75 66 THR B C 1
ATOM 3126 O O . THR B 1 66 ? -10.25 29.953 0.391 1 98.75 66 THR B O 1
ATOM 3129 N N . VAL B 1 67 ? -8.133 29.562 -0.213 1 98.75 67 VAL B N 1
ATOM 3130 C CA . VAL B 1 67 ? -8.43 29.422 -1.635 1 98.75 67 VAL B CA 1
ATOM 3131 C C . VAL B 1 67 ? -9.359 28.234 -1.849 1 98.75 67 VAL B C 1
ATOM 3133 O O . VAL B 1 67 ? -10.328 28.312 -2.611 1 98.75 67 VAL B O 1
ATOM 3136 N N . SER B 1 68 ? -9.055 27.109 -1.171 1 98.81 68 SER B N 1
ATOM 3137 C CA . SER B 1 68 ? -9.898 25.938 -1.365 1 98.81 68 SER B CA 1
ATOM 3138 C C . SER B 1 68 ? -11.297 26.172 -0.809 1 98.81 68 SER B C 1
ATOM 3140 O O . SER B 1 68 ? -12.289 25.734 -1.402 1 98.81 68 SER B O 1
ATOM 3142 N N . THR B 1 69 ? -11.398 26.875 0.293 1 98.31 69 THR B N 1
ATOM 3143 C CA . THR B 1 69 ? -12.695 27.203 0.879 1 98.31 69 THR B CA 1
ATOM 3144 C C . THR B 1 69 ? -13.477 28.141 -0.025 1 98.31 69 THR B C 1
ATOM 3146 O O . THR B 1 69 ? -14.656 27.922 -0.286 1 98.31 69 THR B O 1
ATOM 3149 N N . VAL B 1 70 ? -12.852 29.188 -0.474 1 98 70 VAL B N 1
ATOM 3150 C CA . VAL B 1 70 ? -13.5 30.156 -1.362 1 98 70 VAL B CA 1
ATOM 3151 C C . VAL B 1 70 ? -13.945 29.453 -2.643 1 98 70 VAL B C 1
ATOM 3153 O O . VAL B 1 70 ? -15 29.781 -3.201 1 98 70 VAL B O 1
ATOM 3156 N N . THR B 1 71 ? -13.172 28.5 -3.141 1 98 71 THR B N 1
ATOM 3157 C CA . THR B 1 71 ? -13.516 27.734 -4.336 1 98 71 THR B CA 1
ATOM 3158 C C . THR B 1 71 ? -14.812 26.953 -4.125 1 98 71 THR B C 1
ATOM 3160 O O . THR B 1 71 ? -15.633 26.844 -5.043 1 98 71 THR B O 1
ATOM 3163 N N . GLY B 1 72 ? -14.984 26.422 -2.93 1 97.12 72 GLY B N 1
ATOM 3164 C CA . GLY B 1 72 ? -16.25 25.75 -2.621 1 97.12 72 GLY B CA 1
ATOM 3165 C C . GLY B 1 72 ? -17.438 26.688 -2.729 1 97.12 72 GLY B C 1
ATOM 3166 O O . GLY B 1 72 ? -18.5 26.281 -3.236 1 97.12 72 GLY B O 1
ATOM 3167 N N . TYR B 1 73 ? -17.25 27.938 -2.301 1 95 73 TYR B N 1
ATOM 3168 C CA . TYR B 1 73 ? -18.297 28.938 -2.416 1 95 73 TYR B CA 1
ATOM 3169 C C . TYR B 1 73 ? -18.578 29.281 -3.877 1 95 73 TYR B C 1
ATOM 3171 O O . TYR B 1 73 ? -19.734 29.312 -4.305 1 95 73 TYR B O 1
ATOM 3179 N N . LEU B 1 74 ? -17.531 29.453 -4.641 1 95.56 74 LEU B N 1
ATOM 3180 C CA . LEU B 1 74 ? -17.656 29.891 -6.027 1 95.56 74 LEU B CA 1
ATOM 3181 C C . LEU B 1 74 ? -18.328 28.812 -6.879 1 95.56 74 LEU B C 1
ATOM 3183 O O . LEU B 1 74 ? -19.062 29.125 -7.82 1 95.56 74 LEU B O 1
ATOM 3187 N N . LEU B 1 75 ? -18.156 27.547 -6.469 1 96.31 75 LEU B N 1
ATOM 3188 C CA . LEU B 1 75 ? -18.672 26.438 -7.266 1 96.31 75 LEU B CA 1
ATOM 3189 C C . LEU B 1 75 ? -20.047 26.016 -6.758 1 96.31 75 LEU B C 1
ATOM 3191 O O . LEU B 1 75 ? -20.703 25.156 -7.363 1 96.31 75 LEU B O 1
ATOM 3195 N N . GLY B 1 76 ? -20.531 26.516 -5.742 1 94.81 76 GLY B N 1
ATOM 3196 C CA . GLY B 1 76 ? -21.859 26.25 -5.219 1 94.81 76 GLY B CA 1
ATOM 3197 C C . GLY B 1 76 ? -21.984 24.859 -4.609 1 94.81 76 GLY B C 1
ATOM 3198 O O . GLY B 1 76 ? -23.031 24.203 -4.738 1 94.81 76 GLY B O 1
ATOM 3199 N N . PHE B 1 77 ? -20.906 24.422 -3.957 1 93.88 77 PHE B N 1
ATOM 3200 C CA . PHE B 1 77 ? -20.953 23.125 -3.301 1 93.88 77 PHE B CA 1
ATOM 3201 C C . PHE B 1 77 ? -21.828 23.172 -2.049 1 93.88 77 PHE B C 1
ATOM 3203 O O . PHE B 1 77 ? -22.125 24.25 -1.548 1 93.88 77 PHE B O 1
ATOM 3210 N N . PRO B 1 78 ? -22.312 22.047 -1.522 1 90.25 78 PRO B N 1
ATOM 3211 C CA . PRO B 1 78 ? -23.234 22.031 -0.395 1 90.25 78 PRO B CA 1
ATOM 3212 C C . PRO B 1 78 ? -22.719 22.812 0.81 1 90.25 78 PRO B C 1
ATOM 3214 O O . PRO B 1 78 ? -21.625 22.531 1.305 1 90.25 78 PRO B O 1
ATOM 3217 N N . ALA B 1 79 ? -23.484 23.625 1.31 1 89.56 79 ALA B N 1
ATOM 3218 C CA . ALA B 1 79 ? -23.109 24.531 2.402 1 89.56 79 ALA B CA 1
ATOM 3219 C C . ALA B 1 79 ? -22.766 23.734 3.664 1 89.56 79 ALA B C 1
ATOM 3221 O O . ALA B 1 79 ? -21.891 24.141 4.438 1 89.56 79 ALA B O 1
ATOM 3222 N N . LYS B 1 80 ? -23.469 22.672 3.824 1 88.44 80 LYS B N 1
ATOM 3223 C CA . LYS B 1 80 ? -23.234 21.844 5.008 1 88.44 80 LYS B CA 1
ATOM 3224 C C . LYS B 1 80 ? -21.797 21.359 5.051 1 88.44 80 LYS B C 1
ATOM 3226 O O . LYS B 1 80 ? -21.172 21.297 6.121 1 88.44 80 LYS B O 1
ATOM 3231 N N . ASP B 1 81 ? -21.25 20.984 3.926 1 91.5 81 ASP B N 1
ATOM 3232 C CA . ASP B 1 81 ? -19.859 20.562 3.842 1 91.5 81 ASP B CA 1
ATOM 3233 C C . ASP B 1 81 ? -18.906 21.703 4.18 1 91.5 81 ASP B C 1
ATOM 3235 O O . ASP B 1 81 ? -17.922 21.516 4.898 1 91.5 81 ASP B O 1
ATOM 3239 N N . GLY B 1 82 ? -19.234 22.875 3.635 1 91.56 82 GLY B N 1
ATOM 3240 C CA . GLY B 1 82 ? -18.422 24.062 3.895 1 91.56 82 GLY B CA 1
ATOM 3241 C C . GLY B 1 82 ? -18.406 24.469 5.355 1 91.56 82 GLY B C 1
ATOM 3242 O O . GLY B 1 82 ? -17.359 24.781 5.91 1 91.56 82 GLY B O 1
ATOM 3243 N N . GLU B 1 83 ? -19.594 24.375 5.973 1 91.25 83 GLU B N 1
ATOM 3244 C CA . GLU B 1 83 ? -19.75 24.766 7.375 1 91.25 83 GLU B CA 1
ATOM 3245 C C . GLU B 1 83 ? -18.984 23.812 8.297 1 91.25 83 GLU B C 1
ATOM 3247 O O . GLU B 1 83 ? -18.531 24.203 9.367 1 91.25 83 GLU B O 1
ATOM 3252 N N . GLN B 1 84 ? -18.797 22.656 7.82 1 92.12 84 GLN B N 1
ATOM 3253 C CA . GLN B 1 84 ? -18.078 21.656 8.609 1 92.12 84 GLN B CA 1
ATOM 3254 C C . GLN B 1 84 ? -16.594 21.672 8.297 1 92.12 84 GLN B C 1
ATOM 3256 O O . GLN B 1 84 ? -15.828 20.875 8.852 1 92.12 84 GLN B O 1
ATOM 3261 N N . GLY B 1 85 ? -16.172 22.547 7.422 1 94.94 85 GLY B N 1
ATOM 3262 C CA . GLY B 1 85 ? -14.758 22.703 7.117 1 94.94 85 GLY B CA 1
ATOM 3263 C C . GLY B 1 85 ? -14.258 21.734 6.074 1 94.94 85 GLY B C 1
ATOM 3264 O O . GLY B 1 85 ? -13.055 21.672 5.805 1 94.94 85 GLY B O 1
ATOM 3265 N N . LEU B 1 86 ? -15.109 21.031 5.305 1 95.19 86 LEU B N 1
ATOM 3266 C CA . LEU B 1 86 ? -14.711 19.922 4.438 1 95.19 86 LEU B CA 1
ATOM 3267 C C . LEU B 1 86 ? -14.156 20.438 3.113 1 95.19 86 LEU B C 1
ATOM 3269 O O . LEU B 1 86 ? -13.508 19.703 2.373 1 95.19 86 LEU B O 1
ATOM 3273 N N . TRP B 1 87 ? -14.328 21.766 2.822 1 96.56 87 TRP B N 1
ATOM 3274 C CA . TRP B 1 87 ? -13.781 22.344 1.598 1 96.56 87 TRP B CA 1
ATOM 3275 C C . TRP B 1 87 ? -12.305 22.688 1.771 1 96.56 87 TRP B C 1
ATOM 3277 O O . TRP B 1 87 ? -11.57 22.812 0.79 1 96.56 87 TRP B O 1
ATOM 3287 N N . GLY B 1 88 ? -11.898 22.797 3.027 1 98 88 GLY B N 1
ATOM 3288 C CA . GLY B 1 88 ? -10.641 23.484 3.273 1 98 88 GLY B CA 1
ATOM 3289 C C . GLY B 1 88 ? -9.492 22.531 3.57 1 98 88 GLY B C 1
ATOM 3290 O O . GLY B 1 88 ? -8.32 22.906 3.408 1 98 88 GLY B O 1
ATOM 3291 N N . PHE B 1 89 ? -9.672 21.344 4.027 1 98 89 PHE B N 1
ATOM 3292 C CA . PHE B 1 89 ? -8.633 20.531 4.652 1 98 89 PHE B CA 1
ATOM 3293 C C . PHE B 1 89 ? -7.598 20.094 3.623 1 98 89 PHE B C 1
ATOM 3295 O O . PHE B 1 89 ? -6.41 19.969 3.938 1 98 89 PHE B O 1
ATOM 3302 N N . ASN B 1 90 ? -7.977 19.859 2.326 1 98.81 90 ASN B N 1
ATOM 3303 C CA . ASN B 1 90 ? -6.977 19.547 1.313 1 98.81 90 ASN B CA 1
ATOM 3304 C C . ASN B 1 90 ? -6.125 20.766 0.966 1 98.81 90 ASN B C 1
ATOM 3306 O O . ASN B 1 90 ? -4.918 20.641 0.75 1 98.81 90 ASN B O 1
ATOM 3310 N N . GLY B 1 91 ? -6.77 21.922 0.93 1 98.88 91 GLY B N 1
ATOM 3311 C CA . GLY B 1 91 ? -6.062 23.141 0.575 1 98.88 91 GLY B CA 1
ATOM 3312 C C . GLY B 1 91 ? -4.996 23.516 1.58 1 98.88 91 GLY B C 1
ATOM 3313 O O . GLY B 1 91 ? -3.916 23.984 1.201 1 98.88 91 GLY B O 1
ATOM 3314 N N . VAL B 1 92 ? -5.289 23.375 2.877 1 98.94 92 VAL B N 1
ATOM 3315 C CA . VAL B 1 92 ? -4.305 23.734 3.896 1 98.94 92 VAL B CA 1
ATOM 3316 C C . VAL B 1 92 ? -3.066 22.859 3.748 1 98.94 92 VAL B C 1
ATOM 3318 O O . VAL B 1 92 ? -1.941 23.312 3.949 1 98.94 92 VAL B O 1
ATOM 3321 N N . LEU B 1 93 ? -3.227 21.578 3.375 1 98.94 93 LEU B N 1
ATOM 3322 C CA . LEU B 1 93 ? -2.102 20.672 3.197 1 98.94 93 LEU B CA 1
ATOM 3323 C C . LEU B 1 93 ? -1.294 21.047 1.957 1 98.94 93 LEU B C 1
ATOM 3325 O O . LEU B 1 93 ? -0.064 20.953 1.965 1 98.94 93 LEU B O 1
ATOM 3329 N N . VAL B 1 94 ? -1.994 21.438 0.876 1 98.88 94 VAL B N 1
ATOM 3330 C CA . VAL B 1 94 ? -1.289 21.953 -0.292 1 98.88 94 VAL B CA 1
ATOM 3331 C C . VAL B 1 94 ? -0.443 23.156 0.106 1 98.88 94 VAL B C 1
ATOM 3333 O O . VAL B 1 94 ? 0.718 23.281 -0.296 1 98.88 94 VAL B O 1
ATOM 3336 N N . GLY B 1 95 ? -1.08 24.047 0.87 1 98.94 95 GLY B N 1
ATOM 3337 C CA . GLY B 1 95 ? -0.404 25.234 1.333 1 98.94 95 GLY B CA 1
ATOM 3338 C C . GLY B 1 95 ? 0.846 24.953 2.143 1 98.94 95 GLY B C 1
ATOM 3339 O O . GLY B 1 95 ? 1.822 25.703 2.078 1 98.94 95 GLY B O 1
ATOM 3340 N N . CYS B 1 96 ? 0.855 23.906 2.953 1 98.81 96 CYS B N 1
ATOM 3341 C CA . CYS B 1 96 ? 2.037 23.484 3.703 1 98.81 96 CYS B CA 1
ATOM 3342 C C . CYS B 1 96 ? 3.078 22.859 2.779 1 98.81 96 CYS B C 1
ATOM 3344 O O . CYS B 1 96 ? 4.277 23.125 2.93 1 98.81 96 CYS B O 1
ATOM 3346 N N . ALA B 1 97 ? 2.688 22.141 1.774 1 98.81 97 ALA B N 1
ATOM 3347 C CA . ALA B 1 97 ? 3.576 21.312 0.955 1 98.81 97 ALA B CA 1
ATOM 3348 C C . ALA B 1 97 ? 4.395 22.172 -0.002 1 98.81 97 ALA B C 1
ATOM 3350 O O . ALA B 1 97 ? 5.586 21.938 -0.203 1 98.81 97 ALA B O 1
ATOM 3351 N N . PHE B 1 98 ? 3.775 23.141 -0.628 1 98.5 98 PHE B N 1
ATOM 3352 C CA . PHE B 1 98 ? 4.422 23.859 -1.726 1 98.5 98 PHE B CA 1
ATOM 3353 C C . PHE B 1 98 ? 5.633 24.641 -1.228 1 98.5 98 PHE B C 1
ATOM 3355 O O . PHE B 1 98 ? 6.738 24.469 -1.742 1 98.5 98 PHE B O 1
ATOM 3362 N N . PRO B 1 99 ? 5.523 25.469 -0.192 1 98.19 99 PRO B N 1
ATOM 3363 C CA . PRO B 1 99 ? 6.73 26.156 0.292 1 98.19 99 PRO B CA 1
ATOM 3364 C C . PRO B 1 99 ? 7.723 25.188 0.94 1 98.19 99 PRO B C 1
ATOM 3366 O O . PRO B 1 99 ? 8.914 25.5 1.036 1 98.19 99 PRO B O 1
ATOM 3369 N N . THR B 1 100 ? 7.242 24.047 1.521 1 97.94 100 THR B N 1
ATOM 3370 C CA . THR B 1 100 ? 8.125 23.047 2.102 1 97.94 100 THR B CA 1
ATOM 3371 C C . THR B 1 100 ? 9.047 22.453 1.037 1 97.94 100 THR B C 1
ATOM 3373 O O . THR B 1 100 ? 10.227 22.188 1.299 1 97.94 100 THR B O 1
ATOM 3376 N N . PHE B 1 101 ? 8.562 22.266 -0.258 1 97.44 101 PHE B N 1
ATOM 3377 C CA . PHE B 1 101 ? 9.289 21.453 -1.229 1 97.44 101 PHE B CA 1
ATOM 3378 C C . PHE B 1 101 ? 9.836 22.328 -2.357 1 97.44 101 PHE B C 1
ATOM 3380 O O . PHE B 1 101 ? 10.758 21.922 -3.068 1 97.44 101 PHE B O 1
ATOM 3387 N N . MET B 1 102 ? 9.273 23.578 -2.52 1 96.94 102 MET B N 1
ATOM 3388 C CA . MET B 1 102 ? 9.656 24.391 -3.664 1 96.94 102 MET B CA 1
ATOM 3389 C C . MET B 1 102 ? 10.242 25.734 -3.205 1 96.94 102 MET B C 1
ATOM 3391 O O . MET B 1 102 ? 10.008 26.156 -2.072 1 96.94 102 MET B O 1
ATOM 3395 N N . GLY B 1 103 ? 11.008 26.375 -4.07 1 96.75 103 GLY B N 1
ATOM 3396 C CA . GLY B 1 103 ? 11.562 27.703 -3.803 1 96.75 103 GLY B CA 1
ATOM 3397 C C . GLY B 1 103 ? 10.516 28.797 -3.814 1 96.75 103 GLY B C 1
ATOM 3398 O O . GLY B 1 103 ? 9.453 28.641 -4.426 1 96.75 103 GLY B O 1
ATOM 3399 N N . ASN B 1 104 ? 10.859 29.844 -3.123 1 97.19 104 ASN B N 1
ATOM 3400 C CA . ASN B 1 104 ? 9.977 30.984 -2.979 1 97.19 104 ASN B CA 1
ATOM 3401 C C . ASN B 1 104 ? 9.977 31.859 -4.234 1 97.19 104 ASN B C 1
ATOM 3403 O O . ASN B 1 104 ? 10.875 32.688 -4.426 1 97.19 104 ASN B O 1
ATOM 3407 N N . THR B 1 105 ? 9.039 31.672 -5.133 1 97.75 105 THR B N 1
ATOM 3408 C CA . THR B 1 105 ? 8.797 32.469 -6.32 1 97.75 105 THR B CA 1
ATOM 3409 C C . THR B 1 105 ? 7.316 32.844 -6.449 1 97.75 105 THR B C 1
ATOM 3411 O O . THR B 1 105 ? 6.477 32.25 -5.77 1 97.75 105 THR B O 1
ATOM 3414 N N . VAL B 1 106 ? 7.023 33.812 -7.266 1 98 106 VAL B N 1
ATOM 3415 C CA . VAL B 1 106 ? 5.637 34.188 -7.527 1 98 106 VAL B CA 1
ATOM 3416 C C . VAL B 1 106 ? 4.902 33 -8.172 1 98 106 VAL B C 1
ATOM 3418 O O . VAL B 1 106 ? 3.723 32.781 -7.898 1 98 106 VAL B O 1
ATOM 3421 N N . TRP B 1 107 ? 5.621 32.219 -8.961 1 97.81 107 TRP B N 1
ATOM 3422 C CA . TRP B 1 107 ? 5.031 31.062 -9.656 1 97.81 107 TRP B CA 1
ATOM 3423 C C . TRP B 1 107 ? 4.652 29.969 -8.664 1 97.81 107 TRP B C 1
ATOM 3425 O O . TRP B 1 107 ? 3.652 29.266 -8.852 1 97.81 107 TRP B O 1
ATOM 3435 N N . MET B 1 108 ? 5.461 29.812 -7.648 1 98.25 108 MET B N 1
ATOM 3436 C CA . MET B 1 108 ? 5.141 28.844 -6.605 1 98.25 108 MET B CA 1
ATOM 3437 C C . MET B 1 108 ? 3.836 29.203 -5.906 1 98.25 108 MET B C 1
ATOM 3439 O O . MET B 1 108 ? 2.975 28.344 -5.707 1 98.25 108 MET B O 1
ATOM 3443 N N . TRP B 1 109 ? 3.643 30.438 -5.617 1 98.5 109 TRP B N 1
ATOM 3444 C CA . TRP B 1 109 ? 2.439 30.891 -4.922 1 98.5 109 TRP B CA 1
ATOM 3445 C C . TRP B 1 109 ? 1.214 30.766 -5.82 1 98.5 109 TRP B C 1
ATOM 3447 O O . TRP B 1 109 ? 0.129 30.406 -5.355 1 98.5 109 TRP B O 1
ATOM 3457 N N . LEU B 1 110 ? 1.34 31.078 -7.121 1 98.56 110 LEU B N 1
ATOM 3458 C CA . LEU B 1 110 ? 0.243 30.922 -8.07 1 98.56 110 LEU B CA 1
ATOM 3459 C C . LEU B 1 110 ? -0.121 29.453 -8.25 1 98.56 110 LEU B C 1
ATOM 3461 O O . LEU B 1 110 ? -1.302 29.109 -8.328 1 98.56 110 LEU B O 1
ATOM 3465 N N . ALA B 1 111 ? 0.899 28.625 -8.328 1 98.62 111 ALA B N 1
ATOM 3466 C CA . ALA B 1 111 ? 0.669 27.188 -8.43 1 98.62 111 ALA B CA 1
ATOM 3467 C C . ALA B 1 111 ? -0.016 26.656 -7.172 1 98.62 111 ALA B C 1
ATOM 3469 O O . ALA B 1 111 ? -0.881 25.781 -7.25 1 98.62 111 ALA B O 1
ATOM 3470 N N . LEU B 1 112 ? 0.433 27.156 -6.004 1 98.75 112 LEU B N 1
ATOM 3471 C CA . LEU B 1 112 ? -0.187 26.781 -4.738 1 98.75 112 LEU B CA 1
ATOM 3472 C C . LEU B 1 112 ? -1.673 27.125 -4.738 1 98.75 112 LEU B C 1
ATOM 3474 O O . LEU B 1 112 ? -2.506 26.312 -4.355 1 98.75 112 LEU B O 1
ATOM 3478 N N . ALA B 1 113 ? -2.018 28.297 -5.203 1 98.88 113 ALA B N 1
ATOM 3479 C CA . ALA B 1 113 ? -3.412 28.719 -5.27 1 98.88 113 ALA B CA 1
ATOM 3480 C C . ALA B 1 113 ? -4.211 27.844 -6.23 1 98.88 113 ALA B C 1
ATOM 3482 O O . ALA B 1 113 ? -5.32 27.406 -5.91 1 98.88 113 ALA B O 1
ATOM 3483 N N . LEU B 1 114 ? -3.619 27.562 -7.371 1 98.75 114 LEU B N 1
ATOM 3484 C CA . LEU B 1 114 ? -4.285 26.75 -8.367 1 98.75 114 LEU B CA 1
ATOM 3485 C C . LEU B 1 114 ? -4.512 25.328 -7.848 1 98.75 114 LEU B C 1
ATOM 3487 O O . LEU B 1 114 ? -5.598 24.766 -8 1 98.75 114 LEU B O 1
ATOM 3491 N N . CYS B 1 115 ? -3.506 24.766 -7.266 1 98.81 115 CYS B N 1
ATOM 3492 C CA . CYS B 1 115 ? -3.598 23.406 -6.746 1 98.81 115 CYS B CA 1
ATOM 3493 C C . CYS B 1 115 ? -4.602 23.328 -5.605 1 98.81 115 CYS B C 1
ATOM 3495 O O . CYS B 1 115 ? -5.371 22.375 -5.512 1 98.81 115 CYS B O 1
ATOM 3497 N N . SER B 1 116 ? -4.57 24.297 -4.711 1 98.88 116 SER B N 1
ATOM 3498 C CA . SER B 1 116 ? -5.539 24.344 -3.619 1 98.88 116 SER B CA 1
ATOM 3499 C C . SER B 1 116 ? -6.969 24.391 -4.145 1 98.88 116 SER B C 1
ATOM 3501 O O . SER B 1 116 ? -7.84 23.672 -3.652 1 98.88 116 SER B O 1
ATOM 3503 N N . ALA B 1 117 ? -7.238 25.203 -5.121 1 98.69 117 ALA B N 1
ATOM 3504 C CA . ALA B 1 117 ? -8.555 25.266 -5.75 1 98.69 117 ALA B CA 1
ATOM 3505 C C . ALA B 1 117 ? -8.93 23.938 -6.383 1 98.69 117 ALA B C 1
ATOM 3507 O O . ALA B 1 117 ? -10.055 23.469 -6.227 1 98.69 117 ALA B O 1
ATOM 3508 N N . LEU B 1 118 ? -7.992 23.391 -7.074 1 98.56 118 LEU B N 1
ATOM 3509 C CA . LEU B 1 118 ? -8.18 22.125 -7.781 1 98.56 118 LEU B CA 1
ATOM 3510 C C . LEU B 1 118 ? -8.641 21.031 -6.828 1 98.56 118 LEU B C 1
ATOM 3512 O O . LEU B 1 118 ? -9.492 20.219 -7.172 1 98.56 118 LEU B O 1
ATOM 3516 N N . THR B 1 119 ? -8.086 20.969 -5.613 1 98.62 119 THR B N 1
ATOM 3517 C CA . THR B 1 119 ? -8.406 19.891 -4.68 1 98.62 119 THR B CA 1
ATOM 3518 C C . THR B 1 119 ? -9.891 19.922 -4.316 1 98.62 119 THR B C 1
ATOM 3520 O O . THR B 1 119 ? -10.469 18.875 -3.986 1 98.62 119 THR B O 1
ATOM 3523 N N . THR B 1 120 ? -10.539 21.078 -4.402 1 97.75 120 THR B N 1
ATOM 3524 C CA . THR B 1 120 ? -11.93 21.219 -4 1 97.75 120 THR B CA 1
ATOM 3525 C C . THR B 1 120 ? -12.844 20.438 -4.941 1 97.75 120 THR B C 1
ATOM 3527 O O . THR B 1 120 ? -13.656 19.625 -4.496 1 97.75 120 THR B O 1
ATOM 3530 N N . TRP B 1 121 ? -12.758 20.578 -6.254 1 95.81 121 TRP B N 1
ATOM 3531 C CA . TRP B 1 121 ? -13.656 19.844 -7.137 1 95.81 121 TRP B CA 1
ATOM 3532 C C . TRP B 1 121 ? -13.117 18.438 -7.414 1 95.81 121 TRP B C 1
ATOM 3534 O O . TRP B 1 121 ? -13.883 17.531 -7.738 1 95.81 121 TRP B O 1
ATOM 3544 N N . VAL B 1 122 ? -11.789 18.234 -7.27 1 97.5 122 VAL B N 1
ATOM 3545 C CA . VAL B 1 122 ? -11.234 16.891 -7.395 1 97.5 122 VAL B CA 1
ATOM 3546 C C . VAL B 1 122 ? -11.758 16.016 -6.258 1 97.5 122 VAL B C 1
ATOM 3548 O O . VAL B 1 122 ? -12.039 14.828 -6.461 1 97.5 122 VAL B O 1
ATOM 3551 N N . ARG B 1 123 ? -11.828 16.578 -5.055 1 97.12 123 ARG B N 1
ATOM 3552 C CA . ARG B 1 123 ? -12.43 15.844 -3.941 1 97.12 123 ARG B CA 1
ATOM 3553 C C . ARG B 1 123 ? -13.844 15.391 -4.285 1 97.12 123 ARG B C 1
ATOM 3555 O O . ARG B 1 123 ? -14.211 14.242 -4.043 1 97.12 123 ARG B O 1
ATOM 3562 N N . ALA B 1 124 ? -14.664 16.312 -4.809 1 94.94 124 ALA B N 1
ATOM 3563 C CA . ALA B 1 124 ? -16.016 15.969 -5.219 1 94.94 124 ALA B CA 1
ATOM 3564 C C . ALA B 1 124 ? -16.016 14.836 -6.246 1 94.94 124 ALA B C 1
ATOM 3566 O O . ALA B 1 124 ? -16.828 13.914 -6.168 1 94.94 124 ALA B O 1
ATOM 3567 N N . GLY B 1 125 ? -15.141 14.914 -7.246 1 95.88 125 GLY B N 1
ATOM 3568 C CA . GLY B 1 125 ? -15.023 13.875 -8.258 1 95.88 125 GLY B CA 1
ATOM 3569 C C . GLY B 1 125 ? -14.656 12.516 -7.68 1 95.88 125 GLY B C 1
ATOM 3570 O O . GLY B 1 125 ? -15.289 11.508 -8 1 95.88 125 GLY B O 1
ATOM 3571 N N . PHE B 1 126 ? -13.602 12.453 -6.852 1 96.44 126 PHE B N 1
ATOM 3572 C CA . PHE B 1 126 ? -13.172 11.203 -6.23 1 96.44 126 PHE B CA 1
ATOM 3573 C C . PHE B 1 126 ? -14.273 10.625 -5.348 1 96.44 126 PHE B C 1
ATOM 3575 O O . PHE B 1 126 ? -14.492 9.414 -5.324 1 96.44 126 PHE B O 1
ATOM 3582 N N . ASN B 1 127 ? -14.977 11.484 -4.562 1 94.69 127 ASN B N 1
ATOM 3583 C CA . ASN B 1 127 ? -16.047 11.016 -3.701 1 94.69 127 ASN B CA 1
ATOM 3584 C C . ASN B 1 127 ? -17.203 10.422 -4.512 1 94.69 127 ASN B C 1
ATOM 3586 O O . ASN B 1 127 ? -17.828 9.445 -4.09 1 94.69 127 ASN B O 1
ATOM 3590 N N . ASN B 1 128 ? -17.531 11 -5.707 1 93.69 128 ASN B N 1
ATOM 3591 C CA . ASN B 1 128 ? -18.547 10.445 -6.582 1 93.69 128 ASN B CA 1
ATOM 3592 C C . ASN B 1 128 ? -18.172 9.055 -7.074 1 93.69 128 ASN B C 1
ATOM 3594 O O . ASN B 1 128 ? -19.016 8.156 -7.121 1 93.69 128 ASN B O 1
ATOM 3598 N N . VAL B 1 129 ? -16.938 8.906 -7.379 1 93.25 129 VAL B N 1
ATOM 3599 C CA . VAL B 1 129 ? -16.453 7.637 -7.898 1 93.25 129 VAL B CA 1
ATOM 3600 C C . VAL B 1 129 ? -16.453 6.586 -6.793 1 93.25 129 VAL B C 1
ATOM 3602 O O . VAL B 1 129 ? -16.734 5.414 -7.043 1 93.25 129 VAL B O 1
ATOM 3605 N N . MET B 1 130 ? -16.172 6.934 -5.57 1 95.38 130 MET B N 1
ATOM 3606 C CA . MET B 1 130 ? -15.945 5.996 -4.477 1 95.38 130 MET B CA 1
ATOM 3607 C C . MET B 1 130 ? -17.234 5.734 -3.701 1 95.38 130 MET B C 1
ATOM 3609 O O . MET B 1 130 ? -17.312 4.781 -2.922 1 95.38 130 MET B O 1
ATOM 3613 N N . ALA B 1 131 ? -18.266 6.5 -3.973 1 91.56 131 ALA B N 1
ATOM 3614 C CA . ALA B 1 131 ? -19.531 6.406 -3.252 1 91.56 131 ALA B CA 1
ATOM 3615 C C . ALA B 1 131 ? -20.094 4.988 -3.312 1 91.56 131 ALA B C 1
ATOM 3617 O O . ALA B 1 131 ? -20.547 4.445 -2.299 1 91.56 131 ALA B O 1
ATOM 3618 N N . PRO B 1 132 ? -20.047 4.273 -4.52 1 90.94 132 PRO B N 1
ATOM 3619 C CA . PRO B 1 132 ? -20.578 2.914 -4.578 1 90.94 132 PRO B CA 1
ATOM 3620 C C . PRO B 1 132 ? -19.797 1.927 -3.723 1 90.94 132 PRO B C 1
ATOM 3622 O O . PRO B 1 132 ? -20.312 0.866 -3.359 1 90.94 132 PRO B O 1
ATOM 3625 N N . TRP B 1 133 ? -18.594 2.268 -3.414 1 93.44 133 TRP B N 1
ATOM 3626 C CA . TRP B 1 133 ? -17.75 1.399 -2.598 1 93.44 133 TRP B CA 1
ATOM 3627 C C . TRP B 1 133 ? -17.906 1.733 -1.117 1 93.44 133 TRP B C 1
ATOM 3629 O O . TRP B 1 133 ? -17.25 1.119 -0.268 1 93.44 133 TRP B O 1
ATOM 3639 N N . LYS B 1 134 ? -18.641 2.84 -0.759 1 93 134 LYS B N 1
ATOM 3640 C CA . LYS B 1 134 ? -19 3.242 0.599 1 93 134 LYS B CA 1
ATOM 3641 C C . LYS B 1 134 ? -17.781 3.762 1.354 1 93 134 LYS B C 1
ATOM 3643 O O . LYS B 1 134 ? -17.641 3.521 2.555 1 93 134 LYS B O 1
ATOM 3648 N N . VAL B 1 135 ? -16.891 4.336 0.655 1 94.88 135 VAL B N 1
ATOM 3649 C CA . VAL B 1 135 ? -15.758 5.027 1.264 1 94.88 135 VAL B CA 1
ATOM 3650 C C . VAL B 1 135 ? -15.633 6.434 0.675 1 94.88 135 VAL B C 1
ATOM 3652 O O . VAL B 1 135 ? -16.328 6.777 -0.279 1 94.88 135 VAL B O 1
ATOM 3655 N N . ASN B 1 136 ? -14.852 7.328 1.321 1 94.31 136 ASN B N 1
ATOM 3656 C CA . ASN B 1 136 ? -14.586 8.664 0.793 1 94.31 136 ASN B CA 1
ATOM 3657 C C . ASN B 1 136 ? -13.109 8.852 0.473 1 94.31 136 ASN B C 1
ATOM 3659 O O . ASN B 1 136 ? -12.305 7.926 0.642 1 94.31 136 ASN B O 1
ATOM 3663 N N . SER B 1 137 ? -12.727 10.039 -0.008 1 97.06 137 SER B N 1
ATOM 3664 C CA . SER B 1 137 ? -11.422 10.227 -0.633 1 97.06 137 SER B CA 1
ATOM 3665 C C . SER B 1 137 ? -10.391 10.727 0.373 1 97.06 137 SER B C 1
ATOM 3667 O O . SER B 1 137 ? -9.203 10.828 0.06 1 97.06 137 SER B O 1
ATOM 3669 N N . PHE B 1 138 ? -10.734 11.031 1.596 1 97.25 138 PHE B N 1
ATOM 3670 C CA . PHE B 1 138 ? -9.812 11.547 2.602 1 97.25 138 PHE B CA 1
ATOM 3671 C C . PHE B 1 138 ? -8.992 12.703 2.045 1 97.25 138 PHE B C 1
ATOM 3673 O O . PHE B 1 138 ? -9.531 13.602 1.407 1 97.25 138 PHE B O 1
ATOM 3680 N N . THR B 1 139 ? -7.746 12.68 2.309 1 98.44 139 THR B N 1
ATOM 3681 C CA . THR B 1 139 ? -6.844 13.727 1.834 1 98.44 139 THR B CA 1
ATOM 3682 C C . THR B 1 139 ? -6.25 13.352 0.479 1 98.44 139 THR B C 1
ATOM 3684 O O . THR B 1 139 ? -5.309 14 0.011 1 98.44 139 THR B O 1
ATOM 3687 N N . PHE B 1 140 ? -6.766 12.359 -0.263 1 98.62 140 PHE B N 1
ATOM 3688 C CA . PHE B 1 140 ? -6.152 11.891 -1.502 1 98.62 140 PHE B CA 1
ATOM 3689 C C . PHE B 1 140 ? -6.211 12.977 -2.576 1 98.62 140 PHE B C 1
ATOM 3691 O O . PHE B 1 140 ? -5.316 13.062 -3.42 1 98.62 140 PHE B O 1
ATOM 3698 N N . PRO B 1 141 ? -7.262 13.883 -2.639 1 98.75 141 PRO B N 1
ATOM 3699 C CA . PRO B 1 141 ? -7.199 15.008 -3.576 1 98.75 141 PRO B CA 1
ATOM 3700 C C . PRO B 1 141 ? -5.949 15.859 -3.393 1 98.75 141 PRO B C 1
ATOM 3702 O O . PRO B 1 141 ? -5.312 16.25 -4.375 1 98.75 141 PRO B O 1
ATOM 3705 N N . PHE B 1 142 ? -5.594 16.125 -2.205 1 98.88 142 PHE B N 1
ATOM 3706 C CA . PHE B 1 142 ? -4.34 16.797 -1.892 1 98.88 142 PHE B CA 1
ATOM 3707 C C . PHE B 1 142 ? -3.148 15.984 -2.393 1 98.88 142 PHE B C 1
ATOM 3709 O O . PHE B 1 142 ? -2.262 16.531 -3.059 1 98.88 142 PHE B O 1
ATOM 3716 N N . VAL B 1 143 ? -3.096 14.68 -2.074 1 98.88 143 VAL B N 1
ATOM 3717 C CA . VAL B 1 143 ? -1.987 13.797 -2.42 1 98.88 143 VAL B CA 1
ATOM 3718 C C . VAL B 1 143 ? -1.819 13.75 -3.938 1 98.88 143 VAL B C 1
ATOM 3720 O O . VAL B 1 143 ? -0.74 14.039 -4.461 1 98.88 143 VAL B O 1
ATOM 3723 N N . PHE B 1 144 ? -2.912 13.492 -4.637 1 98.44 144 PHE B N 1
ATOM 3724 C CA . PHE B 1 144 ? -2.883 13.305 -6.082 1 98.44 144 PHE B CA 1
ATOM 3725 C C . PHE B 1 144 ? -2.492 14.602 -6.789 1 98.44 144 PHE B C 1
ATOM 3727 O O . PHE B 1 144 ? -1.583 14.609 -7.621 1 98.44 144 PHE B O 1
ATOM 3734 N N . CYS B 1 145 ? -3.121 15.719 -6.43 1 98.44 145 CYS B N 1
ATOM 3735 C CA . CYS B 1 145 ? -2.852 17 -7.082 1 98.44 145 CYS B CA 1
ATOM 3736 C C . CYS B 1 145 ? -1.436 17.469 -6.785 1 98.44 145 CYS B C 1
ATOM 3738 O O . CYS B 1 145 ? -0.726 17.922 -7.684 1 98.44 145 CYS B O 1
ATOM 3740 N N . THR B 1 146 ? -1.003 17.359 -5.559 1 98.69 146 THR B N 1
ATOM 3741 C CA . THR B 1 146 ? 0.323 17.812 -5.168 1 98.69 146 THR B CA 1
ATOM 3742 C C . THR B 1 146 ? 1.408 16.969 -5.832 1 98.69 146 THR B C 1
AT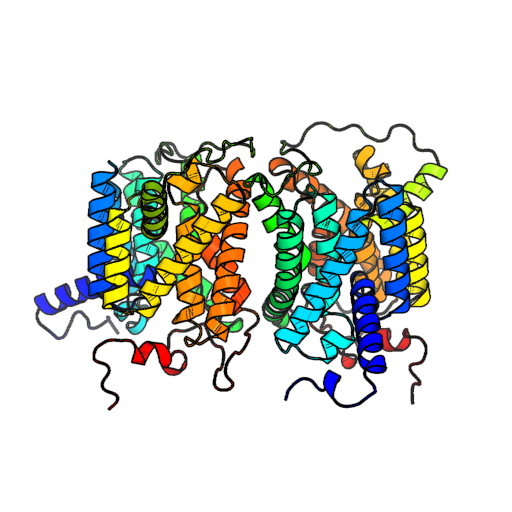OM 3744 O O . THR B 1 146 ? 2.436 17.5 -6.266 1 98.69 146 THR B O 1
ATOM 3747 N N . TRP B 1 147 ? 1.216 15.641 -5.93 1 98.31 147 TRP B N 1
ATOM 3748 C CA . TRP B 1 147 ? 2.156 14.789 -6.656 1 98.31 147 TRP B CA 1
ATOM 3749 C C . TRP B 1 147 ? 2.359 15.297 -8.078 1 98.31 147 TRP B C 1
ATOM 3751 O O . TRP B 1 147 ? 3.494 15.398 -8.555 1 98.31 147 TRP B O 1
ATOM 3761 N N . MET B 1 148 ? 1.267 15.656 -8.781 1 96.38 148 MET B N 1
ATOM 3762 C CA . MET B 1 148 ? 1.348 16.109 -10.164 1 96.38 148 MET B CA 1
ATOM 3763 C C . MET B 1 148 ? 2.123 17.422 -10.258 1 96.38 148 MET B C 1
ATOM 3765 O O . MET B 1 148 ? 2.965 17.594 -11.148 1 96.38 148 MET B O 1
ATOM 3769 N N . PHE B 1 149 ? 1.894 18.281 -9.32 1 97.31 149 PHE B N 1
ATOM 3770 C CA . PHE B 1 149 ? 2.557 19.578 -9.367 1 97.31 149 PHE B CA 1
ATOM 3771 C C . PHE B 1 149 ? 4.023 19.453 -8.977 1 97.31 149 PHE B C 1
ATOM 3773 O O . PHE B 1 149 ? 4.879 20.156 -9.508 1 97.31 149 PHE B O 1
ATOM 3780 N N . LEU B 1 150 ? 4.344 18.594 -7.957 1 97.06 150 LEU B N 1
ATOM 3781 C CA . LEU B 1 150 ? 5.738 18.375 -7.586 1 97.06 150 LEU B CA 1
ATOM 3782 C C . LEU B 1 150 ? 6.523 17.766 -8.734 1 97.06 150 LEU B C 1
ATOM 3784 O O . LEU B 1 150 ? 7.664 18.156 -9 1 97.06 150 LEU B O 1
ATOM 3788 N N . LEU B 1 151 ? 5.934 16.812 -9.438 1 95.38 151 LEU B N 1
ATOM 3789 C CA . LEU B 1 151 ? 6.57 16.219 -10.609 1 95.38 151 LEU B CA 1
ATOM 3790 C C . LEU B 1 151 ? 6.758 17.25 -11.719 1 95.38 151 LEU B C 1
ATOM 3792 O O . LEU B 1 151 ? 7.812 17.297 -12.352 1 95.38 151 LEU B O 1
ATOM 3796 N N . ALA B 1 152 ? 5.742 18.078 -11.961 1 94.44 152 ALA B N 1
ATOM 3797 C CA . ALA B 1 152 ? 5.816 19.141 -12.977 1 94.44 152 ALA B CA 1
ATOM 3798 C C . ALA B 1 152 ? 6.93 20.125 -12.656 1 94.44 152 ALA B C 1
ATOM 3800 O O . ALA B 1 152 ? 7.578 20.656 -13.562 1 94.44 152 ALA B O 1
ATOM 3801 N N . ALA B 1 153 ? 7.098 20.391 -11.391 1 95.25 153 ALA B N 1
ATOM 3802 C CA . ALA B 1 153 ? 8.117 21.344 -10.961 1 95.25 153 ALA B CA 1
ATOM 3803 C C . ALA B 1 153 ? 9.5 20.922 -11.43 1 95.25 153 ALA B C 1
ATOM 3805 O O . ALA B 1 153 ? 10.352 21.75 -11.727 1 95.25 153 ALA B O 1
ATOM 3806 N N . ARG B 1 154 ? 9.734 19.641 -11.539 1 92.69 154 ARG B N 1
ATOM 3807 C CA . ARG B 1 154 ? 11.031 19.125 -11.977 1 92.69 154 ARG B CA 1
ATOM 3808 C C . ARG B 1 154 ? 11.266 19.438 -13.453 1 92.69 154 ARG B C 1
ATOM 3810 O O . ARG B 1 154 ? 12.406 19.375 -13.93 1 92.69 154 ARG B O 1
ATOM 3817 N N . ALA B 1 155 ? 10.266 19.875 -14.141 1 92.56 155 ALA B N 1
ATOM 3818 C CA . ALA B 1 155 ? 10.383 20.188 -15.562 1 92.56 155 ALA B CA 1
ATOM 3819 C C . ALA B 1 155 ? 10.289 21.688 -15.812 1 92.56 155 ALA B C 1
ATOM 3821 O O . ALA B 1 155 ? 10.18 22.125 -16.969 1 92.56 155 ALA B O 1
ATOM 3822 N N . MET B 1 156 ? 10.289 22.438 -14.695 1 94.06 156 MET B N 1
ATOM 3823 C CA . MET B 1 156 ? 10.055 23.875 -14.836 1 94.06 156 MET B CA 1
ATOM 3824 C C . MET B 1 156 ? 10.961 24.656 -13.898 1 94.06 156 MET B C 1
ATOM 3826 O O . MET B 1 156 ? 10.734 24.703 -12.688 1 94.06 156 MET B O 1
ATOM 3830 N N . HIS B 1 157 ? 11.828 25.484 -14.344 1 91.81 157 HIS B N 1
ATOM 3831 C CA . HIS B 1 157 ? 12.766 26.25 -13.531 1 91.81 157 HIS B CA 1
ATOM 3832 C C . HIS B 1 157 ? 12.047 27.328 -12.719 1 91.81 157 HIS B C 1
ATOM 3834 O O . HIS B 1 157 ? 12.562 27.781 -11.695 1 91.81 157 HIS B O 1
ATOM 3840 N N . GLY B 1 158 ? 10.836 27.672 -13.148 1 94.62 158 GLY B N 1
ATOM 3841 C CA . GLY B 1 158 ? 10.047 28.641 -12.422 1 94.62 158 GLY B CA 1
ATOM 3842 C C . GLY B 1 158 ? 9.531 28.125 -11.094 1 94.62 158 GLY B C 1
ATOM 3843 O O . GLY B 1 158 ? 9.109 28.906 -10.234 1 94.62 158 GLY B O 1
ATOM 3844 N N . LEU B 1 159 ? 9.531 26.875 -10.891 1 95.75 159 LEU B N 1
ATOM 3845 C CA . LEU B 1 159 ? 9.172 26.188 -9.664 1 95.75 159 LEU B CA 1
ATOM 3846 C C . LEU B 1 159 ? 10.367 25.422 -9.102 1 95.75 159 LEU B C 1
ATOM 3848 O O . LEU B 1 159 ? 10.422 24.188 -9.18 1 95.75 159 LEU B O 1
ATOM 3852 N N . PRO B 1 160 ? 11.266 26.156 -8.523 1 95.25 160 PRO B N 1
ATOM 3853 C CA . PRO B 1 160 ? 12.516 25.516 -8.102 1 95.25 160 PRO B CA 1
ATOM 3854 C C . PRO B 1 160 ? 12.281 24.391 -7.102 1 95.25 160 PRO B C 1
ATOM 3856 O O . PRO B 1 160 ? 11.562 24.562 -6.113 1 95.25 160 PRO B O 1
ATOM 3859 N N . THR B 1 161 ? 12.922 23.203 -7.285 1 93.25 161 THR B N 1
ATOM 3860 C CA . THR B 1 161 ? 12.766 22 -6.469 1 93.25 161 THR B CA 1
ATOM 3861 C C . THR B 1 161 ? 13.875 21.906 -5.426 1 93.25 161 THR B C 1
ATOM 3863 O O . THR B 1 161 ? 14.359 20.812 -5.121 1 93.25 161 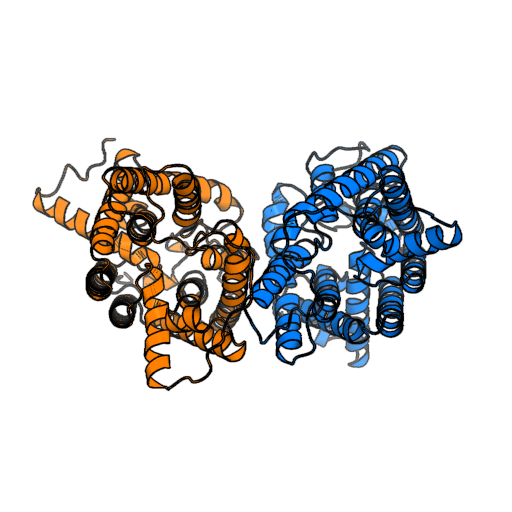THR B O 1
ATOM 3866 N N . THR B 1 162 ? 14.289 23.031 -4.945 1 86.69 162 THR B N 1
ATOM 3867 C CA . THR B 1 162 ? 15.492 23.156 -4.129 1 86.69 162 THR B CA 1
ATOM 3868 C C . THR B 1 162 ? 15.336 22.391 -2.816 1 86.69 162 THR B C 1
ATOM 3870 O O . THR B 1 162 ? 16.328 21.969 -2.221 1 86.69 162 THR B O 1
ATOM 3873 N N . HIS B 1 163 ? 14.109 22.062 -2.393 1 90.19 163 HIS B N 1
ATOM 3874 C CA . HIS B 1 163 ? 13.922 21.438 -1.095 1 90.19 163 HIS B CA 1
ATOM 3875 C C . HIS B 1 163 ? 13.391 20.016 -1.25 1 90.19 163 HIS B C 1
ATOM 3877 O O . HIS B 1 163 ? 13.055 19.359 -0.259 1 90.19 163 HIS B O 1
ATOM 3883 N N . MET B 1 164 ? 13.297 19.578 -2.475 1 91.12 164 MET B N 1
ATOM 3884 C CA . MET B 1 164 ? 12.883 18.219 -2.756 1 91.12 164 MET B CA 1
ATOM 3885 C C . MET B 1 164 ? 14.07 17.266 -2.73 1 91.12 164 MET B C 1
ATOM 3887 O O . MET B 1 164 ? 15.203 17.672 -3.01 1 91.12 164 MET B O 1
ATOM 3891 N N . ALA B 1 165 ? 13.812 15.977 -2.363 1 90.25 165 ALA B N 1
ATOM 3892 C CA . ALA B 1 165 ? 14.859 14.961 -2.455 1 90.25 165 ALA B CA 1
ATOM 3893 C C . ALA B 1 165 ? 15.305 14.766 -3.9 1 90.25 165 ALA B C 1
ATOM 3895 O O . ALA B 1 165 ? 14.492 14.844 -4.824 1 90.25 165 ALA B O 1
ATOM 3896 N N . ASP B 1 166 ? 16.578 14.523 -4.148 1 91.31 166 ASP B N 1
ATOM 3897 C CA . ASP B 1 166 ? 17.078 14.18 -5.48 1 91.31 166 ASP B CA 1
ATOM 3898 C C . ASP B 1 166 ? 16.578 12.805 -5.914 1 91.31 166 ASP B C 1
ATOM 3900 O O . ASP B 1 166 ? 16.531 11.875 -5.109 1 91.31 166 ASP B O 1
ATOM 3904 N N . PRO B 1 167 ? 16.141 12.766 -7.152 1 91 167 PRO B N 1
ATOM 3905 C CA . PRO B 1 167 ? 15.836 11.422 -7.656 1 91 167 PRO B CA 1
ATOM 3906 C C . PRO B 1 167 ? 17.031 10.469 -7.543 1 91 167 PRO B C 1
ATOM 3908 O O . PRO B 1 167 ? 18.156 10.859 -7.828 1 91 167 PRO B O 1
ATOM 3911 N N . ALA B 1 168 ? 16.875 9.297 -7.082 1 91.12 168 ALA B N 1
ATOM 3912 C CA . ALA B 1 168 ? 17.906 8.289 -6.906 1 91.12 168 ALA B CA 1
ATOM 3913 C C . ALA B 1 168 ? 17.312 6.891 -6.805 1 91.12 168 ALA B C 1
ATOM 3915 O O . ALA B 1 168 ? 16.172 6.727 -6.371 1 91.12 168 ALA B O 1
ATOM 3916 N N . LEU B 1 169 ? 18.109 5.941 -7.297 1 87.06 169 LEU B N 1
ATOM 3917 C CA . LEU B 1 169 ? 17.734 4.562 -7.012 1 87.06 169 LEU B CA 1
ATOM 3918 C C . LEU B 1 169 ? 17.859 4.258 -5.523 1 87.06 169 LEU B C 1
ATOM 3920 O O . LEU B 1 169 ? 18.703 4.836 -4.836 1 87.06 169 LEU B O 1
ATOM 3924 N N . PRO B 1 170 ? 16.938 3.404 -4.992 1 84.56 170 PRO B N 1
ATOM 3925 C CA . PRO B 1 170 ? 17.109 3 -3.596 1 84.56 170 PRO B CA 1
ATOM 3926 C C . PRO B 1 170 ? 18.516 2.523 -3.277 1 84.56 170 PRO B C 1
ATOM 3928 O O . PRO B 1 170 ? 19.125 1.811 -4.078 1 84.56 170 PRO B O 1
ATOM 3931 N N . ALA B 1 171 ? 19.062 3.074 -2.15 1 83 171 ALA B N 1
ATOM 3932 C CA . ALA B 1 171 ? 20.453 2.797 -1.796 1 83 171 ALA B CA 1
ATOM 3933 C C . ALA B 1 171 ? 20.594 2.533 -0.3 1 83 171 ALA B C 1
ATOM 3935 O O . ALA B 1 171 ? 19.609 2.58 0.441 1 83 171 ALA B O 1
ATOM 3936 N N . ALA B 1 172 ? 21.75 2.166 0.048 1 81 172 ALA B N 1
ATOM 3937 C CA . ALA B 1 172 ? 22.062 1.889 1.447 1 81 172 ALA B CA 1
ATOM 3938 C C . ALA B 1 172 ? 21.781 3.109 2.322 1 81 172 ALA B C 1
ATOM 3940 O O . ALA B 1 172 ? 21.875 4.246 1.857 1 81 172 ALA B O 1
ATOM 3941 N N . PHE B 1 173 ? 21.359 2.877 3.557 1 84.81 173 PHE B N 1
ATOM 3942 C CA . PHE B 1 173 ? 21.094 3.93 4.531 1 84.81 173 PHE B CA 1
ATOM 3943 C C . PHE B 1 173 ? 21.656 3.562 5.895 1 84.81 173 PHE B C 1
ATOM 3945 O O . PHE B 1 173 ? 22.016 2.404 6.137 1 84.81 173 PHE B O 1
ATOM 3952 N N . SER B 1 174 ? 21.812 4.586 6.781 1 81.5 174 SER B N 1
ATOM 3953 C CA . SER B 1 174 ? 22.281 4.363 8.148 1 81.5 174 SER B CA 1
ATOM 3954 C C . SER B 1 174 ? 21.125 4.344 9.133 1 81.5 174 SER B C 1
ATOM 3956 O O . SER B 1 174 ? 20.219 5.18 9.055 1 81.5 174 SER B O 1
ATOM 3958 N N . SER B 1 175 ? 21.109 3.254 9.953 1 83.25 175 SER B N 1
ATOM 3959 C CA . SER B 1 175 ? 20.109 3.162 11.008 1 83.25 175 SER B CA 1
ATOM 3960 C C . SER B 1 175 ? 20.531 3.926 12.25 1 83.25 175 SER B C 1
ATOM 3962 O O . SER B 1 175 ? 21.672 4.383 12.344 1 83.25 175 SER B O 1
ATOM 3964 N N . LEU B 1 176 ? 19.562 4.066 13.117 1 80.12 176 LEU B N 1
ATOM 3965 C CA . LEU B 1 176 ? 19.844 4.75 14.375 1 80.12 176 LEU B CA 1
ATOM 3966 C C . LEU B 1 176 ? 20.766 3.916 15.25 1 80.12 176 LEU B C 1
ATOM 3968 O O . LEU B 1 176 ? 20.516 2.732 15.484 1 80.12 176 LEU B O 1
ATOM 3972 N N . GLU B 1 177 ? 21.844 4.289 15.609 1 74.94 177 GLU B N 1
ATOM 3973 C CA . GLU B 1 177 ? 22.781 3.527 16.422 1 74.94 177 GLU B CA 1
ATOM 3974 C C . GLU B 1 177 ? 22.5 3.715 17.906 1 74.94 177 GLU B C 1
ATOM 3976 O O . GLU B 1 177 ? 22.5 2.748 18.672 1 74.94 177 GLU B O 1
ATOM 3981 N N . SER B 1 178 ? 22.391 4.934 18.328 1 76.94 178 SER B N 1
ATOM 3982 C CA . SER B 1 178 ? 22.156 5.211 19.734 1 76.94 178 SER B CA 1
ATOM 3983 C C . SER B 1 178 ? 21.016 6.215 19.922 1 76.94 178 SER B C 1
ATOM 3985 O O . SER B 1 178 ? 20.984 7.262 19.281 1 76.94 178 SER B O 1
ATOM 3987 N N . ILE B 1 179 ? 20 5.555 20.703 1 79.5 179 ILE B N 1
ATOM 3988 C CA . ILE B 1 179 ? 18.844 6.438 20.906 1 79.5 179 ILE B CA 1
ATOM 3989 C C . ILE B 1 179 ? 18.672 6.73 22.391 1 79.5 179 ILE B C 1
ATOM 3991 O O . ILE B 1 179 ? 18.562 5.809 23.203 1 79.5 179 ILE B O 1
ATOM 3995 N N . ARG B 1 180 ? 18.859 8.039 22.781 1 77.69 180 ARG B N 1
ATOM 3996 C CA . ARG B 1 180 ? 18.516 8.461 24.125 1 77.69 180 ARG B CA 1
ATOM 3997 C C . ARG B 1 180 ? 17 8.625 24.297 1 77.69 180 ARG B C 1
ATOM 3999 O O . ARG B 1 180 ? 16.312 9.023 23.359 1 77.69 180 ARG B O 1
ATOM 4006 N N . PHE B 1 181 ? 16.516 8.391 25.406 1 79.56 181 PHE B N 1
ATOM 4007 C CA . PHE B 1 181 ? 15.086 8.461 25.719 1 79.56 181 PHE B CA 1
ATOM 4008 C C . PHE B 1 181 ? 14.508 9.812 25.328 1 79.56 181 PHE B C 1
ATOM 4010 O O . PHE B 1 181 ? 13.414 9.883 24.766 1 79.56 181 PHE B O 1
ATOM 4017 N N . GLY B 1 182 ? 15.117 10.93 25.828 1 84.88 182 GLY B N 1
ATOM 4018 C CA . GLY B 1 182 ? 14.664 12.266 25.469 1 84.88 182 GLY B CA 1
ATOM 4019 C C . GLY B 1 182 ? 14.5 12.461 23.969 1 84.88 182 GLY B C 1
ATOM 4020 O O . GLY B 1 182 ? 13.578 13.148 23.531 1 84.88 182 GLY B O 1
ATOM 4021 N N . ASP B 1 183 ? 15.219 11.859 23.25 1 91.75 183 ASP B N 1
ATOM 4022 C CA . ASP B 1 183 ? 15.156 11.938 21.797 1 91.75 183 ASP B CA 1
ATOM 4023 C C . ASP B 1 183 ? 13.922 11.219 21.266 1 91.75 183 ASP B C 1
ATOM 4025 O O . ASP B 1 183 ? 13.312 11.664 20.297 1 91.75 183 ASP B O 1
ATOM 4029 N N . LEU B 1 184 ? 13.578 10.203 21.984 1 94.25 184 LEU B N 1
ATOM 4030 C CA . LEU B 1 184 ? 12.422 9.438 21.547 1 94.25 184 LEU B CA 1
ATOM 4031 C C . LEU B 1 184 ? 11.141 10.258 21.672 1 94.25 184 LEU B C 1
ATOM 4033 O O . LEU B 1 184 ? 10.25 10.172 20.828 1 94.25 184 LEU B O 1
ATOM 4037 N N . ALA B 1 185 ? 11.047 10.977 22.75 1 96.5 185 ALA B N 1
ATOM 4038 C CA . ALA B 1 185 ? 9.883 11.836 22.953 1 96.5 185 ALA B CA 1
ATOM 4039 C C . ALA B 1 185 ? 9.797 12.898 21.859 1 96.5 185 ALA B C 1
ATOM 4041 O O . ALA B 1 185 ? 8.703 13.227 21.375 1 96.5 185 ALA B O 1
ATOM 4042 N N . VAL B 1 186 ? 10.891 13.406 21.516 1 97.44 186 VAL B N 1
ATOM 4043 C CA . VAL B 1 186 ? 10.969 14.422 20.469 1 97.44 186 VAL B CA 1
ATOM 4044 C C . VAL B 1 186 ? 10.562 13.82 19.141 1 97.44 186 VAL B C 1
ATOM 4046 O O . VAL B 1 186 ? 9.758 14.406 18.406 1 97.44 186 VAL B O 1
ATOM 4049 N N . TYR B 1 187 ? 11.133 12.617 18.797 1 97.5 187 TYR B N 1
ATOM 4050 C CA . TYR B 1 187 ? 10.797 11.938 17.547 1 97.5 187 TYR B CA 1
ATOM 4051 C C . TYR B 1 187 ? 9.305 11.617 17.484 1 97.5 187 TYR B C 1
ATOM 4053 O O . TYR B 1 187 ? 8.68 11.75 16.438 1 97.5 187 TYR B O 1
ATOM 4061 N N . TRP B 1 188 ? 8.781 11.211 18.625 1 98.31 188 TRP B N 1
ATOM 4062 C CA . TRP B 1 188 ? 7.375 10.859 18.781 1 98.31 188 TRP B CA 1
ATOM 4063 C C . TRP B 1 188 ? 6.477 12.055 18.484 1 98.31 188 TRP B C 1
ATOM 4065 O O . TRP B 1 188 ? 5.539 11.953 17.688 1 98.31 188 TRP B O 1
ATOM 4075 N N . LEU B 1 189 ? 6.832 13.211 19.016 1 98.69 189 LEU B N 1
ATOM 4076 C CA . LEU B 1 189 ? 6.043 14.43 18.844 1 98.69 189 LEU B CA 1
ATOM 4077 C C . LEU B 1 189 ? 6.219 14.992 17.438 1 98.69 189 LEU B C 1
ATOM 4079 O O . LEU B 1 189 ? 5.273 15.531 16.859 1 98.69 189 LEU B O 1
ATOM 4083 N N . LYS B 1 190 ? 7.398 14.828 16.906 1 98.56 190 LYS B N 1
ATOM 4084 C CA . LYS B 1 190 ? 7.625 15.258 15.523 1 98.56 190 LYS B CA 1
ATOM 4085 C C . LYS B 1 190 ? 6.766 14.461 14.555 1 98.56 190 LYS B C 1
ATOM 4087 O O . LYS B 1 190 ? 6.309 14.992 13.539 1 98.56 190 LYS B O 1
ATOM 4092 N N . GLY B 1 191 ? 6.57 13.188 14.914 1 98.75 191 GLY B N 1
ATOM 4093 C CA . GLY B 1 191 ? 5.684 12.375 14.094 1 98.75 191 GLY B CA 1
ATOM 4094 C C . GLY B 1 191 ? 4.289 12.961 13.961 1 98.75 191 GLY B C 1
ATOM 4095 O O . GLY B 1 191 ? 3.686 12.898 12.891 1 98.75 191 GLY B O 1
ATOM 4096 N N . ILE B 1 192 ? 3.818 13.523 14.969 1 98.88 192 ILE B N 1
ATOM 4097 C CA . ILE B 1 192 ? 2.498 14.141 14.977 1 98.88 192 ILE B CA 1
ATOM 4098 C C . ILE B 1 192 ? 2.545 15.469 14.227 1 98.88 192 ILE B C 1
ATOM 4100 O O . ILE B 1 192 ? 1.638 15.789 13.453 1 98.88 192 ILE B O 1
ATOM 4104 N N . GLY B 1 193 ? 3.648 16.219 14.422 1 98.81 193 GLY B N 1
ATOM 4105 C CA . GLY B 1 193 ? 3.826 17.484 13.711 1 98.81 193 GLY B CA 1
ATOM 4106 C C . GLY B 1 193 ? 3.906 17.297 12.203 1 98.81 193 GLY B C 1
ATOM 4107 O O . GLY B 1 193 ? 3.414 18.141 11.445 1 98.81 193 GLY B O 1
ATOM 4108 N N . GLN B 1 194 ? 4.398 16.141 11.758 1 98.5 194 GLN B N 1
ATOM 4109 C CA . GLN B 1 194 ? 4.645 15.852 10.352 1 98.5 194 GLN B CA 1
ATOM 4110 C C . GLN B 1 194 ? 3.338 15.648 9.594 1 98.5 194 GLN B C 1
ATOM 4112 O O . GLN B 1 194 ? 3.324 15.648 8.359 1 98.5 194 GLN B O 1
ATOM 4117 N N . VAL B 1 195 ? 2.215 15.578 10.289 1 98.81 195 VAL B N 1
ATOM 4118 C CA . VAL B 1 195 ? 0.93 15.5 9.602 1 98.81 195 VAL B CA 1
ATOM 4119 C C . VAL B 1 195 ? 0.756 16.719 8.695 1 98.81 195 VAL B C 1
ATOM 4121 O O . VAL B 1 195 ? 0.177 16.609 7.613 1 98.81 195 VAL B O 1
ATOM 4124 N N . PHE B 1 196 ? 1.271 17.875 9.109 1 98.75 196 PHE B N 1
ATOM 4125 C CA . PHE B 1 196 ? 1.21 19.094 8.32 1 98.75 196 PHE B CA 1
ATOM 4126 C C . PHE B 1 196 ? 2.576 19.438 7.734 1 98.75 196 PHE B C 1
ATOM 4128 O O . PHE B 1 196 ? 2.85 20.594 7.402 1 98.75 196 PHE B O 1
ATOM 4135 N N . LEU B 1 197 ? 3.533 18.453 7.73 1 97.88 197 LEU B N 1
ATOM 4136 C CA . LEU B 1 197 ? 4.863 18.594 7.148 1 97.88 197 LEU B CA 1
ATOM 4137 C C . LEU B 1 197 ? 5.723 19.531 7.984 1 97.88 197 LEU B C 1
ATOM 4139 O O . LEU B 1 197 ? 6.562 20.266 7.441 1 97.88 197 LEU B O 1
ATOM 4143 N N . ILE B 1 198 ? 5.461 19.609 9.297 1 98.31 198 ILE B N 1
ATOM 4144 C CA . ILE B 1 198 ? 6.242 20.469 10.18 1 98.31 198 ILE B CA 1
ATOM 4145 C C . ILE B 1 198 ? 7.148 19.609 11.062 1 98.31 198 ILE B C 1
ATOM 4147 O O . ILE B 1 198 ? 6.672 18.812 11.859 1 98.31 198 ILE B O 1
ATOM 4151 N N . ASN B 1 199 ? 8.438 19.766 10.883 1 97.62 199 ASN B N 1
ATOM 4152 C CA . ASN B 1 199 ? 9.438 19.031 11.641 1 97.62 199 ASN B CA 1
ATOM 4153 C C . ASN B 1 199 ? 9.734 19.688 12.984 1 97.62 199 ASN B C 1
ATOM 4155 O O . ASN B 1 199 ? 10.844 20.172 13.219 1 97.62 199 ASN B O 1
ATOM 4159 N N . SER B 1 200 ? 8.719 19.703 13.883 1 98.31 200 SER B N 1
ATOM 4160 C CA . SER B 1 200 ? 8.836 20.344 15.18 1 98.31 200 SER B CA 1
ATOM 4161 C C . SER B 1 200 ? 8.078 19.562 16.25 1 98.31 200 SER B C 1
ATOM 4163 O O . SER B 1 200 ? 6.898 19.25 16.094 1 98.31 200 SER B O 1
ATOM 4165 N N . TRP B 1 201 ? 8.734 19.266 17.406 1 97.81 201 TRP B N 1
ATOM 4166 C CA . TRP B 1 201 ? 8.094 18.562 18.516 1 97.81 201 TRP B CA 1
ATOM 4167 C C . TRP B 1 201 ? 7.094 19.469 19.219 1 97.81 201 TRP B C 1
ATOM 4169 O O . TRP B 1 201 ? 6.074 19 19.734 1 97.81 201 TRP B O 1
ATOM 4179 N N . VAL B 1 202 ? 7.316 20.844 19.188 1 98.62 202 VAL B N 1
ATOM 4180 C CA . VAL B 1 202 ? 6.387 21.781 19.812 1 98.62 202 VAL B CA 1
ATOM 4181 C C . VAL B 1 202 ? 5.07 21.797 19.031 1 98.62 202 VAL B C 1
ATOM 4183 O O . VAL B 1 202 ? 3.992 21.859 19.625 1 98.62 202 VAL B O 1
ATOM 4186 N N . THR B 1 203 ? 5.211 21.766 17.703 1 98.75 203 THR B N 1
ATOM 4187 C CA . THR B 1 203 ? 4.027 21.625 16.859 1 98.75 203 THR B CA 1
ATOM 4188 C C . THR B 1 203 ? 3.242 20.375 17.234 1 98.75 203 THR B C 1
ATOM 4190 O O . THR B 1 203 ? 2.012 20.391 17.297 1 98.75 203 THR B O 1
ATOM 4193 N N . GLY B 1 204 ? 3.938 19.266 17.5 1 98.88 204 GLY B N 1
ATOM 4194 C CA . GLY B 1 204 ? 3.287 18.047 17.953 1 98.88 204 GLY B CA 1
ATOM 4195 C C . GLY B 1 204 ? 2.467 18.234 19.219 1 98.88 204 GLY B C 1
ATOM 4196 O O . GLY B 1 204 ? 1.369 17.688 19.328 1 98.88 204 GLY B O 1
ATOM 4197 N N . ILE B 1 205 ? 3.016 18.984 20.125 1 98.75 205 ILE B N 1
ATOM 4198 C CA . ILE B 1 205 ? 2.312 19.266 21.375 1 98.75 205 ILE B CA 1
ATOM 4199 C C . ILE B 1 205 ? 1.056 20.078 21.094 1 98.75 205 ILE B C 1
ATOM 4201 O O . ILE B 1 205 ? -0.013 19.797 21.641 1 98.75 205 ILE B O 1
ATOM 4205 N N . CYS B 1 206 ? 1.146 21.125 20.25 1 98.81 206 CYS B N 1
ATOM 4206 C CA . CYS B 1 206 ? 0.003 21.953 19.875 1 98.81 206 CYS B CA 1
ATOM 4207 C C . CYS B 1 206 ? -1.097 21.109 19.25 1 98.81 206 CYS B C 1
ATOM 4209 O O . CYS B 1 206 ? -2.279 21.312 19.531 1 98.81 206 CYS B O 1
ATOM 4211 N N . PHE B 1 207 ? -0.668 20.156 18.375 1 98.88 207 PHE B N 1
ATOM 4212 C CA . PHE B 1 207 ? -1.636 19.312 17.672 1 98.88 207 PHE B CA 1
ATOM 4213 C C . PHE B 1 207 ? -2.342 18.375 18.656 1 98.88 207 PHE B C 1
ATOM 4215 O O . PHE B 1 207 ? -3.559 18.188 18.578 1 98.88 207 PHE B O 1
ATOM 4222 N N . LEU B 1 208 ? -1.581 17.797 19.609 1 98.81 208 LEU B N 1
ATOM 4223 C CA . LEU B 1 208 ? -2.197 16.922 20.609 1 98.81 208 LEU B CA 1
ATOM 4224 C C . LEU B 1 208 ? -3.17 17.703 21.484 1 98.81 208 LEU B C 1
ATOM 4226 O O . LEU B 1 208 ? -4.246 17.203 21.828 1 98.81 208 LEU B O 1
ATOM 4230 N N . ALA B 1 209 ? -2.785 18.938 21.859 1 98.69 209 ALA B N 1
ATOM 4231 C CA . ALA B 1 209 ? -3.67 19.781 22.656 1 98.69 209 ALA B CA 1
ATOM 4232 C C . ALA B 1 209 ? -4.934 20.125 21.875 1 98.69 209 ALA B C 1
ATOM 4234 O O . ALA B 1 209 ? -6.035 20.141 22.438 1 98.69 209 ALA B O 1
ATOM 4235 N N . GLY B 1 210 ? -4.77 20.469 20.594 1 98.56 210 GLY B N 1
ATOM 4236 C CA . GLY B 1 210 ? -5.922 20.734 19.75 1 98.56 210 GLY B CA 1
ATOM 4237 C C . GLY B 1 210 ? -6.863 19.547 19.641 1 98.56 210 GLY B C 1
ATOM 4238 O O . GLY B 1 210 ? -8.086 19.703 19.75 1 98.56 210 GLY B O 1
ATOM 4239 N N . LEU B 1 211 ? -6.336 18.344 19.391 1 98.31 211 LEU B N 1
ATOM 4240 C CA . LEU B 1 211 ? -7.148 17.141 19.328 1 98.31 211 LEU B CA 1
ATOM 4241 C C . LEU B 1 211 ? -7.875 16.891 20.641 1 98.31 211 LEU B C 1
ATOM 4243 O O . LEU B 1 211 ? -9.055 16.547 20.656 1 98.31 211 LEU B O 1
ATOM 4247 N N . PHE B 1 212 ? -7.141 17.125 21.766 1 97.88 212 PHE B N 1
ATOM 4248 C CA . PHE B 1 212 ? -7.699 16.875 23.094 1 97.88 212 PHE B CA 1
ATOM 4249 C C . PHE B 1 212 ? -8.891 17.781 23.359 1 97.88 212 PHE B C 1
ATOM 4251 O O . PHE B 1 212 ? -9.859 17.375 24.016 1 97.88 212 PHE B O 1
ATOM 4258 N N . LEU B 1 213 ? -8.875 19 22.875 1 96.5 213 LEU B N 1
ATOM 4259 C CA . LEU B 1 213 ? -9.953 19.969 23.078 1 96.5 213 LEU B CA 1
ATOM 4260 C C . LEU B 1 213 ? -11.234 19.5 22.391 1 96.5 213 LEU B C 1
ATOM 4262 O O . LEU B 1 213 ? -12.336 19.797 22.875 1 96.5 213 LEU B O 1
ATOM 4266 N N . CYS B 1 214 ? -11.07 18.781 21.312 1 94.25 214 CYS B N 1
ATOM 4267 C CA . CYS B 1 214 ? -12.234 18.328 20.562 1 94.25 214 CYS B CA 1
ATOM 4268 C C . CYS B 1 214 ? -12.609 16.906 20.938 1 94.25 214 CYS B C 1
ATOM 4270 O O . CYS B 1 214 ? -13.789 16.609 21.156 1 94.25 214 CYS B O 1
ATOM 4272 N N . SER B 1 215 ? -11.648 16.047 21.094 1 94.62 215 SER B N 1
ATOM 4273 C CA . SER B 1 215 ? -11.859 14.641 21.391 1 94.62 215 SER B CA 1
ATOM 4274 C C . SER B 1 215 ? -10.648 14.039 22.109 1 94.62 215 SER B C 1
ATOM 4276 O O . SER B 1 215 ? -9.578 13.906 21.516 1 94.62 215 SER B O 1
ATOM 4278 N N . ARG B 1 216 ? -10.859 13.578 23.312 1 95.62 216 ARG B N 1
ATOM 4279 C CA . ARG B 1 216 ? -9.781 12.945 24.062 1 95.62 216 ARG B CA 1
ATOM 4280 C C . ARG B 1 216 ? -9.336 11.641 23.406 1 95.62 216 ARG B C 1
ATOM 4282 O O . ARG B 1 216 ? -8.164 11.289 23.453 1 95.62 216 ARG B O 1
ATOM 4289 N N . TRP B 1 217 ? -10.266 10.984 22.734 1 95.56 217 TRP B N 1
ATOM 4290 C CA . TRP B 1 217 ? -9.938 9.727 22.047 1 95.56 217 TRP B CA 1
ATOM 4291 C C . TRP B 1 217 ? -9.102 9.984 20.812 1 95.56 217 TRP B C 1
ATOM 4293 O O . TRP B 1 217 ? -8.188 9.211 20.5 1 95.56 217 TRP B O 1
ATOM 4303 N N . ALA B 1 218 ? -9.469 11.023 20.094 1 96.56 218 ALA B N 1
ATOM 4304 C CA . ALA B 1 218 ? -8.648 11.367 18.922 1 96.56 218 ALA B CA 1
ATOM 4305 C C . ALA B 1 218 ? -7.219 11.695 19.344 1 96.56 218 ALA B C 1
ATOM 4307 O O . ALA B 1 218 ? -6.266 11.281 18.672 1 96.56 218 ALA B O 1
ATOM 4308 N N . ALA B 1 219 ? -7.102 12.438 20.453 1 98.38 219 ALA B N 1
ATOM 4309 C CA . ALA B 1 219 ? -5.777 12.781 20.953 1 98.38 219 ALA B CA 1
ATOM 4310 C C . ALA B 1 219 ? -5 11.531 21.375 1 98.38 219 ALA B C 1
ATOM 4312 O O . ALA B 1 219 ? -3.818 11.398 21.047 1 98.38 219 ALA B O 1
ATOM 4313 N N . LEU B 1 220 ? -5.605 10.641 22.062 1 98.19 220 LEU B N 1
ATOM 4314 C CA . LEU B 1 220 ? -4.977 9.414 22.531 1 98.19 220 LEU B CA 1
ATOM 4315 C C . LEU B 1 220 ? -4.5 8.562 21.359 1 98.19 220 LEU B C 1
ATOM 4317 O O . LEU B 1 220 ? -3.371 8.07 21.359 1 98.19 220 LEU B O 1
ATOM 4321 N N . TRP B 1 221 ? -5.312 8.398 20.359 1 98.38 221 TRP B N 1
ATOM 4322 C CA . TRP B 1 221 ? -4.98 7.504 19.25 1 98.38 221 TRP B CA 1
ATOM 4323 C C . TRP B 1 221 ? -3.979 8.164 18.312 1 98.38 221 TRP B C 1
ATOM 4325 O O . TRP B 1 221 ? -3.176 7.477 17.672 1 98.38 221 TRP B O 1
ATOM 4335 N N . ALA B 1 222 ? -4.039 9.523 18.25 1 98.81 222 ALA B N 1
ATOM 4336 C CA . ALA B 1 222 ? -2.936 10.195 17.578 1 98.81 222 ALA B CA 1
ATOM 4337 C C . ALA B 1 222 ? -1.602 9.875 18.234 1 98.81 222 ALA B C 1
ATOM 4339 O O . ALA B 1 222 ? -0.619 9.562 17.562 1 98.81 222 ALA B O 1
ATOM 4340 N N . ALA B 1 223 ? -1.584 9.898 19.547 1 98.81 223 ALA B N 1
ATOM 4341 C CA . ALA B 1 223 ? -0.385 9.609 20.328 1 98.81 223 ALA B CA 1
ATOM 4342 C C . ALA B 1 223 ? 0.042 8.156 20.156 1 98.81 223 ALA B C 1
ATOM 4344 O O . ALA B 1 223 ? 1.229 7.863 19.984 1 98.81 223 ALA B O 1
ATOM 4345 N N . ILE B 1 224 ? -0.89 7.273 20.172 1 98.81 224 ILE B N 1
ATOM 4346 C CA . ILE B 1 224 ? -0.606 5.848 20.031 1 98.81 224 ILE B CA 1
ATOM 4347 C C . ILE B 1 224 ? -0.098 5.566 18.625 1 98.81 224 ILE B C 1
ATOM 4349 O O . ILE B 1 224 ? 0.858 4.805 18.438 1 98.81 224 ILE B O 1
ATOM 4353 N N . GLY B 1 225 ? -0.759 6.16 17.641 1 98.88 225 GLY B N 1
ATOM 4354 C CA . GLY B 1 225 ? -0.32 5.977 16.266 1 98.88 225 GLY B CA 1
ATOM 4355 C C . GLY B 1 225 ? 1.135 6.352 16.047 1 98.88 225 GLY B C 1
ATOM 4356 O O . GLY B 1 225 ? 1.903 5.57 15.477 1 98.88 225 GLY B O 1
ATOM 4357 N N . SER B 1 226 ? 1.47 7.527 16.5 1 98.88 226 SER B N 1
ATOM 4358 C CA . SER B 1 226 ? 2.85 7.984 16.375 1 98.88 226 SER B CA 1
ATOM 4359 C C . SER B 1 226 ? 3.803 7.109 17.188 1 98.88 226 SER B C 1
ATOM 4361 O O . SER B 1 226 ? 4.902 6.793 16.719 1 98.88 226 SER B O 1
ATOM 4363 N N . ALA B 1 227 ? 3.457 6.688 18.359 1 98.62 227 ALA B N 1
ATOM 4364 C CA . ALA B 1 227 ? 4.312 5.895 19.234 1 98.62 227 ALA B CA 1
ATOM 4365 C C . ALA B 1 227 ? 4.562 4.508 18.656 1 98.62 227 ALA B C 1
ATOM 4367 O O . ALA B 1 227 ? 5.699 4.031 18.641 1 98.62 227 ALA B O 1
ATOM 4368 N N . LEU B 1 228 ? 3.496 3.889 18.234 1 98.75 228 LEU B N 1
ATOM 4369 C CA . LEU B 1 228 ? 3.633 2.543 17.688 1 98.75 228 LEU B CA 1
ATOM 4370 C C . LEU B 1 228 ? 4.438 2.559 16.391 1 98.75 228 LEU B C 1
ATOM 4372 O O . LEU B 1 228 ? 5.195 1.627 16.125 1 98.75 228 LEU B O 1
ATOM 4376 N N . ALA B 1 229 ? 4.215 3.547 15.602 1 98.75 229 ALA B N 1
ATOM 4377 C CA . ALA B 1 229 ? 5.02 3.688 14.391 1 98.75 229 ALA B CA 1
ATOM 4378 C C . ALA B 1 229 ? 6.5 3.83 14.727 1 98.75 229 ALA B C 1
ATOM 4380 O O . ALA B 1 229 ? 7.352 3.172 14.125 1 98.75 229 ALA B O 1
ATOM 4381 N N . LEU B 1 230 ? 6.781 4.715 15.688 1 98.12 230 LEU B N 1
ATOM 4382 C CA . LEU B 1 230 ? 8.156 4.953 16.109 1 98.12 230 LEU B CA 1
ATOM 4383 C C . LEU B 1 230 ? 8.797 3.67 16.625 1 98.12 230 LEU B C 1
ATOM 4385 O O . LEU B 1 230 ? 9.914 3.328 16.234 1 98.12 230 LEU B O 1
ATOM 4389 N N . LEU B 1 231 ? 8.125 2.973 17.484 1 97.25 231 LEU B N 1
ATOM 4390 C CA . LEU B 1 231 ? 8.648 1.732 18.047 1 97.25 231 LEU B CA 1
ATOM 4391 C C . LEU B 1 231 ? 8.898 0.702 16.953 1 97.25 231 LEU B C 1
ATOM 4393 O O . LEU B 1 231 ? 9.906 -0.013 16.984 1 97.25 231 LEU B O 1
ATOM 4397 N N . THR B 1 232 ? 8.008 0.603 15.984 1 97.81 232 THR B N 1
ATOM 4398 C CA . THR B 1 232 ? 8.125 -0.363 14.898 1 97.81 232 THR B CA 1
ATOM 4399 C C . THR B 1 232 ? 9.367 -0.086 14.062 1 97.81 232 THR B C 1
ATOM 4401 O O . THR B 1 232 ? 10.141 -1.002 13.758 1 97.81 232 THR B O 1
ATOM 4404 N N . VAL B 1 233 ? 9.609 1.173 13.688 1 97.31 233 VAL B N 1
ATOM 4405 C CA . VAL B 1 233 ? 10.688 1.477 12.758 1 97.31 233 VAL B CA 1
ATOM 4406 C C . VAL B 1 233 ? 12.023 1.449 13.492 1 97.31 233 VAL B C 1
ATOM 4408 O O . VAL B 1 233 ? 13.07 1.179 12.891 1 97.31 233 VAL B O 1
ATOM 4411 N N . VAL B 1 234 ? 12.008 1.72 14.828 1 95.06 234 VAL B N 1
ATOM 4412 C CA . VAL B 1 234 ? 13.227 1.54 15.617 1 95.06 234 VAL B CA 1
ATOM 4413 C C . VAL B 1 234 ? 13.586 0.057 15.68 1 95.06 234 VAL B C 1
ATOM 4415 O O . VAL B 1 234 ? 14.742 -0.317 15.484 1 95.06 234 VAL B O 1
ATOM 4418 N N . ALA B 1 235 ? 12.602 -0.776 15.922 1 95.06 235 ALA B N 1
ATOM 4419 C CA . ALA B 1 235 ? 12.82 -2.217 16.016 1 95.06 235 ALA B CA 1
ATOM 4420 C C . ALA B 1 235 ? 13.297 -2.789 14.688 1 95.06 235 ALA B C 1
ATOM 4422 O O . ALA B 1 235 ? 14.133 -3.699 14.656 1 95.06 235 ALA B O 1
ATOM 4423 N N . LEU B 1 236 ? 12.773 -2.277 13.609 1 96.38 236 LEU B N 1
ATOM 4424 C CA . LEU B 1 236 ? 13.086 -2.799 12.281 1 96.38 236 LEU B CA 1
ATOM 4425 C C . LEU B 1 236 ? 14.305 -2.102 11.695 1 96.38 236 LEU B C 1
ATOM 4427 O O . LEU B 1 236 ? 14.719 -2.4 10.57 1 96.38 236 LEU B O 1
ATOM 4431 N N . LYS B 1 237 ? 14.883 -1.082 12.383 1 95 237 LYS B N 1
ATOM 4432 C CA . LYS B 1 237 ? 16.125 -0.403 12.039 1 95 237 LYS B CA 1
ATOM 4433 C C . LYS B 1 237 ? 16.016 0.329 10.711 1 95 237 LYS B C 1
ATOM 4435 O O . LYS B 1 237 ? 16.828 0.137 9.812 1 95 237 LYS B O 1
ATOM 4440 N N . ALA B 1 238 ? 15.023 1.184 10.656 1 95.75 238 ALA B N 1
ATOM 4441 C CA . ALA B 1 238 ? 14.859 2.064 9.508 1 95.75 238 ALA B CA 1
ATOM 4442 C C . ALA B 1 238 ? 15.867 3.211 9.539 1 95.75 238 ALA B C 1
ATOM 4444 O O . ALA B 1 238 ? 16.703 3.273 10.438 1 95.75 238 ALA B O 1
ATOM 4445 N N . SER B 1 239 ? 15.906 4.102 8.469 1 93.94 239 SER B N 1
ATOM 4446 C CA . SER B 1 239 ? 16.828 5.23 8.352 1 93.94 239 SER B CA 1
ATOM 4447 C C . SER B 1 239 ? 16.766 6.117 9.594 1 93.94 239 SER B C 1
ATOM 4449 O O . SER B 1 239 ? 15.695 6.562 10 1 93.94 239 SER B O 1
ATOM 4451 N N . GLY B 1 240 ? 17.938 6.363 10.156 1 93.06 240 GLY B N 1
ATOM 4452 C CA . GLY B 1 240 ? 18.016 7.195 11.344 1 93.06 240 GLY B CA 1
ATOM 4453 C C . GLY B 1 240 ? 17.484 8.602 11.133 1 93.06 240 GLY B C 1
ATOM 4454 O O . GLY B 1 240 ? 16.828 9.164 12.008 1 93.06 240 GLY B O 1
ATOM 4455 N N . SER B 1 241 ? 17.812 9.164 9.977 1 92.81 241 SER B N 1
ATOM 4456 C CA . SER B 1 241 ? 17.359 10.508 9.664 1 92.81 241 SER B CA 1
ATOM 4457 C C . SER B 1 241 ? 15.836 10.562 9.562 1 92.81 241 SER B C 1
ATOM 4459 O O . SER B 1 241 ? 15.203 11.492 10.07 1 92.81 241 SER B O 1
ATOM 4461 N N . ASP B 1 242 ? 15.188 9.547 8.93 1 94.88 242 ASP B N 1
ATOM 4462 C CA . ASP B 1 242 ? 13.734 9.508 8.781 1 94.88 242 ASP B CA 1
ATOM 4463 C C . ASP B 1 242 ? 13.055 9.344 10.141 1 94.88 242 ASP B C 1
ATOM 4465 O O . ASP B 1 242 ? 12 9.938 10.391 1 94.88 242 ASP B O 1
ATOM 4469 N N . ILE B 1 243 ? 13.68 8.562 10.984 1 95.62 243 ILE B N 1
ATOM 4470 C CA . ILE B 1 243 ? 13.141 8.336 12.32 1 95.62 243 ILE B CA 1
ATOM 4471 C C . ILE B 1 243 ? 13.227 9.617 13.141 1 95.62 243 ILE B C 1
ATOM 4473 O O . ILE B 1 243 ? 12.25 10.023 13.773 1 95.62 243 ILE B O 1
ATOM 4477 N N . SER B 1 244 ? 14.383 10.258 13.109 1 95.38 244 SER B N 1
ATOM 4478 C CA . SER B 1 244 ? 14.594 11.445 13.93 1 95.38 244 SER B CA 1
ATOM 4479 C C . SER B 1 244 ? 13.719 12.602 13.469 1 95.38 244 SER B C 1
ATOM 4481 O O . SER B 1 244 ? 13.32 13.453 14.266 1 95.38 244 SER B O 1
ATOM 4483 N N . ASP B 1 245 ? 13.367 12.594 12.172 1 95.69 245 ASP B N 1
ATOM 4484 C CA . ASP B 1 245 ? 12.539 13.664 11.625 1 95.69 245 ASP B CA 1
ATOM 4485 C C . ASP B 1 245 ? 11.055 13.352 11.805 1 95.69 245 ASP B C 1
ATOM 4487 O O . ASP B 1 245 ? 10.195 14.18 11.492 1 95.69 245 ASP B O 1
ATOM 4491 N N . GLY B 1 246 ? 10.719 12.195 12.344 1 96.62 246 GLY B N 1
ATOM 4492 C CA . GLY B 1 246 ? 9.344 11.82 12.617 1 96.62 246 GLY B CA 1
ATOM 4493 C C . GLY B 1 246 ? 8.562 11.445 11.375 1 96.62 246 GLY B C 1
ATOM 4494 O O . GLY B 1 246 ? 7.332 11.445 11.383 1 96.62 246 GLY B O 1
ATOM 4495 N N . LEU B 1 247 ? 9.234 11.016 10.297 1 96.62 247 LEU B N 1
ATOM 4496 C CA . LEU B 1 247 ? 8.633 10.891 8.977 1 96.62 247 LEU B CA 1
ATOM 4497 C C . LEU B 1 247 ? 7.797 9.617 8.883 1 96.62 247 LEU B C 1
ATOM 4499 O O . LEU B 1 247 ? 6.969 9.477 7.98 1 96.62 247 LEU B O 1
ATOM 4503 N N . TYR B 1 248 ? 7.891 8.727 9.828 1 97.62 248 TYR B N 1
ATOM 4504 C CA . TYR B 1 248 ? 7.098 7.504 9.805 1 97.62 248 TYR B CA 1
ATOM 4505 C C . TYR B 1 248 ? 5.848 7.648 10.664 1 97.62 248 TYR B C 1
ATOM 4507 O O . TYR B 1 248 ? 4.98 6.77 10.656 1 97.62 248 TYR B O 1
ATOM 4515 N N . GLY B 1 249 ? 5.684 8.75 11.32 1 98.44 249 GLY B N 1
ATOM 4516 C CA . GLY B 1 249 ? 4.637 8.859 12.32 1 98.44 249 GLY B CA 1
ATOM 4517 C C . GLY B 1 249 ? 3.359 9.477 11.789 1 98.44 249 GLY B C 1
ATOM 4518 O O . GLY B 1 249 ? 2.268 9.172 12.273 1 98.44 249 GLY B O 1
ATOM 4519 N N . TYR B 1 250 ? 3.4 10.344 10.812 1 98.12 250 TYR B N 1
ATOM 4520 C CA . TYR B 1 250 ? 2.283 11.211 10.461 1 98.12 250 TYR B CA 1
ATOM 4521 C C . TYR B 1 250 ? 1.146 10.414 9.836 1 98.12 250 TYR B C 1
ATOM 4523 O O . TYR B 1 250 ? -0.023 10.625 10.172 1 98.12 250 TYR B O 1
ATOM 4531 N N . SER B 1 251 ? 1.428 9.414 8.93 1 98.81 251 SER B N 1
ATOM 4532 C CA . SER B 1 251 ? 0.36 8.633 8.312 1 98.81 251 SER B CA 1
ATOM 4533 C C . SER B 1 251 ? -0.273 7.68 9.328 1 98.81 251 SER B C 1
ATOM 4535 O O . SER B 1 251 ? -1.499 7.555 9.383 1 98.81 251 SER B O 1
ATOM 4537 N N . PRO B 1 252 ? 0.536 7.098 10.148 1 98.88 252 PRO B N 1
ATOM 4538 C CA . PRO B 1 252 ? -0.051 6.246 11.195 1 98.88 252 PRO B CA 1
ATOM 4539 C C . PRO B 1 252 ? -0.934 7.031 12.164 1 98.88 252 PRO B C 1
ATOM 4541 O O . PRO B 1 252 ? -1.928 6.496 12.664 1 98.88 252 PRO B O 1
ATOM 4544 N N . VAL B 1 253 ? -0.62 8.242 12.469 1 98.94 253 VAL B N 1
ATOM 4545 C CA . VAL B 1 253 ? -1.438 9.109 13.312 1 98.94 253 VAL B CA 1
ATOM 4546 C C . VAL B 1 253 ? -2.84 9.234 12.719 1 98.94 253 VAL B C 1
ATOM 4548 O O . VAL B 1 253 ? -3.836 9.031 13.422 1 98.94 253 VAL B O 1
ATOM 4551 N N . LEU B 1 254 ? -2.889 9.531 11.461 1 98.81 254 LEU B N 1
ATOM 4552 C CA . LEU B 1 254 ? -4.168 9.711 10.781 1 98.81 254 LEU B CA 1
ATOM 4553 C C . LEU B 1 254 ? -4.926 8.383 10.695 1 98.81 254 LEU B C 1
ATOM 4555 O O . LEU B 1 254 ? -6.141 8.352 10.906 1 98.81 254 LEU B O 1
ATOM 4559 N N . THR B 1 255 ? -4.234 7.281 10.375 1 98.81 255 THR B N 1
ATOM 4560 C CA . THR B 1 255 ? -4.844 5.957 10.312 1 98.81 255 THR B CA 1
ATOM 4561 C C . THR B 1 255 ? -5.445 5.57 11.656 1 98.81 255 THR B C 1
ATOM 4563 O O . THR B 1 255 ? -6.543 5.016 11.719 1 98.81 255 THR B O 1
ATOM 4566 N N . ALA B 1 256 ? -4.668 5.887 12.742 1 98.81 256 ALA B N 1
ATOM 4567 C CA . ALA B 1 256 ? -5.129 5.555 14.086 1 98.81 256 ALA B CA 1
ATOM 4568 C C . ALA B 1 256 ? -6.426 6.281 14.414 1 98.81 256 ALA B C 1
ATOM 4570 O O . ALA B 1 256 ? -7.395 5.664 14.875 1 98.81 256 ALA B O 1
ATOM 4571 N N . ILE B 1 257 ? -6.512 7.551 14.133 1 97.94 257 ILE B N 1
ATOM 4572 C CA . ILE B 1 257 ? -7.703 8.344 14.422 1 97.94 257 ILE B CA 1
ATOM 4573 C C . ILE B 1 257 ? -8.867 7.836 13.57 1 97.94 257 ILE B C 1
ATOM 4575 O O . ILE B 1 257 ? -9.977 7.645 14.078 1 97.94 257 ILE B O 1
ATOM 4579 N N . ALA B 1 258 ? -8.656 7.605 12.328 1 97.06 258 ALA B N 1
ATOM 4580 C CA . ALA B 1 258 ? -9.688 7.203 11.383 1 97.06 258 ALA B CA 1
ATOM 4581 C C . ALA B 1 258 ? -10.336 5.883 11.797 1 97.06 258 ALA B C 1
ATOM 4583 O O . ALA B 1 258 ? -11.562 5.77 11.844 1 97.06 258 ALA B O 1
ATOM 4584 N N . LEU B 1 259 ? -9.516 4.871 12.133 1 96.5 259 LEU B N 1
ATOM 4585 C CA . LEU B 1 259 ? -10.016 3.514 12.336 1 96.5 259 LEU B CA 1
ATOM 4586 C C . LEU B 1 259 ? -10.508 3.322 13.766 1 96.5 259 LEU B C 1
ATOM 4588 O O . LEU B 1 259 ? -11.422 2.525 14.016 1 96.5 259 LEU B O 1
ATOM 4592 N N . ALA B 1 260 ? -9.945 4.117 14.711 1 95.94 260 ALA B N 1
ATOM 4593 C CA . ALA B 1 260 ? -10.281 3.873 16.109 1 95.94 260 ALA B CA 1
ATOM 4594 C C . ALA B 1 260 ? -11.414 4.781 16.578 1 95.94 260 ALA B C 1
ATOM 4596 O O . ALA B 1 260 ? -12.117 4.469 17.531 1 95.94 260 ALA B O 1
ATOM 4597 N N . THR B 1 261 ? -11.648 5.953 15.875 1 93.25 261 THR B N 1
ATOM 4598 C CA . THR B 1 261 ? -12.539 6.918 16.5 1 93.25 261 THR B CA 1
ATOM 4599 C C . THR B 1 261 ? -13.531 7.473 15.484 1 93.25 261 THR B C 1
ATOM 4601 O O . THR B 1 261 ? -14.594 7.984 15.859 1 93.25 261 THR B O 1
ATOM 4604 N N . VAL B 1 262 ? -13.25 7.375 14.227 1 93 262 VAL B N 1
ATOM 4605 C CA . VAL B 1 262 ? -14.062 8.102 13.258 1 93 262 VAL B CA 1
ATOM 4606 C C . VAL B 1 262 ? -14.969 7.125 12.508 1 93 262 VAL B C 1
ATOM 4608 O O . VAL B 1 262 ? -16.188 7.258 12.547 1 93 262 VAL B O 1
ATOM 4611 N N . PHE B 1 263 ? -14.422 6.117 11.953 1 92.19 263 PHE B N 1
ATOM 4612 C CA . PHE B 1 263 ? -15.203 5.266 11.055 1 92.19 263 PHE B CA 1
ATOM 4613 C C . PHE B 1 263 ? -15.766 4.066 11.812 1 92.19 263 PHE B C 1
ATOM 4615 O O . PHE B 1 263 ? -16.672 3.385 11.32 1 92.19 263 PHE B O 1
ATOM 4622 N N . TYR B 1 264 ? -15.203 3.791 12.945 1 89.56 264 TYR B N 1
ATOM 4623 C CA . TYR B 1 264 ? -15.734 2.805 13.875 1 89.56 264 TYR B CA 1
ATOM 4624 C C . TYR B 1 264 ? -15.961 3.418 15.25 1 89.56 264 TYR B C 1
ATOM 4626 O O . TYR B 1 264 ? -15.25 4.344 15.648 1 89.56 264 TYR B O 1
ATOM 4634 N N . LYS B 1 265 ? -16.969 2.949 16 1 87.62 265 LYS B N 1
ATOM 4635 C CA . LYS B 1 265 ? -17.125 3.309 17.406 1 87.62 265 LYS B CA 1
ATOM 4636 C C . LYS B 1 265 ? -15.969 2.766 18.25 1 87.62 265 LYS B C 1
ATOM 4638 O O . LYS B 1 265 ? -15.539 1.627 18.047 1 87.62 265 LYS B O 1
ATOM 4643 N N . PRO B 1 266 ? -15.484 3.605 19.047 1 88.81 266 PRO B N 1
ATOM 4644 C CA . PRO B 1 266 ? -14.383 3.137 19.891 1 88.81 266 PRO B CA 1
ATOM 4645 C C . PRO B 1 266 ? -14.773 1.941 20.766 1 88.81 266 PRO B C 1
ATOM 4647 O O . PRO B 1 266 ? -15.75 2.01 21.516 1 88.81 266 PRO B O 1
ATOM 4650 N N . ASN B 1 267 ? -14.18 0.862 20.641 1 90.94 267 ASN B N 1
ATOM 4651 C CA . ASN B 1 267 ? -14.281 -0.361 21.422 1 90.94 267 ASN B CA 1
ATOM 4652 C C . ASN B 1 267 ? -13.039 -1.229 21.281 1 90.94 267 ASN B C 1
ATOM 4654 O O . ASN B 1 267 ? -12.047 -0.805 20.672 1 90.94 267 ASN B O 1
ATOM 4658 N N . PHE B 1 268 ? -13.039 -2.311 21.875 1 93.62 268 PHE B N 1
ATOM 4659 C CA . PHE B 1 268 ? -11.852 -3.166 21.891 1 93.62 268 PHE B CA 1
ATOM 4660 C C . PHE B 1 268 ? -11.539 -3.682 20.484 1 93.62 268 PHE B C 1
ATOM 4662 O O . PHE B 1 268 ? -10.375 -3.73 20.094 1 93.62 268 PHE B O 1
ATOM 4669 N N . ARG B 1 269 ? -12.539 -4.059 19.703 1 93.75 269 ARG B N 1
ATOM 4670 C CA . ARG B 1 269 ? -12.328 -4.609 18.375 1 93.75 269 ARG B CA 1
ATOM 4671 C C . ARG B 1 269 ? -11.805 -3.543 17.422 1 93.75 269 ARG B C 1
ATOM 4673 O O . ARG B 1 269 ? -10.898 -3.809 16.625 1 93.75 269 ARG B O 1
ATOM 4680 N N . SER B 1 270 ? -12.406 -2.352 17.547 1 93.06 270 SER B N 1
ATOM 4681 C CA . SER B 1 270 ? -11.922 -1.26 16.703 1 93.06 270 SER B CA 1
ATOM 4682 C C . SER B 1 270 ? -10.508 -0.853 17.094 1 93.06 270 SER B C 1
ATOM 4684 O O . SER B 1 270 ? -9.719 -0.451 16.234 1 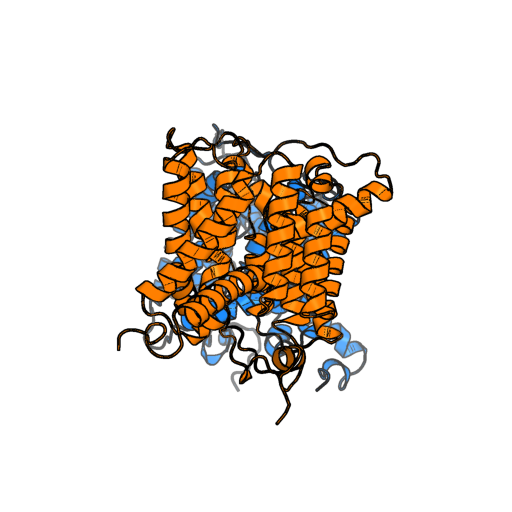93.06 270 SER B O 1
ATOM 4686 N N . ALA B 1 271 ? -10.164 -1.002 18.359 1 96.38 271 ALA B N 1
ATOM 4687 C CA . ALA B 1 271 ? -8.812 -0.71 18.828 1 96.38 271 ALA B CA 1
ATOM 4688 C C . ALA B 1 271 ? -7.805 -1.673 18.203 1 96.38 271 ALA B C 1
ATOM 4690 O O . ALA B 1 271 ? -6.742 -1.254 17.734 1 96.38 271 ALA B O 1
ATOM 4691 N N . LEU B 1 272 ? -8.125 -2.943 18.203 1 97.06 272 LEU B N 1
ATOM 4692 C CA . LEU B 1 272 ? -7.242 -3.941 17.609 1 97.06 272 LEU B CA 1
ATOM 4693 C C . LEU B 1 272 ? -7.102 -3.713 16.109 1 97.06 272 LEU B C 1
ATOM 4695 O O . LEU B 1 272 ? -6.008 -3.85 15.555 1 97.06 272 LEU B O 1
ATOM 4699 N N . TRP B 1 273 ? -8.211 -3.348 15.477 1 96.69 273 TRP B N 1
ATOM 4700 C CA . TRP B 1 273 ? -8.234 -3.035 14.055 1 96.69 273 TRP B CA 1
ATOM 4701 C C . TRP B 1 273 ? -7.344 -1.837 13.742 1 96.69 273 TRP B C 1
ATOM 4703 O O . TRP B 1 273 ? -6.609 -1.842 12.758 1 96.69 273 TRP B O 1
ATOM 4713 N N . ALA B 1 274 ? -7.367 -0.867 14.656 1 98.12 274 ALA B N 1
ATOM 4714 C CA . ALA B 1 274 ? -6.547 0.334 14.508 1 98.12 274 ALA B CA 1
ATOM 4715 C C . ALA B 1 274 ? -5.066 0.017 14.703 1 98.12 274 ALA B C 1
ATOM 4717 O O . ALA B 1 274 ? -4.215 0.549 13.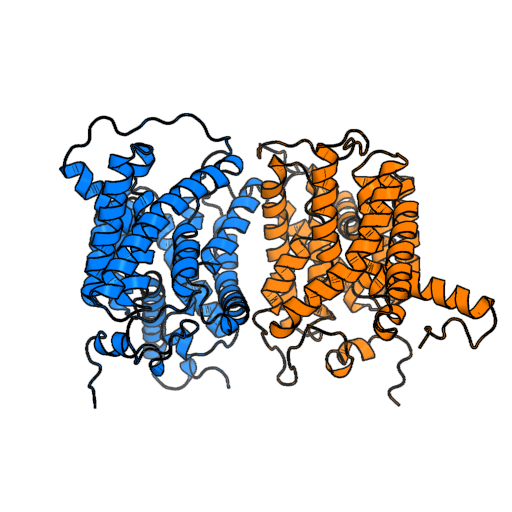984 1 98.12 274 ALA B O 1
ATOM 4718 N N . VAL B 1 275 ? -4.758 -0.833 15.633 1 98.56 275 VAL B N 1
ATOM 4719 C CA . VAL B 1 275 ? -3.371 -1.218 15.867 1 98.56 275 VAL B CA 1
ATOM 4720 C C . VAL B 1 275 ? -2.809 -1.915 14.633 1 98.56 275 VAL B C 1
ATOM 4722 O O . VAL B 1 275 ? -1.699 -1.607 14.188 1 98.56 275 VAL B O 1
ATOM 4725 N N . LEU B 1 276 ? -3.609 -2.812 14.062 1 98.12 276 LEU B N 1
ATOM 4726 C CA . LEU B 1 276 ? -3.201 -3.475 12.828 1 98.12 276 LEU B CA 1
ATOM 4727 C C . LEU B 1 276 ? -3.033 -2.465 11.695 1 98.12 276 LEU B C 1
ATOM 4729 O O . LEU B 1 276 ? -2.084 -2.557 10.914 1 98.12 276 LEU B O 1
ATOM 4733 N N . GLY B 1 277 ? -3.979 -1.524 11.633 1 98.69 277 GLY B N 1
ATOM 4734 C CA . GLY B 1 277 ? -3.883 -0.474 10.633 1 98.69 277 GLY B CA 1
ATOM 4735 C C . GLY B 1 277 ? -2.631 0.372 10.773 1 98.69 277 GLY B C 1
ATOM 4736 O O . GLY B 1 277 ? -2 0.727 9.773 1 98.69 277 GLY B O 1
ATOM 4737 N N . ILE B 1 278 ? -2.266 0.691 11.984 1 98.81 278 ILE B N 1
ATOM 4738 C CA . ILE B 1 278 ? -1.062 1.469 12.258 1 98.81 278 ILE B CA 1
ATOM 4739 C C . ILE B 1 278 ? 0.163 0.721 11.734 1 98.81 278 ILE B C 1
ATOM 4741 O O . ILE B 1 278 ? 0.994 1.295 11.023 1 98.81 278 ILE B O 1
ATOM 4745 N N . LEU B 1 279 ? 0.276 -0.521 12.031 1 98.62 279 LEU B N 1
ATOM 4746 C CA . LEU B 1 279 ? 1.425 -1.324 11.625 1 98.62 279 LEU B CA 1
ATOM 4747 C C . LEU B 1 279 ? 1.508 -1.427 10.109 1 98.62 279 LEU B C 1
ATOM 4749 O O . LEU B 1 279 ? 2.58 -1.245 9.531 1 98.62 279 LEU B O 1
ATOM 4753 N N . VAL B 1 280 ? 0.379 -1.705 9.461 1 98.69 280 VAL B N 1
ATOM 4754 C CA . VAL B 1 280 ? 0.337 -1.826 8.008 1 98.69 280 VAL B CA 1
ATOM 4755 C C . VAL B 1 280 ? 0.72 -0.494 7.367 1 98.69 280 VAL B C 1
ATOM 4757 O O . VAL B 1 280 ? 1.406 -0.464 6.344 1 98.69 280 VAL B O 1
ATOM 4760 N N . THR B 1 281 ? 0.309 0.645 7.992 1 98.88 281 THR B N 1
ATOM 4761 C CA . THR B 1 281 ? 0.634 1.969 7.473 1 98.88 281 THR B CA 1
ATOM 4762 C C . THR B 1 281 ? 2.145 2.189 7.461 1 98.88 281 THR B C 1
ATOM 4764 O 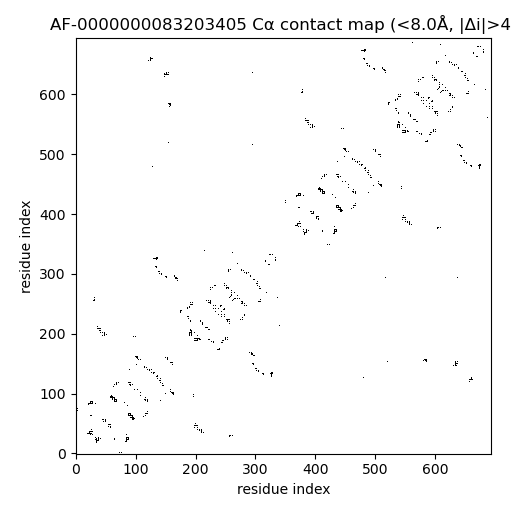O . THR B 1 281 ? 2.68 2.812 6.543 1 98.88 281 THR B O 1
ATOM 4767 N N . VAL B 1 282 ? 2.807 1.693 8.469 1 98.69 282 VAL B N 1
ATOM 4768 C CA . VAL B 1 282 ? 4.254 1.852 8.547 1 98.69 282 VAL B CA 1
ATOM 4769 C C . VAL B 1 282 ? 4.918 1.162 7.355 1 98.69 282 VAL B C 1
ATOM 4771 O O . VAL B 1 282 ? 5.805 1.73 6.715 1 98.69 282 VAL B O 1
ATOM 4774 N N . PHE B 1 283 ? 4.465 -0.027 7.016 1 98.38 283 PHE B N 1
ATOM 4775 C CA . PHE B 1 283 ? 5.031 -0.773 5.898 1 98.38 283 PHE B CA 1
ATOM 4776 C C . PHE B 1 283 ? 4.684 -0.109 4.57 1 98.38 283 PHE B C 1
ATOM 4778 O O . PHE B 1 283 ? 5.523 -0.034 3.672 1 98.38 283 PHE B O 1
ATOM 4785 N N . ILE B 1 284 ? 3.463 0.356 4.445 1 98.56 284 ILE B N 1
ATOM 4786 C CA . ILE B 1 284 ? 3.061 1.03 3.217 1 98.56 284 ILE B CA 1
ATOM 4787 C C . ILE B 1 284 ? 3.844 2.332 3.062 1 98.56 284 ILE B C 1
ATOM 4789 O O . ILE B 1 284 ? 4.266 2.684 1.959 1 98.56 284 ILE B O 1
ATOM 4793 N N . GLN B 1 285 ? 4.012 3.057 4.172 1 98.38 285 GLN B N 1
ATOM 4794 C CA . GLN B 1 285 ? 4.805 4.281 4.164 1 98.38 285 GLN B CA 1
ATOM 4795 C C . GLN B 1 285 ? 6.234 4.008 3.705 1 98.38 285 GLN B C 1
ATOM 4797 O O . GLN B 1 285 ? 6.746 4.691 2.816 1 98.38 285 GLN B O 1
ATOM 4802 N N . ALA B 1 286 ? 6.879 2.996 4.277 1 97.75 286 ALA B N 1
ATOM 4803 C CA . ALA B 1 286 ? 8.242 2.629 3.904 1 97.75 286 ALA B CA 1
ATOM 4804 C C . ALA B 1 286 ? 8.312 2.201 2.441 1 97.75 286 ALA B C 1
ATOM 4806 O O . ALA B 1 286 ? 9.234 2.592 1.719 1 97.75 286 ALA B O 1
ATOM 4807 N N . GLY B 1 287 ? 7.383 1.391 2.049 1 97.75 287 GLY B N 1
ATOM 4808 C CA . GLY B 1 287 ? 7.336 0.954 0.662 1 97.75 287 GLY B CA 1
ATOM 4809 C C . GLY B 1 287 ? 7.188 2.102 -0.32 1 97.75 287 GLY B C 1
ATOM 4810 O O . GLY B 1 287 ? 7.816 2.102 -1.381 1 97.75 287 GLY B O 1
ATOM 4811 N N . MET B 1 288 ? 6.371 3.066 -0.011 1 97.44 288 MET B N 1
ATOM 4812 C CA . MET B 1 288 ? 6.141 4.203 -0.899 1 97.44 288 MET B CA 1
ATOM 4813 C C . MET B 1 288 ? 7.363 5.113 -0.94 1 97.44 288 MET B C 1
ATOM 4815 O O . MET B 1 288 ? 7.641 5.742 -1.964 1 97.44 288 MET B O 1
ATOM 4819 N N . TYR B 1 289 ? 8.117 5.211 0.185 1 96.12 289 TYR B N 1
ATOM 4820 C CA . TYR B 1 289 ? 9.383 5.93 0.136 1 96.12 289 TYR B CA 1
ATOM 4821 C C . TYR B 1 289 ? 10.289 5.371 -0.958 1 96.12 289 TYR B C 1
ATOM 4823 O O . TYR B 1 289 ? 10.859 6.129 -1.745 1 96.12 289 TYR B O 1
ATOM 4831 N N . MET B 1 290 ? 10.352 4.07 -1.021 1 95.06 290 MET B N 1
ATOM 4832 C CA . MET B 1 290 ? 11.227 3.408 -1.981 1 95.06 290 MET B CA 1
ATOM 4833 C C . MET B 1 290 ? 10.664 3.514 -3.395 1 95.06 290 MET B C 1
ATOM 4835 O O . MET B 1 290 ? 11.414 3.684 -4.355 1 95.06 290 MET B O 1
ATOM 4839 N N . LEU B 1 291 ? 9.391 3.387 -3.521 1 94.75 291 LEU B N 1
ATOM 4840 C CA . LEU B 1 291 ? 8.734 3.48 -4.824 1 94.75 291 LEU B CA 1
ATOM 4841 C C . LEU B 1 291 ? 8.945 4.859 -5.438 1 94.75 291 LEU B C 1
ATOM 4843 O O . LEU B 1 291 ? 9.07 4.988 -6.656 1 94.75 291 LEU B O 1
ATOM 4847 N N . MET B 1 292 ? 8.961 5.922 -4.617 1 95 292 MET B N 1
ATOM 4848 C CA . MET B 1 292 ? 8.977 7.301 -5.094 1 95 292 MET B CA 1
ATOM 4849 C C . MET B 1 292 ? 10.406 7.844 -5.137 1 95 292 MET B C 1
ATOM 4851 O O . MET B 1 292 ? 10.656 8.906 -5.707 1 95 292 MET B O 1
ATOM 4855 N N . ALA B 1 293 ? 11.367 7.047 -4.688 1 92.94 293 ALA B N 1
ATOM 4856 C CA . ALA B 1 293 ? 12.758 7.484 -4.609 1 92.94 293 ALA B CA 1
ATOM 4857 C C . ALA B 1 293 ? 13.305 7.836 -5.988 1 92.94 293 ALA B C 1
ATOM 4859 O O . ALA B 1 293 ? 13.977 8.852 -6.156 1 92.94 293 ALA B O 1
ATOM 4860 N N . PRO B 1 294 ? 12.961 7.07 -7.078 1 91.75 294 PRO B N 1
ATOM 4861 C CA . PRO B 1 294 ? 13.539 7.355 -8.391 1 91.75 294 PRO B CA 1
ATOM 4862 C C . PRO B 1 294 ? 13.078 8.695 -8.961 1 91.75 294 PRO B C 1
ATOM 4864 O O . PRO B 1 294 ? 13.758 9.273 -9.82 1 91.75 294 PRO B O 1
ATOM 4867 N N . VAL B 1 295 ? 11.945 9.227 -8.43 1 92.69 295 VAL B N 1
ATOM 4868 C CA . VAL B 1 295 ? 11.461 10.5 -8.945 1 92.69 295 VAL B CA 1
ATOM 4869 C C . VAL B 1 295 ? 11.625 11.586 -7.879 1 92.69 295 VAL B C 1
ATOM 4871 O O . VAL B 1 295 ? 11.406 12.766 -8.148 1 92.69 295 VAL B O 1
ATOM 4874 N N . GLY B 1 296 ? 11.969 11.211 -6.703 1 94.44 296 GLY B N 1
ATOM 4875 C CA . GLY B 1 296 ? 12.383 12.141 -5.66 1 94.44 296 GLY B CA 1
ATOM 4876 C C . GLY B 1 296 ? 11.242 12.969 -5.102 1 94.44 296 GLY B C 1
ATOM 4877 O O . GLY B 1 296 ? 11.414 14.148 -4.809 1 94.44 296 GLY B O 1
ATOM 4878 N N . ILE B 1 297 ? 10.086 12.5 -4.98 1 95.12 297 ILE B N 1
ATOM 4879 C CA . ILE B 1 297 ? 8.992 13.266 -4.395 1 95.12 297 ILE B CA 1
ATOM 4880 C C . ILE B 1 297 ? 8.547 12.609 -3.09 1 95.12 297 ILE B C 1
ATOM 4882 O O . ILE B 1 297 ? 8.805 11.43 -2.861 1 95.12 297 ILE B O 1
ATOM 4886 N N . ALA B 1 298 ? 7.949 13.367 -2.248 1 96.5 298 ALA B N 1
ATOM 4887 C CA . ALA B 1 298 ? 7.449 12.898 -0.958 1 96.5 298 ALA B CA 1
ATOM 4888 C C . ALA B 1 298 ? 6.184 12.062 -1.129 1 96.5 298 ALA B C 1
ATOM 4890 O O . ALA B 1 298 ? 5.457 12.219 -2.113 1 96.5 298 ALA B O 1
ATOM 4891 N N . THR B 1 299 ? 5.938 11.188 -0.118 1 97.88 299 THR B N 1
ATOM 4892 C CA . THR B 1 299 ? 4.762 10.328 -0.161 1 97.88 299 THR B CA 1
ATOM 4893 C C . THR B 1 299 ? 3.514 11.102 0.257 1 97.88 299 THR B C 1
ATOM 4895 O O . THR B 1 299 ? 2.393 10.688 -0.045 1 97.88 299 THR B O 1
ATOM 4898 N N . LEU B 1 300 ? 3.754 12.203 0.993 1 98.25 300 LEU B N 1
ATOM 4899 C CA . LEU B 1 300 ? 2.637 12.914 1.602 1 98.25 300 LEU B CA 1
ATOM 4900 C C . LEU B 1 300 ? 1.767 11.969 2.42 1 98.25 300 LEU B C 1
ATOM 4902 O O . LEU B 1 300 ? 2.281 11.055 3.076 1 98.25 300 LEU B O 1
ATOM 4906 N N . THR B 1 301 ? 0.494 12.18 2.529 1 98.62 301 THR B N 1
ATOM 4907 C CA . THR B 1 301 ? -0.354 11.32 3.348 1 98.62 301 THR B CA 1
ATOM 4908 C C . THR B 1 301 ? -0.877 10.141 2.531 1 98.62 301 THR B C 1
ATOM 4910 O O . THR B 1 301 ? -1.88 9.523 2.896 1 98.62 301 THR B O 1
ATOM 4913 N N . GLY B 1 302 ? -0.246 9.805 1.4 1 98.69 302 GLY B N 1
ATOM 4914 C CA . GLY B 1 302 ? -0.633 8.688 0.554 1 98.69 302 GLY B CA 1
ATOM 4915 C C . GLY B 1 302 ? -0.758 7.383 1.312 1 98.69 302 GLY B C 1
ATOM 4916 O O . GLY B 1 302 ? -1.75 6.664 1.165 1 98.69 302 GLY B O 1
ATOM 4917 N N . PRO B 1 303 ? 0.272 7.016 2.137 1 98.81 303 PRO B N 1
ATOM 4918 C CA . PRO B 1 303 ? 0.208 5.77 2.904 1 98.81 303 PRO B CA 1
ATOM 4919 C C . PRO B 1 303 ? -1.021 5.695 3.807 1 98.81 303 PRO B C 1
ATOM 4921 O O . PRO B 1 303 ? -1.633 4.633 3.938 1 98.81 303 PRO B O 1
ATOM 4924 N N . PHE B 1 304 ? -1.394 6.777 4.461 1 98.81 304 PHE B N 1
ATOM 4925 C CA . PHE B 1 304 ? -2.611 6.828 5.262 1 98.81 304 PHE B CA 1
ATOM 4926 C C . PHE B 1 304 ? -3.832 6.488 4.414 1 98.81 304 PHE B C 1
ATOM 4928 O O . PHE B 1 304 ? -4.652 5.656 4.809 1 98.81 304 PHE B O 1
ATOM 4935 N N . CYS B 1 305 ? -4.008 7.172 3.258 1 98.69 305 CYS B N 1
ATOM 4936 C CA . CYS B 1 305 ? -5.168 6.977 2.398 1 98.69 305 CYS B CA 1
ATOM 4937 C C . CYS B 1 305 ? -5.281 5.523 1.951 1 98.69 305 CYS B C 1
ATOM 4939 O O . CYS B 1 305 ? -6.332 4.902 2.104 1 98.69 305 CYS B O 1
ATOM 4941 N N . ILE B 1 306 ? -4.137 4.938 1.488 1 98.5 306 ILE B N 1
ATOM 4942 C CA . ILE B 1 306 ? -4.125 3.578 0.959 1 98.5 306 ILE B CA 1
ATOM 4943 C C . ILE B 1 306 ? -4.469 2.588 2.068 1 98.5 306 ILE B C 1
ATOM 4945 O O . ILE B 1 306 ? -5.352 1.742 1.9 1 98.5 306 ILE B O 1
ATOM 4949 N N . THR B 1 307 ? -3.84 2.688 3.205 1 98.75 307 THR B N 1
ATOM 4950 C CA . THR B 1 307 ? -4.086 1.756 4.301 1 98.75 307 THR B CA 1
ATOM 4951 C C . THR B 1 307 ? -5.531 1.857 4.781 1 98.75 307 THR B C 1
ATOM 4953 O O . THR B 1 307 ? -6.195 0.84 4.984 1 98.75 307 THR B O 1
ATOM 4956 N N . THR B 1 308 ? -5.992 3.109 4.992 1 98.38 308 THR B N 1
ATOM 4957 C CA . THR B 1 308 ? -7.34 3.277 5.52 1 98.38 308 THR B CA 1
ATOM 4958 C C . THR B 1 308 ? -8.375 2.703 4.555 1 98.38 308 THR B C 1
ATOM 4960 O O . THR B 1 308 ? -9.344 2.066 4.98 1 98.38 308 THR B O 1
ATOM 4963 N N . TRP B 1 309 ? -8.203 2.871 3.248 1 97.94 309 TRP B N 1
ATOM 4964 C CA . TRP B 1 309 ? -9.094 2.25 2.271 1 97.94 309 TRP B CA 1
ATOM 4965 C C . TRP B 1 309 ? -9.07 0.731 2.396 1 97.94 309 TRP B C 1
ATOM 4967 O O . TRP B 1 309 ? -10.117 0.082 2.396 1 97.94 309 TRP B O 1
ATOM 4977 N N . LEU B 1 310 ? -7.855 0.15 2.496 1 97.88 310 LEU B N 1
ATOM 4978 C CA . LEU B 1 310 ? -7.719 -1.3 2.592 1 97.88 310 LEU B CA 1
ATOM 4979 C C . LEU B 1 310 ? -8.477 -1.838 3.799 1 97.88 310 LEU B C 1
ATOM 4981 O O . LEU B 1 310 ? -8.961 -2.975 3.779 1 97.88 310 LEU B O 1
ATOM 4985 N N . PHE B 1 311 ? -8.648 -1.035 4.863 1 97.75 311 PHE B N 1
ATOM 4986 C CA . PHE B 1 311 ? -9.258 -1.496 6.105 1 97.75 311 PHE B CA 1
ATOM 4987 C C . PHE B 1 311 ? -10.742 -1.157 6.137 1 97.75 311 PHE B C 1
ATOM 4989 O O . PHE B 1 311 ? -11.484 -1.668 6.977 1 97.75 311 PHE B O 1
ATOM 4996 N N . LEU B 1 312 ? -11.227 -0.28 5.184 1 96.31 312 LEU B N 1
ATOM 4997 C CA . LEU B 1 312 ? -12.633 0.106 5.188 1 96.31 312 LEU B CA 1
ATOM 4998 C C . LEU B 1 312 ? -13.391 -0.593 4.062 1 96.31 312 LEU B C 1
ATOM 5000 O O . LEU B 1 312 ? -14.578 -0.894 4.203 1 96.31 312 LEU B O 1
ATOM 5004 N N . LEU B 1 313 ? -12.719 -0.911 2.986 1 95.19 313 LEU B N 1
ATOM 5005 C CA . LEU B 1 313 ? -13.359 -1.434 1.783 1 95.19 313 LEU B CA 1
ATOM 5006 C C . LEU B 1 313 ? -13.977 -2.803 2.047 1 95.19 313 LEU B C 1
ATOM 5008 O O . LEU B 1 313 ? -15.008 -3.146 1.463 1 95.19 313 LEU B O 1
ATOM 5012 N N . PRO B 1 314 ? -13.398 -3.648 2.965 1 94.44 314 PRO B N 1
ATOM 5013 C CA . PRO B 1 314 ? -14.016 -4.953 3.232 1 94.44 314 PRO B CA 1
ATOM 5014 C C . PRO B 1 314 ? -15.336 -4.836 3.99 1 94.44 314 PRO B C 1
ATOM 5016 O O . PRO B 1 314 ? -16.078 -5.816 4.105 1 94.44 314 PRO B O 1
ATOM 5019 N N . LEU B 1 315 ? -15.594 -3.635 4.559 1 92 315 LEU B N 1
ATOM 5020 C CA . LEU B 1 315 ? -16.844 -3.355 5.262 1 92 315 LEU B CA 1
ATOM 5021 C C . LEU B 1 315 ? -17.031 -4.32 6.426 1 92 315 LEU B C 1
ATOM 5023 O O . LEU B 1 315 ? -18.125 -4.859 6.617 1 92 315 LEU B O 1
ATOM 5027 N N . VAL B 1 316 ? -15.883 -4.594 7.145 1 91.31 316 VAL B N 1
ATOM 5028 C CA . VAL B 1 316 ? -15.922 -5.422 8.344 1 91.31 316 VAL B CA 1
ATOM 5029 C C . VAL B 1 316 ? -16.812 -4.762 9.398 1 91.31 316 VAL B C 1
ATOM 5031 O O . VAL B 1 316 ? -16.766 -3.545 9.586 1 91.31 316 VAL B O 1
ATOM 5034 N N . ARG B 1 317 ? -17.641 -5.539 10.109 1 87.88 317 ARG B N 1
ATOM 5035 C CA . ARG B 1 317 ? -18.547 -5.055 11.148 1 87.88 317 ARG B CA 1
ATOM 5036 C C . ARG B 1 317 ? -18.094 -5.496 12.531 1 87.88 317 ARG B C 1
ATOM 5038 O O . ARG B 1 317 ? -17.703 -6.652 12.719 1 87.88 317 ARG B O 1
ATOM 5045 N N . PHE B 1 318 ? -18.078 -4.578 13.383 1 84.56 318 PHE B N 1
ATOM 5046 C CA . PHE B 1 318 ? -17.688 -4.914 14.75 1 84.56 318 PHE B CA 1
ATOM 5047 C C . PHE B 1 318 ? -18.875 -4.801 15.695 1 84.56 318 PHE B C 1
ATOM 5049 O O . PHE B 1 318 ? -18.766 -5.152 16.875 1 84.56 318 PHE B O 1
ATOM 5056 N N . ASP B 1 319 ? -19.938 -4.234 15.219 1 75.25 319 ASP B N 1
ATOM 5057 C CA . ASP B 1 319 ? -21.188 -4.168 15.977 1 75.25 319 ASP B CA 1
ATOM 5058 C C . ASP B 1 319 ? -22.391 -4.359 15.062 1 75.25 319 ASP B C 1
ATOM 5060 O O . ASP B 1 319 ? -22.359 -3.973 13.898 1 75.25 319 ASP B O 1
ATOM 5064 N N . ASP B 1 320 ? -23.25 -5.105 15.508 1 66.88 320 ASP B N 1
ATOM 5065 C CA . ASP B 1 320 ? -24.438 -5.477 14.734 1 66.88 320 ASP B CA 1
ATOM 5066 C C . ASP B 1 320 ? -25.203 -4.238 14.273 1 66.88 320 ASP B C 1
ATOM 5068 O O . ASP B 1 320 ? -25.906 -4.281 13.266 1 66.88 320 ASP B O 1
ATOM 5072 N N . GLU B 1 321 ? -25.062 -3.252 14.969 1 64.06 321 GLU B N 1
ATOM 5073 C CA . GLU B 1 321 ? -25.844 -2.062 14.633 1 64.06 321 GLU B CA 1
ATOM 5074 C C . GLU B 1 321 ? -25.156 -1.238 13.555 1 64.06 321 GLU B C 1
ATOM 5076 O O . GLU B 1 321 ? -25.781 -0.376 12.93 1 64.06 321 GLU B O 1
ATOM 5081 N N . GLU B 1 322 ? -24.078 -1.718 13.273 1 65.06 322 GLU B N 1
ATOM 5082 C CA . GLU B 1 322 ? -23.297 -0.885 12.375 1 65.06 322 GLU B CA 1
ATOM 5083 C C . GLU B 1 322 ? -23.594 -1.216 10.914 1 65.06 322 GLU B C 1
ATOM 5085 O O . GLU B 1 322 ? -23.719 -2.387 10.547 1 65.06 322 GLU B O 1
ATOM 5090 N N . LYS B 1 323 ? -24.141 -0.238 10.172 1 68.19 323 LYS B N 1
ATOM 5091 C CA . LYS B 1 323 ? -24.156 -0.295 8.711 1 68.19 323 LYS B CA 1
ATOM 5092 C C . LYS B 1 323 ? -22.984 0.47 8.117 1 68.19 323 LYS B C 1
ATOM 5094 O O . LYS B 1 323 ? -22.984 1.701 8.078 1 68.19 323 LYS B O 1
ATOM 5099 N N . PRO B 1 324 ? -22.094 -0.334 7.723 1 76.56 324 PRO B N 1
ATOM 5100 C CA . PRO B 1 324 ? -20.875 0.386 7.379 1 76.56 324 PRO B CA 1
ATOM 5101 C C . PRO B 1 324 ? -21 1.198 6.094 1 76.56 324 PRO B C 1
ATOM 5103 O O . PRO B 1 324 ? -21.094 0.626 5.004 1 76.56 324 PRO B O 1
ATOM 5106 N N . ASP B 1 325 ? -21.344 2.475 6.176 1 81.44 325 ASP B N 1
ATOM 5107 C CA . ASP B 1 325 ? -21.219 3.439 5.086 1 81.44 325 ASP B CA 1
ATOM 5108 C C . ASP B 1 325 ? -20.266 4.57 5.465 1 81.44 325 ASP B C 1
ATOM 5110 O O . ASP B 1 325 ? -20.625 5.465 6.23 1 81.44 325 ASP B O 1
ATOM 5114 N N . HIS B 1 326 ? -19.188 4.52 4.82 1 84.31 326 HIS B N 1
ATOM 5115 C CA . HIS B 1 326 ? -18.125 5.461 5.16 1 84.31 326 HIS B CA 1
ATOM 5116 C C . HIS B 1 326 ? -17.984 6.543 4.098 1 84.31 326 HIS B C 1
ATOM 5118 O O . HIS B 1 326 ? -17 7.273 4.074 1 84.31 326 HIS B O 1
ATOM 5124 N N . SER B 1 327 ? -19 6.668 3.234 1 81.94 327 SER B N 1
ATOM 5125 C CA . SER B 1 327 ? -18.906 7.578 2.098 1 81.94 327 SER B CA 1
ATOM 5126 C C . SER B 1 327 ? -19.312 8.992 2.49 1 81.94 327 SER B C 1
ATOM 5128 O O . SER B 1 327 ? -19.031 9.945 1.764 1 81.94 327 SER B O 1
ATOM 5130 N N . ASN B 1 328 ? -20.016 9.047 3.682 1 72 328 ASN B N 1
ATOM 5131 C CA . ASN B 1 328 ? -20.5 10.367 4.059 1 72 328 ASN B CA 1
ATOM 5132 C C . ASN B 1 328 ? -20.375 10.602 5.562 1 72 328 ASN B C 1
ATOM 5134 O O . ASN B 1 328 ? -19.984 9.703 6.305 1 72 328 ASN B O 1
ATOM 5138 N N . TRP B 1 329 ? -20.562 11.797 5.867 1 69.56 329 TRP B N 1
ATOM 5139 C CA . TRP B 1 329 ? -20.391 12.219 7.254 1 69.56 329 TRP B CA 1
ATOM 5140 C C . TRP B 1 329 ? -21.734 12.5 7.914 1 69.56 329 TRP B C 1
ATOM 5142 O O . TRP B 1 329 ? -21.812 13.266 8.875 1 69.56 329 TRP B O 1
ATOM 5152 N N . TYR B 1 330 ? -22.656 12.008 7.461 1 67.5 330 TYR B N 1
ATOM 5153 C CA . TYR B 1 330 ? -23.984 12.234 8.008 1 67.5 330 TYR B CA 1
ATOM 5154 C C . TYR B 1 330 ? -24.109 11.633 9.398 1 67.5 330 TYR B C 1
ATOM 5156 O O . TYR B 1 330 ? -23.594 10.547 9.664 1 67.5 330 TYR B O 1
ATOM 5164 N N . PRO B 1 331 ? -24.688 12.383 10.164 1 65.56 331 PRO B N 1
ATOM 5165 C CA . PRO B 1 331 ? -24.812 11.969 11.562 1 65.56 331 PRO B CA 1
ATOM 5166 C C . PRO B 1 331 ? -25.438 10.578 11.711 1 65.56 331 PRO B C 1
ATOM 5168 O O . PRO B 1 331 ? -25.141 9.867 12.68 1 65.56 331 PRO B O 1
ATOM 5171 N N . GLU B 1 332 ? -26.297 10.25 10.812 1 66.81 332 GLU B N 1
ATOM 5172 C CA . GLU B 1 332 ? -26.938 8.945 10.898 1 66.81 332 GLU B CA 1
ATOM 5173 C C . GLU B 1 332 ? -25.906 7.82 10.805 1 66.81 332 GLU B C 1
ATOM 5175 O O . GLU B 1 332 ? -26.094 6.754 11.391 1 66.81 332 GLU B O 1
ATOM 5180 N N . ASN B 1 333 ? -24.859 8.18 10.156 1 63.78 333 ASN B N 1
ATOM 5181 C CA . ASN B 1 333 ? -23.844 7.172 9.938 1 63.78 333 ASN B CA 1
ATOM 5182 C C . ASN B 1 333 ? -22.688 7.309 10.93 1 63.78 333 ASN B C 1
ATOM 5184 O O . ASN B 1 333 ? -21.844 6.422 11.031 1 63.78 333 ASN B O 1
ATOM 5188 N N . LYS B 1 334 ? -22.766 8.367 11.664 1 71.81 334 LYS B N 1
ATOM 5189 C CA . LYS B 1 334 ? -21.688 8.656 12.602 1 71.81 334 LYS B CA 1
ATOM 5190 C C . LYS B 1 334 ? -22.25 9.133 13.945 1 71.81 334 LYS B C 1
ATOM 5192 O O . LYS B 1 334 ? -21.797 10.148 14.484 1 71.81 334 LYS B O 1
ATOM 5197 N N . LYS B 1 335 ? -23.109 8.5 14.516 1 70.44 335 LYS B N 1
ATOM 5198 C CA . LYS B 1 335 ? -23.781 8.883 15.75 1 70.44 335 LYS B CA 1
ATOM 5199 C C . LYS B 1 335 ? -22.797 9.016 16.906 1 70.44 335 LYS B C 1
ATOM 5201 O O . LYS B 1 335 ? -22.953 9.875 17.766 1 70.44 335 LYS B O 1
ATOM 5206 N N . HIS B 1 336 ? -21.781 8.219 16.828 1 74.19 336 HIS B N 1
ATOM 5207 C CA . HIS B 1 336 ? -20.828 8.211 17.938 1 74.19 336 HIS B CA 1
ATOM 5208 C C . HIS B 1 336 ? -19.953 9.461 17.922 1 74.19 336 HIS B C 1
ATOM 5210 O O . HIS B 1 336 ? -19.328 9.805 18.922 1 74.19 336 HIS B O 1
ATOM 5216 N N . LEU B 1 337 ? -19.812 10.117 16.797 1 72.88 337 LEU B N 1
ATOM 5217 C CA . LEU B 1 337 ? -19.062 11.367 16.719 1 72.88 337 LEU B CA 1
ATOM 5218 C C . LEU B 1 337 ? -19.859 12.516 17.312 1 72.88 337 LEU B C 1
ATOM 5220 O O . LEU B 1 337 ? -19.297 13.469 17.859 1 72.88 337 LEU B O 1
ATOM 5224 N N . ALA B 1 338 ? -21.109 12.445 17.125 1 63.84 338 ALA B N 1
ATOM 5225 C CA . ALA B 1 338 ? -22 13.492 17.641 1 63.84 338 ALA B CA 1
ATOM 5226 C C . ALA B 1 338 ? -21.922 13.555 19.172 1 63.84 338 ALA B C 1
ATOM 5228 O O . ALA B 1 338 ? -22 14.633 19.75 1 63.84 338 ALA B O 1
ATOM 5229 N N . ALA B 1 339 ? -21.719 12.477 19.734 1 57.03 339 ALA B N 1
ATOM 5230 C CA . ALA B 1 339 ? -21.672 12.414 21.188 1 57.03 339 ALA B CA 1
ATOM 5231 C C . ALA B 1 339 ? -20.391 13.016 21.734 1 57.03 339 ALA B C 1
ATOM 5233 O O . ALA B 1 339 ? -20.312 13.375 22.906 1 57.03 339 ALA B O 1
ATOM 5234 N N . GLN B 1 340 ? -19.484 13.039 20.922 1 53.34 340 GLN B N 1
ATOM 5235 C CA . GLN B 1 340 ? -18.156 13.477 21.375 1 53.34 340 GLN B CA 1
ATOM 5236 C C . GLN B 1 340 ? -18.031 15 21.281 1 53.34 340 GLN B C 1
ATOM 5238 O O . GLN B 1 340 ? -17.094 15.578 21.844 1 53.34 340 GLN B O 1
ATOM 5243 N N . GLN B 1 341 ? -18.859 15.641 20.391 1 51.09 341 GLN B N 1
ATOM 5244 C CA . GLN B 1 341 ? -18.734 17.078 20.234 1 51.09 341 GLN B CA 1
ATOM 5245 C C . GLN B 1 341 ? -19.203 17.828 21.484 1 51.09 341 GLN B C 1
ATOM 5247 O O . GLN B 1 341 ? -20.25 17.5 22.047 1 51.09 341 GLN B O 1
ATOM 5252 N N . PRO B 1 342 ? -18.422 18.625 22.062 1 43.97 342 PRO B N 1
ATOM 5253 C CA . PRO B 1 342 ? -18.844 19.453 23.188 1 43.97 342 PRO B CA 1
ATOM 5254 C C . PRO B 1 342 ? -20 20.375 22.828 1 43.97 342 PRO B C 1
ATOM 5256 O O . PRO B 1 342 ? -19.984 21.031 21.781 1 43.97 342 PRO B O 1
ATOM 5259 N N . GLY B 1 343 ? -21.469 20.328 23.406 1 44.28 343 GLY B N 1
ATOM 5260 C CA . GLY B 1 343 ? -22.688 21.109 23.281 1 44.28 343 GLY B CA 1
ATOM 5261 C C . GLY B 1 343 ? -23.812 20.375 22.594 1 44.28 343 GLY B C 1
ATOM 5262 O O . GLY B 1 343 ? -24.859 20.953 22.328 1 44.28 343 GLY B O 1
ATOM 5263 N N . ALA B 1 344 ? -23.734 19.359 21.844 1 38.44 344 ALA B N 1
ATOM 5264 C CA . ALA B 1 344 ? -24.875 18.656 21.281 1 38.44 344 ALA B CA 1
ATOM 5265 C C . ALA B 1 344 ? -25.797 18.141 22.375 1 38.44 344 ALA B C 1
ATOM 5267 O O . ALA B 1 344 ? -25.406 17.281 23.188 1 38.44 344 ALA B O 1
ATOM 5268 N N . LYS B 1 345 ? -26.734 18.984 22.875 1 34.97 345 LYS B N 1
ATOM 5269 C CA . LYS B 1 345 ? -27.859 18.609 23.734 1 34.97 345 LYS B CA 1
ATOM 5270 C C . LYS B 1 345 ? -28.688 17.5 23.109 1 34.97 345 LYS B C 1
ATOM 5272 O O . LYS B 1 345 ? -29.078 17.594 21.953 1 34.97 345 LYS B O 1
ATOM 5277 N N . THR B 1 346 ? -28.422 16.156 23.453 1 34.06 346 THR B N 1
ATOM 5278 C CA . THR B 1 346 ? -29.547 15.25 23.266 1 34.06 346 THR B CA 1
ATOM 5279 C C . THR B 1 346 ? -30.859 15.953 23.594 1 34.06 346 THR B C 1
ATOM 5281 O O . THR B 1 346 ? -31.141 16.266 24.766 1 34.06 346 THR B O 1
ATOM 5284 N N . GLU B 1 347 ? -31.297 16.953 22.766 1 26.11 347 GLU B N 1
ATOM 5285 C CA . GLU B 1 347 ? -32.75 17.094 23 1 26.11 347 GLU B CA 1
ATOM 5286 C C . GLU B 1 347 ? -33.5 15.867 22.531 1 26.11 347 GLU B C 1
ATOM 5288 O O . GLU B 1 347 ? -33.156 15.25 21.516 1 26.11 347 GLU B O 1
#

Nearest PDB structures (foldseek):
  4ezd-assembly1_A  TM=9.399E-01  e=2.581E-19  Bos taurus
  8blo-assembly1_A  TM=9.321E-01  e=4.669E-19  Homo sapiens
  8xdh-assembly1_A  TM=9.162E-01  e=9.252E-19  Danio rerio
  6qd5-assembly1_A  TM=9.029E-01  e=8.446E-19  Homo sapiens
  8xdf-assembly1_C  TM=9.026E-01  e=1.395E-18  Homo sapiens

Sequence (694 aa):
MANTIARSGGAGGGSFDFIKILLRGTGQVMFQNSAWTGLLFMIGIFWGAYAEGQGLVGWGALLGVTVSTVTGYLLGFPAKDGEQGLWGFNGVLVGCAFPTFMGNTVWMWLALALCSALTTWVRAGFNNVMAPWKVNSFTFPFVFCTWMFLLAARAMHGLPTTHMADPALPAAFSSLESIRFGDLAVYWLKGIGQVFLINSWVTGICFLAGLFLCSRWAALWAAIGSALALLTVVALKASGSDISDGLYGYSPVLTAIALATVFYKPNFRSALWAVLGILVTVFIQAGMYMLMAPVGIATLTGPFCITTWLFLLPLVRFDDEEKPDHSNWYPENKKHLAAQQPGAKTEMANTIARSGGAGGGSFDFIKILLRGTGQVMFQNSAWTGLLFMIGIFWGAYAEGQGLVGWGALLGVTVSTVTGYLLGFPAKDGEQGLWGFNGVLVGCAFPTFMGNTVWMWLALALCSALTTWVRAGFNNVMAPWKVNSFTFPFVFCTWMFLLAARAMHGLPTTHMADPALPAAFSSLESIRFGDLAVYWLKGIGQVFLINSWVTGICFLAGLFLCSRWAALWAAIGSALALLTVVALKASGSDISDGLYGYSPVLTAIALATVFYKPNFRSALWAVLGILVTVFIQAGMYMLMAPVGIATLTGPFCITTWLFLLPLVRFDDEEKPDHSNWYPENKKHLAAQQPGAKTE

Foldseek 3Di:
DLPPLPPDDPPVVSVVLLLQLLLLLQQCLLDFQGSLLSVLLLVLQQVLCVVVPNNQLSVLLSLQQNLQLVLCSVVVHDVVCSSSNVSRNLRSLLSNPQSQFWDDAPVSSVLSSVLSNQLRVVQVVQLVVCQVLLAGQRNVSSQVSSVVVLLVLVVDPRTHRVNFFDADADDDAAFDDDDDPVLQLLLLLLLQLCLSDRQGSSSSVSNLVSCCVQFVQLSVQLSVLSNLQLVVCNVVRHHHVCSSSNVLRNLSSSLSSCQQPFQDPHDDVSNVLSSVLSNQLSVLLVVVCNVCRNSGHHSNNVSNSVSNCVSPSVVDDPDPPQPRRHSDDDCVNGVRSLVRGDPPPPD/DLDCLPDDDDPVVSVVLLLQLLLLLQQCLLDFQGSLLSVLLLVLQQVLCVVVPNNQLSVLLSLQQNLQLVLCSVVVHDVVCSSSNVSRNLRSLLSNAQSQFWDDAPVSSVLSSVLSSQLRVVQVVQLVVCQVLLAGQRNVSSQVSSVVVLLVLVVPVRTHRVNFFDADADDDAAFDDDDDPVLQLFLLLLLQLCLSDRQGSVSSVSNLVSCCVFFVQLSVQLSVLSNLQLVVCNVVRHHHVCSSSSVLRNLSSSLSNCQQPFQDPHDDVSNVLSSVLSNQLSVLLVVVCNVCRNSGHHSNNVSNSVSSCVSLSVVDDPDPPQDRRHSDDDCVNGVRSLVRGDPPPPD

Solvent-accessible surface area (backbone atoms only — not comparable to full-atom values): 33457 Å² total; per-residue (Å²): 131,79,74,59,71,72,62,74,66,59,80,64,54,44,50,55,50,47,53,41,23,43,20,8,0,53,15,34,65,76,74,32,79,28,38,65,26,8,46,31,39,49,51,17,43,37,52,23,18,45,74,67,74,42,44,60,20,32,56,27,22,55,49,7,17,48,39,2,35,51,41,32,62,75,69,65,52,63,59,69,46,41,69,48,4,68,30,9,26,34,3,24,49,40,11,22,47,46,52,58,31,30,41,96,42,74,54,37,55,52,49,36,45,50,51,7,32,48,24,35,47,33,39,46,16,46,28,55,63,30,39,88,62,31,33,53,48,82,59,40,34,30,37,55,54,48,50,30,47,58,34,16,25,72,48,19,66,43,32,34,55,79,56,41,58,71,48,35,72,82,68,92,79,59,49,64,83,82,85,56,68,74,53,47,57,40,19,34,24,7,2,54,14,32,64,63,72,25,79,19,40,67,17,14,50,30,38,41,53,15,32,40,74,53,30,60,65,43,24,50,29,30,52,49,15,8,44,55,30,49,52,51,41,60,76,68,53,42,48,28,68,46,50,63,47,6,68,57,7,22,33,12,17,50,30,14,28,41,38,22,53,62,80,29,67,72,45,72,67,27,43,52,51,14,52,52,45,20,57,50,17,43,53,44,39,56,51,43,51,56,67,30,24,41,66,17,55,81,61,73,55,43,32,22,51,55,43,45,46,70,67,49,62,78,54,76,72,91,46,91,85,58,70,80,44,51,44,60,84,48,55,91,66,34,57,69,54,54,73,49,43,91,79,65,67,85,120,133,82,76,63,79,75,58,77,74,61,78,64,56,47,48,56,50,47,52,39,25,45,20,7,2,52,16,35,65,74,74,32,81,29,39,67,26,9,45,31,38,49,51,18,42,38,50,25,17,47,76,69,73,42,43,60,21,32,56,26,21,55,47,8,16,48,39,1,34,51,41,32,61,76,69,66,52,64,60,71,46,42,68,48,4,69,31,9,26,35,4,25,50,38,11,22,46,45,54,58,31,30,43,96,39,74,55,36,54,53,49,34,46,50,51,7,32,49,23,36,60,44,38,54,52,47,29,63,69,31,40,88,55,32,32,54,48,80,58,43,33,29,39,56,51,47,50,53,51,58,58,49,25,76,77,32,82,67,31,33,55,79,56,40,58,72,55,36,63,67,64,89,76,59,50,66,84,79,83,57,69,75,53,49,56,42,21,35,23,7,2,54,16,32,63,62,72,26,80,20,40,67,18,14,51,29,39,42,53,15,32,39,75,55,30,60,64,45,23,51,28,31,51,46,15,8,44,53,30,49,54,50,40,60,72,28,35,22,43,28,69,46,49,61,48,5,68,57,6,21,33,11,18,50,29,14,27,41,38,26,54,61,79,30,67,72,45,71,67,26,44,54,52,13,53,53,44,18,55,52,18,40,34,38,40,35,11,43,50,40,70,30,23,61,72,17,55,80,59,73,57,43,30,22,52,55,43,47,46,48,68,48,39,43,54,77,72,90,46,90,82,57,70,82,47,52,45,59,83,47,56,90,66,33,55,70,53,54,70,50,44,89,80,68,69,86,118